Protein AF-0000000076253835 (afdb_homodimer)

Nearest PDB structures (foldseek):
  1fiw-assembly1_A  TM=9.347E-01  e=2.115E-32  Ovis aries
  1fiz-assembly1_A  TM=9.302E-01  e=4.091E-31  Sus scrofa
  6r2w-assembly1_H  TM=9.554E-01  e=1.596E-26  Homo sapiens
  4ylq-assembly1_H  TM=9.469E-01  e=7.227E-26  Homo sapiens
  4x8u-assembly1_H  TM=9.414E-01  e=3.895E-25  Homo sapiens

Solvent-accessible surface area (backbone atoms only — not comparable to full-atom values): 23974 Å² total; per-residue (Å²): 32,50,49,42,78,56,60,85,49,74,64,20,22,41,28,42,32,22,37,77,86,44,77,88,83,10,70,57,22,22,16,27,22,55,44,47,39,34,30,42,25,28,32,75,78,48,76,85,61,68,68,56,61,68,21,36,41,38,30,37,64,45,32,70,88,62,69,60,91,71,42,48,80,37,33,38,62,42,79,47,60,46,89,72,44,39,89,92,72,58,40,61,33,33,22,38,36,32,40,66,49,54,61,74,50,43,79,30,28,42,68,38,26,54,44,57,84,84,58,64,68,90,75,40,70,49,29,35,37,42,24,33,4,11,60,40,84,80,45,91,51,59,38,55,52,32,13,30,37,80,36,29,77,44,59,61,70,63,52,24,28,78,86,39,50,52,63,70,61,56,92,49,45,41,33,36,29,34,66,79,25,62,46,21,51,22,67,34,14,34,6,7,44,30,32,29,36,44,91,87,49,101,44,66,31,31,47,23,24,28,58,50,51,63,58,32,49,33,60,47,32,44,21,31,20,28,28,35,43,74,40,38,66,60,52,36,50,73,71,64,84,33,50,50,43,78,55,59,84,49,74,63,19,22,43,30,41,32,21,37,80,89,44,78,87,83,10,69,56,24,22,15,28,23,53,44,47,40,35,31,42,26,29,32,74,78,48,75,82,62,69,70,55,61,67,22,38,40,39,31,36,63,44,33,69,88,62,69,60,92,72,42,46,78,37,34,38,63,42,79,47,59,45,87,72,44,38,88,91,72,58,39,62,34,32,22,38,36,32,39,65,50,55,61,74,49,43,80,31,28,41,67,38,26,53,43,57,84,85,58,64,68,88,73,40,73,50,28,35,37,43,22,34,4,10,61,41,83,80,46,89,52,60,38,54,51,30,12,31,37,80,35,29,75,43,59,60,69,63,52,25,27,77,85,40,48,53,61,70,61,54,91,49,45,41,35,34,29,35,66,80,25,62,46,20,51,22,66,34,15,34,8,6,44,31,33,29,38,43,91,86,46,103,43,66,30,32,46,24,26,29,57,50,51,64,58,32,48,33,58,48,31,43,21,32,21,27,28,34,45,74,39,39,67,60,52,39,51,72,71,62,84

Radius of gyration: 23.79 Å; Cα contacts (8 Å, |Δi|>4): 1344; chains: 2; bounding box: 41×69×54 Å

pLDDT: mean 92.11, std 8.14, range [54.91, 98.88]

Secondary structure (DSSP, 8-state):
--SEEPPTTTTTTEEEEE-TTSSTT-EEEEEEESSSSEEEE-GGGGTT---GGG-EEEES-SBSSS--TT-EEEEEEEEEE-TT-BTTTTBT--EEEEESSPPPP-SS--PPPPPPTTS-GGG---EEEEESS-SSSS--S--SB-EEEEEEEE-HHHHTSTTTTTT---TTEEEEE-TT------TT-TT-EEEEE-TTSS-EEEEEEEEE-SSSS-TT--EEEEETTTTHHHHHHHTT-/--SEEPPTTTTTTEEEEE-TTSSTT-EEEEEEESSSSEEEE-GGGGTT---GGG-EEEES-SBSSS--TT-EEEEEEEEEE-TT-BTTTTBT--EEEEESSPPPP-SS--PPPPPPTTS-GGG---EEEEESS-SSSS--S--SB-EEEEEEEE-HHHHTSTTTTTT---TTEEEEE-TT------TT-TT-EEEEE-TTSS-EEEEEEEEE-SSSS-TT--EEEEETTTTHHHHHHHTT-

Sequence (482 aa):
VSGTAVQPGAWAGIVSIQDPWEPGTGHICGGSLISTEWVLTAAHCFTNARNINMWRVVTGATQLTQMGPEVQVRQIKQLRVHEHYTPGEERNDIALLKLDRPVVCSRYVQLGCVPEATLNVLELKTCYIAGWGSTTTRAQRPSDILQEAKVHLIDVRLCNSSLWYAGAIHTQNLCAGYPEGGINPCQGDSGGPLVCKDNDAAYFWLVGVTSWGKGCARANQPGVYTSTQHFYDWILVQIDLVSGTAVQPGAWAGIVSIQDPWEPGTGHICGGSLISTEWVLTAAHCFTNARNINMWRVVTGATQLTQMGPEVQVRQIKQLRVHEHYTPGEERNDIALLKLDRPVVCSRYVQLGCVPEATLNVLELKTCYIAGWGSTTTRAQRPSDILQEAKVHLIDVRLCNSSLWYAGAIHTQNLCAGYPEGGINPCQGDSGGPLVCKDNDAAYFWLVGVTSWGKGCARANQPGVYTSTQHFYDWILVQIDL

Structure (mmCIF, N/CA/C/O backbone):
data_AF-0000000076253835-model_v1
#
loop_
_entity.id
_entity.type
_entity.pdbx_description
1 polymer 'ACRO protein'
#
loop_
_atom_site.group_PDB
_atom_site.id
_atom_site.type_symbol
_atom_site.label_atom_id
_atom_site.label_alt_id
_atom_site.label_comp_id
_atom_site.label_asym_id
_atom_site.label_entity_id
_atom_site.label_seq_id
_atom_site.pdbx_PDB_ins_code
_atom_site.Cartn_x
_atom_site.Cartn_y
_atom_site.Cartn_z
_atom_site.occupancy
_atom_site.B_iso_or_equiv
_atom_site.auth_seq_id
_atom_site.auth_comp_id
_atom_site.auth_asym_id
_atom_site.auth_atom_id
_atom_site.pdbx_PDB_model_num
ATOM 1 N N . VAL A 1 1 ? 7.926 18.859 13.844 1 79.62 1 VAL A N 1
ATOM 2 C CA . VAL A 1 1 ? 7.73 17.891 14.906 1 79.62 1 VAL A CA 1
ATOM 3 C C . VAL A 1 1 ? 8.977 17.828 15.789 1 79.62 1 VAL A C 1
ATOM 5 O O . VAL A 1 1 ? 10.094 17.688 15.289 1 79.62 1 VAL A O 1
ATOM 8 N N . SER A 1 2 ? 8.789 18.219 17 1 76.94 2 SER A N 1
ATOM 9 C CA . SER A 1 2 ? 9.836 18 18 1 76.94 2 SER A CA 1
ATOM 10 C C . SER A 1 2 ? 9.758 16.594 18.578 1 76.94 2 SER A C 1
ATOM 12 O O . SER A 1 2 ? 9.031 16.359 19.547 1 76.94 2 SER A O 1
ATOM 14 N N . GLY A 1 3 ? 10.359 15.656 17.875 1 84.75 3 GLY A N 1
ATOM 15 C CA . GLY A 1 3 ? 10.312 14.273 18.297 1 84.75 3 GLY A CA 1
ATOM 16 C C . GLY A 1 3 ? 11.648 13.562 18.188 1 84.75 3 GLY A C 1
ATOM 17 O O . GLY A 1 3 ? 12.68 14.102 18.594 1 84.75 3 GLY A O 1
ATOM 18 N N . THR A 1 4 ? 11.562 12.43 17.906 1 88.88 4 THR A N 1
ATOM 19 C CA . THR A 1 4 ? 12.75 11.602 17.734 1 88.88 4 THR A CA 1
ATOM 20 C C . THR A 1 4 ? 12.938 11.219 16.266 1 88.88 4 THR A C 1
ATOM 22 O O . THR A 1 4 ? 11.969 11.141 15.508 1 88.88 4 THR A O 1
ATOM 25 N N . ALA A 1 5 ? 14.18 11.023 15.953 1 89.75 5 ALA A N 1
ATOM 26 C CA . ALA A 1 5 ? 14.5 10.617 14.578 1 89.75 5 ALA A CA 1
ATOM 27 C C . ALA A 1 5 ? 13.852 9.281 14.234 1 89.75 5 ALA A C 1
ATOM 29 O O . ALA A 1 5 ? 13.82 8.367 15.062 1 89.75 5 ALA A O 1
ATOM 30 N N . VAL A 1 6 ? 13.367 9.258 13.031 1 90.94 6 VAL A N 1
ATOM 31 C CA . VAL A 1 6 ? 12.648 8.078 12.555 1 90.94 6 VAL A CA 1
ATOM 32 C C . VAL A 1 6 ? 13.641 7.094 11.93 1 90.94 6 VAL A C 1
ATOM 34 O O . VAL A 1 6 ? 14.594 7.5 11.258 1 90.94 6 VAL A O 1
ATOM 37 N N . GLN A 1 7 ? 13.391 5.844 12.172 1 89.06 7 GLN A N 1
ATOM 38 C CA . GLN A 1 7 ? 14.156 4.812 11.477 1 89.06 7 GLN A CA 1
ATOM 39 C C . GLN A 1 7 ? 13.68 4.656 10.031 1 89.06 7 GLN A C 1
ATOM 41 O O . GLN A 1 7 ? 12.484 4.754 9.758 1 89.06 7 GLN A O 1
ATOM 46 N N . PRO A 1 8 ? 14.664 4.305 9.164 1 87.25 8 PRO A N 1
ATOM 47 C CA . PRO A 1 8 ? 14.258 4.078 7.773 1 87.25 8 PRO A CA 1
ATOM 48 C C . PRO A 1 8 ? 13.164 3.027 7.645 1 87.25 8 PRO A C 1
ATOM 50 O O . PRO A 1 8 ? 13.211 1.988 8.305 1 87.25 8 PRO A O 1
ATOM 53 N N . GLY A 1 9 ? 12.148 3.371 6.914 1 88.31 9 GLY A N 1
ATOM 54 C CA . GLY A 1 9 ? 11.086 2.414 6.641 1 88.31 9 GLY A CA 1
ATOM 55 C C . GLY A 1 9 ? 9.938 2.506 7.625 1 88.31 9 GLY A C 1
ATOM 56 O O . GLY A 1 9 ? 8.867 1.925 7.398 1 88.31 9 GLY A O 1
ATOM 57 N N . ALA A 1 10 ? 10.055 3.232 8.688 1 90.75 10 ALA A N 1
ATOM 58 C CA . ALA A 1 10 ? 9 3.297 9.695 1 90.75 10 ALA A CA 1
ATOM 59 C C . ALA A 1 10 ? 7.816 4.117 9.203 1 90.75 10 ALA A C 1
ATOM 61 O O . ALA A 1 10 ? 6.668 3.848 9.57 1 90.75 10 ALA A O 1
ATOM 62 N N . TRP A 1 11 ? 8.047 5.117 8.422 1 95 11 TRP A N 1
ATOM 63 C CA . TRP A 1 11 ? 7.016 5.965 7.84 1 95 11 TRP A CA 1
ATOM 64 C C . TRP A 1 11 ? 7.059 5.898 6.316 1 95 11 TRP A C 1
ATOM 66 O O . TRP A 1 11 ? 7.305 6.91 5.652 1 95 11 TRP A O 1
ATOM 76 N N . ALA A 1 12 ? 6.613 4.762 5.844 1 96.38 12 ALA A N 1
ATOM 77 C CA . ALA A 1 12 ? 6.84 4.469 4.434 1 96.38 12 ALA A CA 1
ATOM 78 C C . ALA A 1 12 ? 5.816 5.176 3.553 1 96.38 12 ALA A C 1
ATOM 80 O O . ALA A 1 12 ? 5.984 5.254 2.334 1 96.38 12 ALA A O 1
ATOM 81 N N . GLY A 1 13 ? 4.824 5.785 4.09 1 97.81 13 GLY A N 1
ATOM 82 C CA . GLY A 1 13 ? 3.799 6.445 3.301 1 97.81 13 GLY A CA 1
ATOM 83 C C . GLY A 1 13 ? 3.988 7.949 3.211 1 97.81 13 GLY A C 1
ATOM 84 O O . GLY A 1 13 ? 3.338 8.617 2.402 1 97.81 13 GLY A O 1
ATOM 85 N N . ILE A 1 14 ? 4.922 8.523 4.031 1 98.44 14 ILE A N 1
ATOM 86 C CA . ILE A 1 14 ? 5.082 9.977 4.121 1 98.44 14 ILE A CA 1
ATOM 87 C C . ILE A 1 14 ? 5.852 10.484 2.906 1 98.44 14 ILE A C 1
ATOM 89 O O . ILE A 1 14 ? 6.691 9.773 2.35 1 98.44 14 ILE A O 1
ATOM 93 N N . VAL A 1 15 ? 5.527 11.672 2.441 1 98.69 15 VAL A N 1
ATOM 94 C CA . VAL A 1 15 ? 6.273 12.312 1.364 1 98.69 15 VAL A CA 1
ATOM 95 C C . VAL A 1 15 ? 6.688 13.719 1.786 1 98.69 15 VAL A C 1
ATOM 97 O O . VAL A 1 15 ? 6.066 14.312 2.67 1 98.69 15 VAL A O 1
ATOM 100 N N . SER A 1 16 ? 7.754 14.219 1.254 1 98.25 16 SER A N 1
ATOM 101 C CA . SER A 1 16 ? 8.148 15.617 1.312 1 98.25 16 SER A CA 1
ATOM 102 C C . SER A 1 16 ? 7.793 16.344 0.019 1 98.25 16 SER A C 1
ATOM 104 O O . SER A 1 16 ? 8.219 15.945 -1.064 1 98.25 16 SER A O 1
ATOM 106 N N . ILE A 1 17 ? 6.98 17.297 0.125 1 98.31 17 ILE A N 1
ATOM 107 C CA . ILE A 1 17 ? 6.664 18.172 -1.004 1 98.31 17 ILE A CA 1
ATOM 108 C C . ILE A 1 17 ? 7.629 19.344 -1.037 1 98.31 17 ILE A C 1
ATOM 110 O O . ILE A 1 17 ? 7.754 20.078 -0.054 1 98.31 17 ILE A O 1
ATOM 114 N N . GLN A 1 18 ? 8.25 19.578 -2.223 1 97.44 18 GLN A N 1
ATOM 115 C CA . GLN A 1 18 ? 9.375 20.5 -2.26 1 97.44 18 GLN A CA 1
ATOM 116 C C . GLN A 1 18 ? 9.234 21.5 -3.41 1 97.44 18 GLN A C 1
ATOM 118 O O . GLN A 1 18 ? 8.82 21.125 -4.508 1 97.44 18 GLN A O 1
ATOM 123 N N . ASP A 1 19 ? 9.516 22.672 -3.068 1 96.62 19 ASP A N 1
ATOM 124 C CA . ASP A 1 19 ? 9.719 23.734 -4.059 1 96.62 19 ASP A CA 1
ATOM 125 C C . ASP A 1 19 ? 11.203 23.938 -4.348 1 96.62 19 ASP A C 1
ATOM 127 O O . ASP A 1 19 ? 11.945 24.438 -3.494 1 96.62 19 ASP A O 1
ATOM 131 N N . PRO A 1 20 ? 11.578 23.562 -5.559 1 94.81 20 PRO A N 1
ATOM 132 C CA . PRO A 1 20 ? 13.016 23.641 -5.855 1 94.81 20 PRO A CA 1
ATOM 133 C C . PRO A 1 20 ? 13.555 25.078 -5.777 1 94.81 20 PRO A C 1
ATOM 135 O O . PRO A 1 20 ? 14.773 25.266 -5.707 1 94.81 20 PRO A O 1
ATOM 138 N N . TRP A 1 21 ? 12.758 26.094 -5.785 1 93.5 21 TRP A N 1
ATOM 139 C CA . TRP A 1 21 ? 13.211 27.484 -5.75 1 93.5 21 TRP A CA 1
ATOM 140 C C . TRP A 1 21 ? 13.367 27.969 -4.316 1 93.5 21 TRP A C 1
ATOM 142 O O . TRP A 1 21 ? 13.883 29.062 -4.078 1 93.5 21 TRP A O 1
ATOM 152 N N . GLU A 1 22 ? 12.891 27.188 -3.322 1 91.38 22 GLU A N 1
ATOM 153 C CA . GLU A 1 22 ? 13.102 27.531 -1.916 1 91.38 22 GLU A CA 1
ATOM 154 C C . GLU A 1 22 ? 14.484 27.078 -1.445 1 91.38 22 GLU A C 1
ATOM 156 O O . GLU A 1 22 ? 15 26.062 -1.903 1 91.38 22 GLU A O 1
ATOM 161 N N . PRO A 1 23 ? 15.156 27.859 -0.579 1 89.25 23 PRO A N 1
ATOM 162 C CA . PRO A 1 23 ? 16.484 27.484 -0.087 1 89.25 23 PRO A CA 1
ATOM 163 C C . PRO A 1 23 ? 16.484 26.156 0.674 1 89.25 23 PRO A C 1
ATOM 165 O O . PRO A 1 23 ? 15.438 25.734 1.173 1 89.25 23 PRO A O 1
ATOM 168 N N . GLY A 1 24 ? 17.719 25.5 0.709 1 90.75 24 GLY A N 1
ATOM 169 C CA . GLY A 1 24 ? 17.859 24.25 1.43 1 90.75 24 GLY A CA 1
ATOM 170 C C . GLY A 1 24 ? 17.281 23.062 0.676 1 90.75 24 GLY A C 1
ATOM 171 O O . GLY A 1 24 ? 17.594 22.859 -0.5 1 90.75 24 GLY A O 1
ATOM 172 N N . THR A 1 25 ? 16.484 22.281 1.422 1 92.19 25 THR A N 1
ATOM 173 C CA . THR A 1 25 ? 15.898 21.094 0.8 1 92.19 25 THR A CA 1
ATOM 174 C C . THR A 1 25 ? 14.68 21.469 -0.046 1 92.19 25 THR A C 1
ATOM 176 O O . THR A 1 25 ? 14.211 20.672 -0.858 1 92.19 25 THR A O 1
ATOM 179 N N . GLY A 1 26 ? 14.156 22.656 0.208 1 94.12 26 GLY A N 1
ATOM 180 C CA . GLY A 1 26 ? 12.961 23.109 -0.485 1 94.12 26 GLY A CA 1
ATOM 181 C C . GLY A 1 26 ? 11.68 22.531 0.094 1 94.12 26 GLY A C 1
ATOM 182 O O . GLY A 1 26 ? 10.609 22.688 -0.49 1 94.12 26 GLY A O 1
ATOM 183 N N . HIS A 1 27 ? 11.789 21.891 1.194 1 96 27 HIS A N 1
ATOM 184 C CA . HIS A 1 27 ? 10.609 21.281 1.808 1 96 27 HIS A CA 1
ATOM 185 C C . HIS A 1 27 ? 9.578 22.344 2.184 1 96 27 HIS A C 1
ATOM 187 O O . HIS A 1 27 ? 9.906 23.312 2.869 1 96 27 HIS A O 1
ATOM 193 N N . ILE A 1 28 ? 8.344 22.109 1.699 1 94.38 28 ILE A N 1
ATOM 194 C CA . ILE A 1 28 ? 7.242 23.047 1.953 1 94.38 28 ILE A CA 1
ATOM 195 C C . ILE A 1 28 ? 6.23 22.391 2.895 1 94.38 28 ILE A C 1
ATOM 197 O O . ILE A 1 28 ? 5.809 23 3.879 1 94.38 28 ILE A O 1
ATOM 201 N N . CYS A 1 29 ? 5.871 21.172 2.557 1 96.19 29 CYS A N 1
ATOM 202 C CA . CYS A 1 29 ? 4.836 20.438 3.273 1 96.19 29 CYS A CA 1
ATOM 203 C C . CYS A 1 29 ? 5.098 18.938 3.227 1 96.19 29 CYS A C 1
ATOM 205 O O . CYS A 1 29 ? 5.832 18.453 2.361 1 96.19 29 CYS A O 1
ATOM 207 N N . GLY A 1 30 ? 4.508 18.266 4.238 1 97.62 30 GLY A N 1
ATOM 208 C CA . GLY A 1 30 ? 4.402 16.828 4.137 1 97.62 30 GLY A CA 1
ATOM 209 C C . GLY A 1 30 ? 3.168 16.359 3.385 1 97.62 30 GLY A C 1
ATOM 210 O O . GLY A 1 30 ? 2.359 17.188 2.947 1 97.62 30 GLY A O 1
ATOM 211 N N . GLY A 1 31 ? 3.068 15.117 3.248 1 98.69 31 GLY A N 1
ATOM 212 C CA . GLY A 1 31 ? 1.93 14.43 2.662 1 98.69 31 GLY A CA 1
ATOM 213 C C . GLY A 1 31 ? 1.974 12.922 2.863 1 98.69 31 GLY A C 1
ATOM 214 O O . GLY A 1 31 ? 2.91 12.398 3.471 1 98.69 31 GLY A O 1
ATOM 215 N N . SER A 1 32 ? 0.943 12.297 2.443 1 98.88 32 SER A N 1
ATOM 216 C CA . SER A 1 32 ? 0.847 10.844 2.537 1 98.88 32 SER A CA 1
ATOM 217 C C . SER A 1 32 ? 0.414 10.234 1.208 1 98.88 32 SER A C 1
ATOM 219 O O . SER A 1 32 ? -0.529 10.711 0.576 1 98.88 32 SER A O 1
ATOM 221 N N . LEU A 1 33 ? 1.1 9.188 0.81 1 98.69 33 LEU A N 1
ATOM 222 C CA . LEU A 1 33 ? 0.657 8.398 -0.338 1 98.69 33 LEU A CA 1
ATOM 223 C C . LEU A 1 33 ? -0.619 7.633 -0.012 1 98.69 33 LEU A C 1
ATOM 225 O O . LEU A 1 33 ? -0.63 6.793 0.89 1 98.69 33 LEU A O 1
ATOM 229 N N . ILE A 1 34 ? -1.702 7.91 -0.768 1 98.06 34 ILE A N 1
ATOM 230 C CA . ILE A 1 34 ? -2.924 7.156 -0.515 1 98.06 34 ILE A CA 1
ATOM 231 C C . ILE A 1 34 ? -3.217 6.238 -1.699 1 98.06 34 ILE A C 1
ATOM 233 O O . ILE A 1 34 ? -4.168 5.453 -1.665 1 98.06 34 ILE A O 1
ATOM 237 N N . SER A 1 35 ? -2.537 6.352 -2.748 1 96.56 35 SER A N 1
ATOM 238 C CA . SER A 1 35 ? -2.389 5.453 -3.889 1 96.56 35 SER A CA 1
ATOM 239 C C . SER A 1 35 ? -1.007 5.586 -4.523 1 96.56 35 SER A C 1
ATOM 241 O O . SER A 1 35 ? -0.188 6.391 -4.07 1 96.56 35 SER A O 1
ATOM 243 N N . THR A 1 36 ? -0.774 4.816 -5.551 1 96.25 36 THR A N 1
ATOM 244 C CA . THR A 1 36 ? 0.535 4.926 -6.188 1 96.25 36 THR A CA 1
ATOM 245 C C . THR A 1 36 ? 0.625 6.203 -7.02 1 96.25 36 THR A C 1
ATOM 247 O O . THR A 1 36 ? 1.71 6.586 -7.461 1 96.25 36 THR A O 1
ATOM 250 N N . GLU A 1 37 ? -0.489 6.957 -7.078 1 96.12 37 GLU A N 1
ATOM 251 C CA . GLU A 1 37 ? -0.479 8.133 -7.941 1 96.12 37 GLU A CA 1
ATOM 252 C C . GLU A 1 37 ? -0.97 9.367 -7.199 1 96.12 37 GLU A C 1
ATOM 254 O O . GLU A 1 37 ? -0.948 10.477 -7.742 1 96.12 37 GLU A O 1
ATOM 259 N N . TRP A 1 38 ? -1.431 9.18 -5.992 1 97.94 38 TRP A N 1
ATOM 260 C CA . TRP A 1 38 ? -2.078 10.297 -5.316 1 97.94 38 TRP A CA 1
ATOM 261 C C . TRP A 1 38 ? -1.476 10.516 -3.932 1 97.94 38 TRP A C 1
ATOM 263 O O . TRP A 1 38 ? -1.222 9.562 -3.197 1 97.94 38 TRP A O 1
ATOM 273 N N . VAL A 1 39 ? -1.249 11.734 -3.617 1 98.75 39 VAL A N 1
ATOM 274 C CA . VAL A 1 39 ? -0.756 12.172 -2.316 1 98.75 39 VAL A CA 1
ATOM 275 C C . VAL A 1 39 ? -1.816 13.031 -1.625 1 98.75 39 VAL A C 1
ATOM 277 O O . VAL A 1 39 ? -2.404 13.922 -2.242 1 98.75 39 VAL A O 1
ATOM 280 N N . LEU A 1 40 ? -2.105 12.688 -0.396 1 98.81 40 LEU A N 1
ATOM 281 C CA . LEU A 1 40 ? -2.982 13.492 0.45 1 98.81 40 LEU A CA 1
ATOM 282 C C . LEU A 1 40 ? -2.18 14.508 1.259 1 98.81 40 LEU A C 1
ATOM 284 O O . LEU A 1 40 ? -1.159 14.164 1.857 1 98.81 40 LEU A O 1
ATOM 288 N N . THR A 1 41 ? -2.594 15.797 1.207 1 98.69 41 THR A N 1
ATOM 289 C CA . THR A 1 41 ? -1.896 16.859 1.909 1 98.69 41 THR A CA 1
ATOM 290 C C . THR A 1 41 ? -2.859 18 2.266 1 98.69 41 THR A C 1
ATOM 292 O O . THR A 1 41 ? -4.074 17.797 2.311 1 98.69 41 THR A O 1
ATOM 295 N N . ALA A 1 42 ? -2.289 19.125 2.717 1 98.12 42 ALA A N 1
ATOM 296 C CA . ALA A 1 42 ? -3.102 20.25 3.162 1 98.12 42 ALA A CA 1
ATOM 297 C C . ALA A 1 42 ? -3.236 21.297 2.061 1 98.12 42 ALA A C 1
ATOM 299 O O . ALA A 1 42 ? -2.273 21.594 1.348 1 98.12 42 ALA A O 1
ATOM 300 N N . ALA A 1 43 ? -4.41 21.875 1.947 1 98.12 43 ALA A N 1
ATOM 301 C CA . ALA A 1 43 ? -4.703 22.859 0.922 1 98.12 43 ALA A CA 1
ATOM 302 C C . ALA A 1 43 ? -3.867 24.125 1.13 1 98.12 43 ALA A C 1
ATOM 304 O O . ALA A 1 43 ? -3.381 24.719 0.166 1 98.12 43 ALA A O 1
ATOM 305 N N . HIS A 1 44 ? -3.635 24.547 2.355 1 96.19 44 HIS A N 1
ATOM 306 C CA . HIS A 1 44 ? -2.998 25.828 2.639 1 96.19 44 HIS A CA 1
ATOM 307 C C . HIS A 1 44 ? -1.539 25.828 2.191 1 96.19 44 HIS A C 1
ATOM 309 O O . HIS A 1 44 ? -0.915 26.891 2.094 1 96.19 44 HIS A O 1
ATOM 315 N N . CYS A 1 45 ? -0.938 24.656 1.938 1 95.81 45 CYS A N 1
ATOM 316 C CA . CYS A 1 45 ? 0.438 24.547 1.466 1 95.81 45 CYS A CA 1
ATOM 317 C C . CYS A 1 45 ? 0.58 25.141 0.069 1 95.81 45 CYS A C 1
ATOM 319 O O . CYS A 1 45 ? 1.692 25.422 -0.381 1 95.81 45 CYS A O 1
ATOM 321 N N . PHE A 1 46 ? -0.557 25.453 -0.6 1 96.5 46 PHE A N 1
ATOM 322 C CA . PHE A 1 46 ? -0.494 25.812 -2.012 1 96.5 46 PHE A CA 1
ATOM 323 C C . PHE A 1 46 ? -1.129 27.172 -2.252 1 96.5 46 PHE A C 1
ATOM 325 O O . PHE A 1 46 ? -1.366 27.562 -3.398 1 96.5 46 PHE A O 1
ATOM 332 N N . THR A 1 47 ? -1.621 27.859 -1.267 1 93.5 47 THR A N 1
ATOM 333 C CA . THR A 1 47 ? -2.287 29.141 -1.398 1 93.5 47 THR A CA 1
ATOM 334 C C . THR A 1 47 ? -1.45 30.109 -2.242 1 93.5 47 THR A C 1
ATOM 336 O O . THR A 1 47 ? -1.988 30.844 -3.066 1 93.5 47 THR A O 1
ATOM 339 N N . ASN A 1 48 ? -0.141 30.156 -2.225 1 88.5 48 ASN A N 1
ATOM 340 C CA . ASN A 1 48 ? 0.688 31.062 -3.02 1 88.5 48 ASN A CA 1
ATOM 341 C C . ASN A 1 48 ? 1.693 30.297 -3.873 1 88.5 48 ASN A C 1
ATOM 343 O O . ASN A 1 48 ? 2.795 30.781 -4.129 1 88.5 48 ASN A O 1
ATOM 347 N N . ALA A 1 49 ? 1.201 29.188 -4.188 1 92.88 49 ALA A N 1
ATOM 348 C CA . ALA A 1 49 ? 2.121 28.344 -4.941 1 92.88 49 ALA A CA 1
ATOM 349 C C . ALA A 1 49 ? 2.143 28.734 -6.418 1 92.88 49 ALA A C 1
ATOM 351 O O . ALA A 1 49 ? 1.104 29.062 -6.996 1 92.88 49 ALA A O 1
ATOM 352 N N . ARG A 1 50 ? 3.264 28.812 -6.965 1 94.5 50 ARG A N 1
ATOM 353 C CA . ARG A 1 50 ? 3.471 29.047 -8.391 1 94.5 50 ARG A CA 1
ATOM 354 C C . ARG A 1 50 ? 4.277 27.922 -9.031 1 94.5 50 ARG A C 1
ATOM 356 O O . ARG A 1 50 ? 5.09 27.281 -8.359 1 94.5 50 ARG A O 1
ATOM 363 N N . ASN A 1 51 ? 4.004 27.672 -10.281 1 95.94 51 ASN A N 1
ATOM 364 C CA . ASN A 1 51 ? 4.727 26.672 -11.062 1 95.94 51 ASN A CA 1
ATOM 365 C C . ASN A 1 51 ? 4.754 25.312 -10.367 1 95.94 51 ASN A C 1
ATOM 367 O O . ASN A 1 51 ? 5.816 24.719 -10.211 1 95.94 51 ASN A O 1
ATOM 371 N N . ILE A 1 52 ? 3.709 24.859 -9.898 1 96.75 52 ILE A N 1
ATOM 372 C CA . ILE A 1 52 ? 3.586 23.672 -9.055 1 96.75 52 ILE A CA 1
ATOM 373 C C . ILE A 1 52 ? 4.062 22.438 -9.82 1 96.75 52 ILE A C 1
ATOM 375 O O . ILE A 1 52 ? 4.496 21.453 -9.211 1 96.75 52 ILE A O 1
ATOM 379 N N . ASN A 1 53 ? 3.93 22.5 -11.117 1 96.31 53 ASN A N 1
ATOM 380 C CA . ASN A 1 53 ? 4.379 21.375 -11.938 1 96.31 53 ASN A CA 1
ATOM 381 C C . ASN A 1 53 ? 5.891 21.188 -11.828 1 96.31 53 ASN A C 1
ATOM 383 O O . ASN A 1 53 ? 6.414 20.141 -12.227 1 96.31 53 ASN A O 1
ATOM 387 N N . MET A 1 54 ? 6.566 22.203 -11.305 1 97.19 54 MET A N 1
ATOM 388 C CA . MET A 1 54 ? 8.016 22.125 -11.125 1 97.19 54 MET A CA 1
ATOM 389 C C . MET A 1 54 ? 8.359 21.625 -9.727 1 97.19 54 MET A C 1
ATOM 391 O O . MET A 1 54 ? 9.523 21.359 -9.43 1 97.19 54 MET A O 1
ATOM 395 N N . TRP A 1 55 ? 7.391 21.531 -8.906 1 98.19 55 TRP A N 1
ATOM 396 C CA . TRP A 1 55 ? 7.629 21.031 -7.551 1 98.19 55 TRP A CA 1
ATOM 397 C C . TRP A 1 55 ? 7.91 19.531 -7.566 1 98.19 55 TRP A C 1
ATOM 399 O O . TRP A 1 55 ? 7.586 18.844 -8.531 1 98.19 55 TRP A O 1
ATOM 409 N N . ARG A 1 56 ? 8.562 19.094 -6.484 1 98.25 56 ARG A N 1
ATOM 410 C CA . ARG A 1 56 ? 8.945 17.688 -6.34 1 98.25 56 ARG A CA 1
ATOM 411 C C . ARG A 1 56 ? 8.219 17.047 -5.168 1 98.25 56 ARG A C 1
ATOM 413 O O . ARG A 1 56 ? 7.992 17.688 -4.141 1 98.25 56 ARG A O 1
ATOM 420 N N . VAL A 1 57 ? 7.836 15.852 -5.395 1 98.81 57 VAL A N 1
ATOM 421 C CA . VAL A 1 57 ? 7.328 14.992 -4.332 1 98.81 57 VAL A CA 1
ATOM 422 C C . VAL A 1 57 ? 8.312 13.852 -4.078 1 98.81 57 VAL A C 1
ATOM 424 O O . VAL A 1 57 ? 8.547 13.016 -4.953 1 98.81 57 VAL A O 1
ATOM 427 N N . VAL A 1 58 ? 8.883 13.875 -2.861 1 98.56 58 VAL A N 1
ATOM 428 C CA . VAL A 1 58 ? 9.93 12.922 -2.51 1 98.56 58 VAL A CA 1
ATOM 429 C C . VAL A 1 58 ? 9.383 11.883 -1.54 1 98.56 58 VAL A C 1
ATOM 431 O O . VAL A 1 58 ? 8.852 12.227 -0.482 1 98.56 58 VAL A O 1
ATOM 434 N N . THR A 1 59 ? 9.492 10.602 -1.891 1 98.38 59 THR A N 1
ATOM 435 C CA . THR A 1 59 ? 9.047 9.516 -1.021 1 98.38 59 THR A CA 1
ATOM 436 C C . THR A 1 59 ? 10.188 8.531 -0.766 1 98.38 59 THR A C 1
ATOM 438 O O . THR A 1 59 ? 11.117 8.422 -1.57 1 98.38 59 THR A O 1
ATOM 441 N N . GLY A 1 60 ? 10.156 7.844 0.41 1 97.25 60 GLY A N 1
ATOM 442 C CA . GLY A 1 60 ? 11.164 6.852 0.756 1 97.25 60 GLY A CA 1
ATOM 443 C C . GLY A 1 60 ? 12.359 7.438 1.485 1 97.25 60 GLY A C 1
ATOM 444 O O . GLY A 1 60 ? 13.312 6.719 1.804 1 97.25 60 GLY A O 1
ATOM 445 N N . ALA A 1 61 ? 12.289 8.742 1.799 1 96.5 61 ALA A N 1
ATOM 446 C CA . ALA A 1 61 ? 13.438 9.406 2.422 1 96.5 61 ALA A CA 1
ATOM 447 C C . ALA A 1 61 ? 13.203 9.602 3.918 1 96.5 61 ALA A C 1
ATOM 449 O O . ALA A 1 61 ? 12.094 9.922 4.344 1 96.5 61 ALA A O 1
ATOM 450 N N . THR A 1 62 ? 14.273 9.414 4.715 1 95.19 62 THR A N 1
ATOM 451 C CA . THR A 1 62 ? 14.281 9.859 6.105 1 95.19 62 THR A CA 1
ATOM 452 C C . THR A 1 62 ? 15.141 11.109 6.262 1 95.19 62 THR A C 1
ATOM 454 O O . THR A 1 62 ? 14.82 11.992 7.066 1 95.19 62 THR A O 1
ATOM 457 N N . GLN A 1 63 ? 16.188 11.219 5.512 1 95.88 63 GLN A N 1
ATOM 458 C CA . GLN A 1 63 ? 17.047 12.391 5.445 1 95.88 63 GLN A CA 1
ATOM 459 C C . GLN A 1 63 ? 17 13.039 4.066 1 95.88 63 GLN A C 1
ATOM 461 O O . GLN A 1 63 ? 17.375 12.414 3.068 1 95.88 63 GLN A O 1
ATOM 466 N N . LEU A 1 64 ? 16.672 14.312 3.986 1 95.94 64 LEU A N 1
ATOM 467 C CA . LEU A 1 64 ? 16.359 14.938 2.707 1 95.94 64 LEU A CA 1
ATOM 468 C C . LEU A 1 64 ? 17.641 15.367 1.988 1 95.94 64 LEU A C 1
ATOM 470 O O . LEU A 1 64 ? 17.656 15.484 0.76 1 95.94 64 LEU A O 1
ATOM 474 N N . THR A 1 65 ? 18.703 15.586 2.736 1 95.31 65 THR A N 1
ATOM 475 C CA . THR A 1 65 ? 19.938 16.031 2.104 1 95.31 65 THR A CA 1
ATOM 476 C C . THR A 1 65 ? 20.766 14.836 1.655 1 95.31 65 THR A C 1
ATOM 478 O O . THR A 1 65 ? 21.734 15 0.908 1 95.31 65 THR A O 1
ATOM 481 N N . GLN A 1 66 ? 20.484 13.641 2.166 1 93.25 66 GLN A N 1
ATOM 482 C CA . GLN A 1 66 ? 21.156 12.406 1.795 1 93.25 66 GLN A CA 1
ATOM 483 C C . GLN A 1 66 ? 20.156 11.328 1.396 1 93.25 66 GLN A C 1
ATOM 485 O O . GLN A 1 66 ? 19.812 10.469 2.203 1 93.25 66 GLN A O 1
ATOM 490 N N . MET A 1 67 ? 19.922 11.352 0.136 1 91.12 67 MET A N 1
ATOM 491 C CA . MET A 1 67 ? 18.891 10.43 -0.36 1 91.12 67 MET A CA 1
ATOM 492 C C . MET A 1 67 ? 19.516 9.109 -0.801 1 91.12 67 MET A C 1
ATOM 494 O O . MET A 1 67 ? 20.516 9.102 -1.516 1 91.12 67 MET A O 1
ATOM 498 N N . GLY A 1 68 ? 18.969 8.016 -0.287 1 90 68 GLY A N 1
ATOM 499 C CA . GLY A 1 68 ? 19.438 6.688 -0.654 1 90 68 GLY A CA 1
ATOM 500 C C . GLY A 1 68 ? 18.781 6.16 -1.92 1 90 68 GLY A C 1
ATOM 501 O O . GLY A 1 68 ? 18.016 6.863 -2.566 1 90 68 GLY A O 1
ATOM 502 N N . PRO A 1 69 ? 19.156 4.934 -2.324 1 90.69 69 PRO A N 1
ATOM 503 C CA . PRO A 1 69 ? 18.641 4.336 -3.559 1 90.69 69 PRO A CA 1
ATOM 504 C C . PRO A 1 69 ? 17.141 4.039 -3.49 1 90.69 69 PRO A C 1
ATOM 506 O O . PRO A 1 69 ? 16.516 3.812 -4.523 1 90.69 69 PRO A O 1
ATOM 509 N N . GLU A 1 70 ? 16.562 4.047 -2.344 1 91.44 70 GLU A N 1
ATOM 510 C CA . GLU A 1 70 ? 15.156 3.713 -2.156 1 91.44 70 GLU A CA 1
ATOM 511 C C . GLU A 1 70 ? 14.258 4.906 -2.469 1 91.44 70 GLU A C 1
ATOM 513 O O . GLU A 1 70 ? 13.039 4.762 -2.584 1 91.44 70 GLU A O 1
ATOM 518 N N . VAL A 1 71 ? 14.836 6.031 -2.57 1 96.81 71 VAL A N 1
ATOM 519 C CA . VAL A 1 71 ? 14.078 7.27 -2.73 1 96.81 71 VAL A CA 1
ATOM 520 C C . VAL A 1 71 ? 13.523 7.355 -4.148 1 96.81 71 VAL A C 1
ATOM 522 O O . VAL A 1 71 ? 14.195 6.996 -5.113 1 96.81 71 VAL A O 1
ATOM 525 N N . GLN A 1 72 ? 12.328 7.738 -4.25 1 96.81 72 GLN A N 1
ATOM 526 C CA . GLN A 1 72 ? 11.672 8.039 -5.52 1 96.81 72 GLN A CA 1
ATOM 527 C C . GLN A 1 72 ? 11.203 9.484 -5.57 1 96.81 72 GLN A C 1
ATOM 529 O O . GLN A 1 72 ? 10.656 10.008 -4.59 1 96.81 72 GLN A O 1
ATOM 534 N N . VAL A 1 73 ? 11.453 10.203 -6.711 1 98.06 73 VAL A N 1
ATOM 535 C CA . VAL A 1 73 ? 11.055 11.594 -6.898 1 98.06 73 VAL A CA 1
ATOM 536 C C . VAL A 1 73 ? 10.047 11.688 -8.039 1 98.06 73 VAL A C 1
ATOM 538 O O . VAL A 1 73 ? 10.258 11.102 -9.109 1 98.06 73 VAL A O 1
ATOM 541 N N . ARG A 1 74 ? 8.938 12.328 -7.805 1 98.19 74 ARG A N 1
ATOM 542 C CA . ARG A 1 74 ? 7.902 12.578 -8.797 1 98.19 74 ARG A CA 1
ATOM 543 C C . ARG A 1 74 ? 7.59 14.07 -8.898 1 98.19 74 ARG A C 1
ATOM 545 O O . ARG A 1 74 ? 7.945 14.844 -8 1 98.19 74 ARG A O 1
ATOM 552 N N . GLN A 1 75 ? 6.973 14.5 -9.969 1 98.31 75 GLN A N 1
ATOM 553 C CA . GLN A 1 75 ? 6.434 15.844 -10.133 1 98.31 75 GLN A CA 1
ATOM 554 C C . GLN A 1 75 ? 4.918 15.859 -9.945 1 98.31 75 GLN A C 1
ATOM 556 O O . GLN A 1 75 ? 4.277 14.805 -9.953 1 98.31 75 GLN A O 1
ATOM 561 N N . ILE A 1 76 ? 4.492 17.047 -9.766 1 98.5 76 ILE A N 1
ATOM 562 C CA . ILE A 1 76 ? 3.055 17.203 -9.594 1 98.5 76 ILE A CA 1
ATOM 563 C C . ILE A 1 76 ? 2.387 17.391 -10.953 1 98.5 76 ILE A C 1
ATOM 565 O O . ILE A 1 76 ? 2.695 18.328 -11.688 1 98.5 76 ILE A O 1
ATOM 569 N N . LYS A 1 77 ? 1.527 16.5 -11.273 1 98 77 LYS A N 1
ATOM 570 C CA . LYS A 1 77 ? 0.769 16.578 -12.523 1 98 77 LYS A CA 1
ATOM 571 C C . LYS A 1 77 ? -0.494 17.422 -12.336 1 98 77 LYS A C 1
ATOM 573 O O . LYS A 1 77 ? -0.88 18.172 -13.234 1 98 77 LYS A O 1
ATOM 578 N N . GLN A 1 78 ? -1.148 17.25 -11.195 1 97.69 78 GLN A N 1
ATOM 579 C CA . GLN A 1 78 ? -2.395 17.953 -10.914 1 97.69 78 GLN A CA 1
ATOM 580 C C . GLN A 1 78 ? -2.559 18.203 -9.422 1 97.69 78 GLN A C 1
ATOM 582 O O . GLN A 1 78 ? -2.186 17.375 -8.594 1 97.69 78 GLN A O 1
ATOM 587 N N . LEU A 1 79 ? -3.084 19.344 -9.094 1 97.94 79 LEU A N 1
ATOM 588 C CA . LEU A 1 79 ? -3.484 19.719 -7.742 1 97.94 79 LEU A CA 1
ATOM 589 C C . LEU A 1 79 ? -5 19.828 -7.637 1 97.94 79 LEU A C 1
ATOM 591 O O . LEU A 1 79 ? -5.633 20.5 -8.453 1 97.94 79 LEU A O 1
ATOM 595 N N . ARG A 1 80 ? -5.586 19.141 -6.707 1 97.94 80 ARG A N 1
ATOM 596 C CA . ARG A 1 80 ? -7.004 19.25 -6.391 1 97.94 80 ARG A CA 1
ATOM 597 C C . ARG A 1 80 ? -7.207 19.766 -4.965 1 97.94 80 ARG A C 1
ATOM 599 O O . ARG A 1 80 ? -6.938 19.047 -4 1 97.94 80 ARG A O 1
ATOM 606 N N . VAL A 1 81 ? -7.691 20.922 -4.828 1 97.62 81 VAL A N 1
ATOM 607 C CA . VAL A 1 81 ? -8 21.531 -3.537 1 97.62 81 VAL A CA 1
ATOM 608 C C . VAL A 1 81 ? -9.5 21.406 -3.256 1 97.62 81 VAL A C 1
ATOM 610 O O . VAL A 1 81 ? -10.32 21.531 -4.168 1 97.62 81 VAL A O 1
ATOM 613 N N . HIS A 1 82 ? -9.852 21.125 -2.059 1 97.88 82 HIS A N 1
ATOM 614 C CA . HIS A 1 82 ? -11.266 21.047 -1.733 1 97.88 82 HIS A CA 1
ATOM 615 C C . HIS A 1 82 ? -11.992 22.328 -2.164 1 97.88 82 HIS A C 1
ATOM 617 O O . HIS A 1 82 ? -11.508 23.438 -1.925 1 97.88 82 HIS A O 1
ATOM 623 N N . GLU A 1 83 ? -13.117 22.219 -2.703 1 96.75 83 GLU A N 1
ATOM 624 C CA . GLU A 1 83 ? -13.828 23.328 -3.33 1 96.75 83 GLU A CA 1
ATOM 625 C C . GLU A 1 83 ? -14.25 24.375 -2.297 1 96.75 83 GLU A C 1
ATOM 627 O O . GLU A 1 83 ? -14.406 25.547 -2.623 1 96.75 83 GLU A O 1
ATOM 632 N N . HIS A 1 84 ? -14.414 24.016 -1.093 1 96.19 84 HIS A N 1
ATOM 633 C CA . HIS A 1 84 ? -14.875 24.922 -0.056 1 96.19 84 HIS A CA 1
ATOM 634 C C . HIS A 1 84 ? -13.758 25.266 0.918 1 96.19 84 HIS A C 1
ATOM 636 O O . HIS A 1 84 ? -14.016 25.625 2.068 1 96.19 84 HIS A O 1
ATOM 642 N N . TYR A 1 85 ? -12.578 24.953 0.458 1 96.69 85 TYR A N 1
ATOM 643 C CA . TYR A 1 85 ? -11.469 25.422 1.283 1 96.69 85 TYR A CA 1
ATOM 644 C C . TYR A 1 85 ? -11.5 26.938 1.424 1 96.69 85 TYR A C 1
ATOM 646 O O . TYR A 1 85 ? -11.68 27.656 0.436 1 96.69 85 TYR A O 1
ATOM 654 N N . THR A 1 86 ? -11.297 27.438 2.609 1 91.44 86 THR A N 1
ATOM 655 C CA . THR A 1 86 ? -11.25 28.875 2.898 1 91.44 86 THR A CA 1
ATOM 656 C C . THR A 1 86 ? -9.938 29.234 3.584 1 91.44 86 THR A C 1
ATOM 658 O O . THR A 1 86 ? -9.773 29.016 4.785 1 91.44 86 THR A O 1
ATOM 661 N N . PRO A 1 87 ? -9.023 29.922 2.855 1 89.12 87 PRO A N 1
ATOM 662 C CA . PRO A 1 87 ? -7.762 30.344 3.469 1 89.12 87 PRO A CA 1
ATOM 663 C C . PRO A 1 87 ? -7.965 31.25 4.684 1 89.12 87 PRO A C 1
ATOM 665 O O . PRO A 1 87 ? -8.867 32.094 4.688 1 89.12 87 PRO A O 1
ATOM 668 N N . GLY A 1 88 ? -7.195 31.141 5.695 1 84.5 88 GLY A N 1
ATOM 669 C CA . GLY A 1 88 ? -7.34 31.906 6.922 1 84.5 88 GLY A CA 1
ATOM 670 C C . GLY A 1 88 ? -8.086 31.156 8.016 1 84.5 88 GLY A C 1
ATOM 671 O O . GLY A 1 88 ? -7.582 31.016 9.125 1 84.5 88 GLY A O 1
ATOM 672 N N . GLU A 1 89 ? -9.234 30.578 7.707 1 83.44 89 GLU A N 1
ATOM 673 C CA . GLU A 1 89 ? -10 29.781 8.648 1 83.44 89 GLU A CA 1
ATOM 674 C C . GLU A 1 89 ? -9.547 28.328 8.641 1 83.44 89 GLU A C 1
ATOM 676 O O . GLU A 1 89 ? -9.812 27.578 9.578 1 83.44 89 GLU A O 1
ATOM 681 N N . GLU A 1 90 ? -8.875 27.953 7.652 1 89.12 90 GLU A N 1
ATOM 682 C CA . GLU A 1 90 ? -8.375 26.609 7.398 1 89.12 90 GLU A CA 1
ATOM 683 C C . GLU A 1 90 ? -9.492 25.578 7.484 1 89.12 90 GLU A C 1
ATOM 685 O O . GLU A 1 90 ? -9.305 24.5 8.055 1 89.12 90 GLU A O 1
ATOM 690 N N . ARG A 1 91 ? -10.672 26.031 7.059 1 92.19 91 ARG A N 1
ATOM 691 C CA . ARG A 1 91 ? -11.766 25.078 6.887 1 92.19 91 ARG A CA 1
ATOM 692 C C . ARG A 1 91 ? -11.562 24.234 5.625 1 92.19 91 ARG A C 1
ATOM 694 O O . ARG A 1 91 ? -11.148 24.75 4.59 1 92.19 91 ARG A O 1
ATOM 701 N N . ASN A 1 92 ? -11.875 22.953 5.719 1 96.81 92 ASN A N 1
ATOM 702 C CA . ASN A 1 92 ? -11.711 22.031 4.605 1 96.81 92 ASN A CA 1
ATOM 703 C C . ASN A 1 92 ? -10.297 22.078 4.039 1 96.81 92 ASN A C 1
ATOM 705 O O . ASN A 1 92 ? -10.109 22.156 2.824 1 96.81 92 ASN A O 1
ATOM 709 N N . ASP A 1 93 ? -9.32 22.156 4.961 1 97.5 93 ASP A N 1
ATOM 710 C CA . ASP A 1 93 ? -7.906 22.25 4.621 1 97.5 93 ASP A CA 1
ATOM 711 C C . ASP A 1 93 ? -7.363 20.891 4.168 1 97.5 93 ASP A C 1
ATOM 713 O O . ASP A 1 93 ? -6.613 20.234 4.898 1 97.5 93 ASP A O 1
ATOM 717 N N . ILE A 1 94 ? -7.719 20.5 2.965 1 98.31 94 ILE A N 1
ATOM 718 C CA . ILE A 1 94 ? -7.332 19.219 2.402 1 98.31 94 ILE A CA 1
ATOM 719 C C . ILE A 1 94 ? -7.113 19.359 0.897 1 98.31 94 ILE A C 1
ATOM 721 O O . ILE A 1 94 ? -7.832 20.094 0.225 1 98.31 94 ILE A O 1
ATOM 725 N N . ALA A 1 95 ? -6.129 18.734 0.417 1 98.62 95 ALA A N 1
ATOM 726 C CA . ALA A 1 95 ? -5.801 18.734 -1.006 1 98.62 95 ALA A CA 1
ATOM 727 C C . ALA A 1 95 ? -5.203 17.406 -1.443 1 98.62 95 ALA A C 1
ATOM 729 O O . ALA A 1 95 ? -4.688 16.656 -0.617 1 98.62 95 ALA A O 1
ATOM 730 N N . LEU A 1 96 ? -5.328 17.125 -2.742 1 98.69 96 LEU A N 1
ATOM 731 C CA . LEU A 1 96 ? -4.75 15.953 -3.373 1 98.69 96 LEU A CA 1
ATOM 732 C C . LEU A 1 96 ? -3.803 16.344 -4.5 1 98.69 96 LEU A C 1
ATOM 734 O O . LEU A 1 96 ? -4.09 17.266 -5.266 1 98.69 96 LEU A O 1
ATOM 738 N N . LEU A 1 97 ? -2.68 15.672 -4.512 1 98.56 97 LEU A N 1
ATOM 739 C CA . LEU A 1 97 ? -1.741 15.812 -5.617 1 98.56 97 LEU A CA 1
ATOM 740 C C . LEU A 1 97 ? -1.723 14.555 -6.477 1 98.56 97 LEU A C 1
ATOM 742 O O . LEU A 1 97 ? -1.52 13.445 -5.965 1 98.56 97 LEU A O 1
ATOM 746 N N . LYS A 1 98 ? -1.977 14.727 -7.734 1 98.06 98 LYS A N 1
ATOM 747 C CA . LYS A 1 98 ? -1.701 13.648 -8.68 1 98.06 98 LYS A CA 1
ATOM 748 C C . LYS A 1 98 ? -0.247 13.672 -9.141 1 98.06 98 LYS A C 1
ATOM 750 O O . LYS A 1 98 ? 0.251 14.719 -9.57 1 98.06 98 LYS A O 1
ATOM 755 N N . LEU A 1 99 ? 0.42 12.594 -9.07 1 97.69 99 LEU A N 1
ATOM 756 C CA . LEU A 1 99 ? 1.812 12.492 -9.5 1 97.69 99 LEU A CA 1
ATOM 757 C C . LEU A 1 99 ? 1.905 12.328 -11.008 1 97.69 99 LEU A C 1
ATOM 759 O O . LEU A 1 99 ? 0.962 11.859 -11.648 1 97.69 99 LEU A O 1
ATOM 763 N N . ASP A 1 100 ? 3.027 12.719 -11.562 1 97.12 100 ASP A N 1
ATOM 764 C CA . ASP A 1 100 ? 3.225 12.641 -13.008 1 97.12 100 ASP A CA 1
ATOM 765 C C . ASP A 1 100 ? 3.336 11.188 -13.469 1 97.12 100 ASP A C 1
ATOM 767 O O . ASP A 1 100 ? 3.004 10.867 -14.609 1 97.12 100 ASP A O 1
ATOM 771 N N . ARG A 1 101 ? 3.801 10.297 -12.633 1 95.06 101 ARG A N 1
ATOM 772 C CA . ARG A 1 101 ? 3.854 8.852 -12.82 1 95.06 101 ARG A CA 1
ATOM 773 C C . ARG A 1 101 ? 3.732 8.117 -11.484 1 95.06 101 ARG A C 1
ATOM 775 O O . ARG A 1 101 ? 4.059 8.672 -10.438 1 95.06 101 ARG A O 1
ATOM 782 N N . PRO A 1 102 ? 3.275 6.902 -11.523 1 95.75 102 PRO A N 1
ATOM 783 C CA . PRO A 1 102 ? 3.094 6.172 -10.273 1 95.75 102 PRO A CA 1
ATOM 784 C C . PRO A 1 102 ? 4.414 5.887 -9.555 1 95.75 102 PRO A C 1
ATOM 786 O O . PRO A 1 102 ? 5.465 5.812 -10.203 1 95.75 102 PRO A O 1
ATOM 789 N N . VAL A 1 103 ? 4.324 5.75 -8.266 1 96.75 103 VAL A N 1
ATOM 790 C CA . VAL A 1 103 ? 5.461 5.246 -7.504 1 96.75 103 VAL A CA 1
ATOM 791 C C . VAL A 1 103 ? 5.426 3.719 -7.473 1 96.75 103 VAL A C 1
ATOM 793 O O . VAL A 1 103 ? 4.395 3.109 -7.77 1 96.75 103 VAL A O 1
ATOM 796 N N . VAL A 1 104 ? 6.566 3.158 -7.188 1 95.19 104 VAL A N 1
ATOM 797 C CA . VAL A 1 104 ? 6.699 1.715 -7.016 1 95.19 104 VAL A CA 1
ATOM 798 C C . VAL A 1 104 ? 6.773 1.376 -5.527 1 95.19 104 VAL A C 1
ATOM 800 O O . VAL A 1 104 ? 7.586 1.947 -4.797 1 95.19 104 VAL A O 1
ATOM 803 N N . CYS A 1 105 ? 5.887 0.47 -5.145 1 95.75 105 CYS A N 1
ATOM 804 C CA . CYS A 1 105 ? 5.879 0.155 -3.723 1 95.75 105 CYS A CA 1
ATOM 805 C C . CYS A 1 105 ? 7.141 -0.598 -3.32 1 95.75 105 CYS A C 1
ATOM 807 O O . CYS A 1 105 ? 7.75 -1.282 -4.145 1 95.75 105 CYS A O 1
ATOM 809 N N . SER A 1 106 ? 7.594 -0.438 -2.111 1 94.62 106 SER A N 1
ATOM 810 C CA . SER A 1 106 ? 8.711 -1.1 -1.446 1 94.62 106 SER A CA 1
ATOM 811 C C . SER A 1 106 ? 8.562 -1.046 0.07 1 94.62 106 SER A C 1
ATOM 813 O O . SER A 1 106 ? 7.555 -0.561 0.583 1 94.62 106 SER A O 1
ATOM 815 N N . ARG A 1 107 ? 9.547 -1.591 0.739 1 93.06 107 ARG A N 1
ATOM 816 C CA . ARG A 1 107 ? 9.562 -1.496 2.195 1 93.06 107 ARG A CA 1
ATOM 817 C C . ARG A 1 107 ? 9.562 -0.04 2.648 1 93.06 107 ARG A C 1
ATOM 819 O O . ARG A 1 107 ? 9.047 0.279 3.725 1 93.06 107 ARG A O 1
ATOM 826 N N . TYR A 1 108 ? 10.023 0.864 1.771 1 95.31 108 TYR A N 1
ATOM 827 C CA . TYR A 1 108 ? 10.211 2.264 2.135 1 95.31 108 TYR A CA 1
ATOM 828 C C . TYR A 1 108 ? 9.109 3.133 1.535 1 95.31 108 TYR A C 1
ATOM 830 O O . TYR A 1 108 ? 8.992 4.312 1.873 1 95.31 108 TYR A O 1
ATOM 838 N N . VAL A 1 109 ? 8.375 2.588 0.633 1 97.06 109 VAL A N 1
ATOM 839 C CA . VAL A 1 109 ? 7.289 3.287 -0.048 1 97.06 109 VAL A CA 1
ATOM 840 C C . VAL A 1 109 ? 6.008 2.461 0.04 1 97.06 109 VAL A C 1
ATOM 842 O O . VAL A 1 109 ? 5.867 1.444 -0.645 1 97.06 109 VAL A O 1
ATOM 845 N N . GLN A 1 110 ? 5.117 2.871 0.859 1 97.12 110 GLN A N 1
ATOM 846 C CA . GLN A 1 110 ? 3.846 2.197 1.094 1 97.12 110 GLN A CA 1
ATOM 847 C C . GLN A 1 110 ? 2.691 3.197 1.118 1 97.12 110 GLN A C 1
ATOM 849 O O . GLN A 1 110 ? 2.912 4.41 1.064 1 97.12 110 GLN A O 1
ATOM 854 N N . LEU A 1 111 ? 1.491 2.701 1.16 1 97.88 111 LEU A N 1
ATOM 855 C CA . LEU A 1 111 ? 0.313 3.561 1.184 1 97.88 111 LEU A CA 1
ATOM 856 C C . LEU A 1 111 ? -0.166 3.787 2.613 1 97.88 111 LEU A C 1
ATOM 858 O O . LEU A 1 111 ? -0.056 2.896 3.459 1 97.88 111 LEU A O 1
ATOM 862 N N . GLY A 1 112 ? -0.557 5.02 2.879 1 97.69 112 GLY A N 1
ATOM 863 C CA . GLY A 1 112 ? -1.375 5.297 4.047 1 97.69 112 GLY A CA 1
ATOM 864 C C . GLY A 1 112 ? -2.863 5.227 3.764 1 97.69 112 GLY A C 1
ATOM 865 O O . GLY A 1 112 ? -3.373 5.949 2.906 1 97.69 112 GLY A O 1
ATOM 866 N N . CYS A 1 113 ? -3.572 4.414 4.504 1 97.06 113 CYS A N 1
ATOM 867 C CA . CYS A 1 113 ? -4.984 4.18 4.219 1 97.06 113 CYS A CA 1
ATOM 868 C C . CYS A 1 113 ? -5.871 5.004 5.145 1 97.06 113 CYS A C 1
ATOM 870 O O . CYS A 1 113 ? -5.688 4.988 6.363 1 97.06 113 CYS A O 1
ATOM 872 N N . VAL A 1 114 ? -6.762 5.691 4.566 1 97.38 114 VAL A N 1
ATOM 873 C CA . VAL A 1 114 ? -7.719 6.523 5.289 1 97.38 114 VAL A CA 1
ATOM 874 C C . VAL A 1 114 ? -8.844 5.652 5.848 1 97.38 114 VAL A C 1
ATOM 876 O O . VAL A 1 114 ? -9.297 4.719 5.184 1 97.38 114 VAL A O 1
ATOM 879 N N . PRO A 1 115 ? -9.25 5.914 7.062 1 95.81 115 PRO A N 1
ATOM 880 C CA . PRO A 1 115 ? -10.289 5.066 7.648 1 95.81 115 PRO A CA 1
ATOM 881 C C . PRO A 1 115 ? -11.664 5.293 7.02 1 95.81 115 PRO A C 1
ATOM 883 O O . PRO A 1 115 ? -12.008 6.426 6.672 1 95.81 115 PRO A O 1
ATOM 886 N N . GLU A 1 116 ? -12.336 4.148 6.875 1 88.56 116 GLU A N 1
ATOM 887 C CA . GLU A 1 116 ? -13.727 4.234 6.441 1 88.56 116 GLU A CA 1
ATOM 888 C C . GLU A 1 116 ? -14.625 4.754 7.566 1 88.56 116 GLU A C 1
ATOM 890 O O . GLU A 1 116 ? -14.195 4.836 8.719 1 88.56 116 GLU A O 1
ATOM 895 N N . ALA A 1 117 ? -15.891 5.004 7.219 1 84.88 117 ALA A N 1
ATOM 896 C CA . ALA A 1 117 ? -16.812 5.691 8.109 1 84.88 117 ALA A CA 1
ATOM 897 C C . ALA A 1 117 ? -17.125 4.84 9.344 1 84.88 117 ALA A C 1
ATOM 899 O O . ALA A 1 117 ? -17.422 5.371 10.414 1 84.88 117 ALA A O 1
ATOM 900 N N . THR A 1 118 ? -16.938 3.572 9.242 1 86.81 118 THR A N 1
ATOM 901 C CA . THR A 1 118 ? -17.359 2.695 10.328 1 86.81 118 THR A CA 1
ATOM 902 C C . THR A 1 118 ? -16.312 2.65 11.438 1 86.81 118 THR A C 1
ATOM 904 O O . THR A 1 118 ? -16.594 2.209 12.555 1 86.81 118 THR A O 1
ATOM 907 N N . LEU A 1 119 ? -15.125 3.068 11.156 1 91.88 119 LEU A N 1
ATOM 908 C CA . LEU A 1 119 ? -14.086 3.078 12.18 1 91.88 119 LEU A CA 1
ATOM 909 C C . LEU A 1 119 ? -14.312 4.215 13.164 1 91.88 119 LEU A C 1
ATOM 911 O O . LEU A 1 119 ? -14.531 5.359 12.766 1 91.88 119 LEU A O 1
ATOM 915 N N . ASN A 1 120 ? -14.297 3.947 14.422 1 94.31 120 ASN A N 1
ATOM 916 C CA . ASN A 1 120 ? -14.367 4.988 15.438 1 94.31 120 ASN A CA 1
ATOM 917 C C . ASN A 1 120 ? -12.984 5.562 15.75 1 94.31 120 ASN A C 1
ATOM 919 O O . ASN A 1 120 ? -12.289 5.07 16.641 1 94.31 120 ASN A O 1
ATOM 923 N N . VAL A 1 121 ? -12.68 6.602 15.133 1 95.44 121 VAL A N 1
ATOM 924 C CA . VAL A 1 121 ? -11.352 7.207 15.188 1 95.44 121 VAL A CA 1
ATOM 925 C C . VAL A 1 121 ? -11.055 7.676 16.609 1 95.44 121 VAL A C 1
ATOM 927 O O . VAL A 1 121 ? -9.93 7.531 17.094 1 95.44 121 VAL A O 1
ATOM 930 N N . LEU A 1 122 ? -12.031 8.172 17.328 1 91.69 122 LEU A N 1
ATOM 931 C CA . LEU A 1 122 ? -11.82 8.766 18.641 1 91.69 122 LEU A CA 1
ATOM 932 C C . LEU A 1 122 ? -11.484 7.691 19.672 1 91.69 122 LEU A C 1
ATOM 934 O O . LEU A 1 122 ? -11.023 8.008 20.781 1 91.69 122 LEU A O 1
ATOM 938 N N . GLU A 1 123 ? -11.711 6.43 19.312 1 94.44 123 GLU A N 1
ATOM 939 C CA . GLU A 1 123 ? -11.414 5.336 20.234 1 94.44 123 GLU A CA 1
ATOM 940 C C . GLU A 1 123 ? -9.984 4.828 20.047 1 94.44 123 GLU A C 1
ATOM 942 O O . GLU A 1 123 ? -9.508 4.004 20.828 1 94.44 123 GLU A O 1
ATOM 947 N N . LEU A 1 124 ? -9.32 5.312 19.047 1 95.81 124 LEU A N 1
ATOM 948 C CA . LEU A 1 124 ? -7.934 4.91 18.844 1 95.81 124 LEU A CA 1
ATOM 949 C C . LEU A 1 124 ? -7.016 5.57 19.875 1 95.81 124 LEU A C 1
ATOM 951 O O . LEU A 1 124 ? -7.082 6.785 20.078 1 95.81 124 LEU A O 1
ATOM 955 N N . LYS A 1 125 ? -6.117 4.844 20.484 1 91.81 125 LYS A N 1
ATOM 956 C CA . LYS A 1 125 ? -5.426 5.32 21.672 1 91.81 125 LYS A CA 1
ATOM 957 C C . LYS A 1 125 ? -3.979 5.691 21.359 1 91.81 125 LYS A C 1
ATOM 959 O O . LYS A 1 125 ? -3.365 6.484 22.078 1 91.81 125 LYS A O 1
ATOM 964 N N . THR A 1 126 ? -3.398 5.086 20.422 1 95.62 126 THR A N 1
ATOM 965 C CA . THR A 1 126 ? -1.989 5.297 20.109 1 95.62 126 THR A CA 1
ATOM 966 C C . THR A 1 126 ? -1.83 6 18.766 1 95.62 126 THR A C 1
ATOM 968 O O . THR A 1 126 ? -2.061 5.402 17.719 1 95.62 126 THR A O 1
ATOM 971 N N . CYS A 1 127 ? -1.438 7.258 18.859 1 97.12 127 CYS A N 1
ATOM 972 C CA . CYS A 1 127 ? -1.319 8.047 17.625 1 97.12 127 CYS A CA 1
ATOM 973 C C . CYS A 1 127 ? 0.062 8.68 17.516 1 97.12 127 CYS A C 1
ATOM 975 O O . CYS A 1 127 ? 0.751 8.852 18.531 1 97.12 127 CYS A O 1
ATOM 977 N N . TYR A 1 128 ? 0.515 8.977 16.297 1 96.75 128 TYR A N 1
ATOM 978 C CA . TYR A 1 128 ? 1.809 9.586 16.016 1 96.75 128 TYR A CA 1
ATOM 979 C C . TYR A 1 128 ? 1.687 10.625 14.906 1 96.75 128 TYR A C 1
ATOM 981 O O . TYR A 1 128 ? 0.784 10.555 14.07 1 96.75 128 TYR A O 1
ATOM 989 N N . ILE A 1 129 ? 2.561 11.547 14.953 1 95.62 129 ILE A N 1
ATOM 990 C CA . ILE A 1 129 ? 2.789 12.477 13.852 1 95.62 129 ILE A CA 1
ATOM 991 C C . ILE A 1 129 ? 4.242 12.391 13.398 1 95.62 129 ILE A C 1
ATOM 993 O O . ILE A 1 129 ? 5.105 11.898 14.133 1 95.62 129 ILE A O 1
ATOM 997 N N . ALA A 1 130 ? 4.48 12.789 12.18 1 95.81 130 ALA A N 1
ATOM 998 C CA . ALA A 1 130 ? 5.84 12.828 11.648 1 95.81 130 ALA A CA 1
ATOM 999 C C . ALA A 1 130 ? 5.992 13.938 10.609 1 95.81 130 ALA A C 1
ATOM 1001 O O . ALA A 1 130 ? 5.016 14.328 9.961 1 95.81 130 ALA A O 1
ATOM 1002 N N . GLY A 1 131 ? 7.18 14.383 10.508 1 95.44 131 GLY A N 1
ATOM 1003 C CA . GLY A 1 131 ? 7.43 15.422 9.516 1 95.44 131 GLY A CA 1
ATOM 1004 C C . GLY A 1 131 ? 8.844 15.977 9.578 1 95.44 131 GLY A C 1
ATOM 1005 O O . GLY A 1 131 ? 9.617 15.625 10.469 1 95.44 131 GLY A O 1
ATOM 1006 N N . TRP A 1 132 ? 9.109 16.844 8.648 1 94.81 132 TRP A N 1
ATOM 1007 C CA . TRP A 1 132 ? 10.398 17.516 8.523 1 94.81 132 TRP A CA 1
ATOM 1008 C C . TRP A 1 132 ? 10.297 18.984 8.953 1 94.81 132 TRP A C 1
ATOM 1010 O O . TRP A 1 132 ? 11.125 19.812 8.562 1 94.81 132 TRP A O 1
ATOM 1020 N N . GLY A 1 133 ? 9.234 19.281 9.609 1 88.69 133 GLY A N 1
ATOM 1021 C CA . GLY A 1 133 ? 9.07 20.656 10.078 1 88.69 133 GLY A CA 1
ATOM 1022 C C . GLY A 1 133 ? 10.109 21.062 11.102 1 88.69 133 GLY A C 1
ATOM 1023 O O . GLY A 1 133 ? 10.922 20.234 11.539 1 88.69 133 GLY A O 1
ATOM 1024 N N . SER A 1 134 ? 10.07 22.344 11.406 1 81.69 134 SER A N 1
ATOM 1025 C CA . SER A 1 134 ? 10.984 22.891 12.406 1 81.69 134 SER A CA 1
ATOM 1026 C C . SER A 1 134 ? 10.773 22.234 13.766 1 81.69 134 SER A C 1
ATOM 1028 O O . SER A 1 134 ? 9.648 21.891 14.125 1 81.69 134 SER A O 1
ATOM 1030 N N . THR A 1 135 ? 11.844 22.016 14.477 1 74.25 135 THR A N 1
ATOM 1031 C CA . THR A 1 135 ? 11.758 21.359 15.773 1 74.25 135 THR A CA 1
ATOM 1032 C C . THR A 1 135 ? 11.672 22.375 16.906 1 74.25 135 THR A C 1
ATOM 1034 O O . THR A 1 135 ? 11.398 22.016 18.047 1 74.25 135 THR A O 1
ATOM 1037 N N . THR A 1 136 ? 11.984 23.578 16.516 1 67.38 136 THR A N 1
ATOM 1038 C CA . THR A 1 136 ? 11.883 24.625 17.516 1 67.38 136 THR A CA 1
ATOM 1039 C C . THR A 1 136 ? 11.188 25.859 16.938 1 67.38 136 THR A C 1
ATOM 1041 O O . THR A 1 136 ? 11.164 26.047 15.719 1 67.38 136 THR A O 1
ATOM 1044 N N . THR A 1 137 ? 10.508 26.547 17.781 1 60.19 137 THR A N 1
ATOM 1045 C CA . THR A 1 137 ? 9.859 27.797 17.375 1 60.19 137 THR A CA 1
ATOM 1046 C C . THR A 1 137 ? 10.867 28.75 16.734 1 60.19 137 THR A C 1
ATOM 1048 O O . THR A 1 137 ? 10.5 29.578 15.891 1 60.19 137 THR A O 1
ATOM 1051 N N . ARG A 1 138 ? 12.047 28.625 17.312 1 57.22 138 ARG A N 1
ATOM 1052 C CA . ARG A 1 138 ? 13.078 29.562 16.859 1 57.22 138 ARG A CA 1
ATOM 1053 C C . ARG A 1 138 ? 13.711 29.078 15.562 1 57.22 138 ARG A C 1
ATOM 1055 O O . ARG A 1 138 ? 14.289 29.875 14.82 1 57.22 138 ARG A O 1
ATOM 1062 N N . ALA A 1 139 ? 13.602 27.734 15.469 1 55.31 139 ALA A N 1
ATOM 1063 C CA . ALA A 1 139 ? 14.258 27.188 14.273 1 55.31 139 ALA A CA 1
ATOM 1064 C C . ALA A 1 139 ? 13.477 27.547 13.016 1 55.31 139 ALA A C 1
ATOM 1066 O O . ALA A 1 139 ? 12.273 27.297 12.922 1 55.31 139 ALA A O 1
ATOM 1067 N N . GLN A 1 140 ? 14.062 28.5 12.125 1 62.19 140 GLN A N 1
ATOM 1068 C CA . GLN A 1 140 ? 13.375 29.016 10.945 1 62.19 140 GLN A CA 1
ATOM 1069 C C . GLN A 1 140 ? 13.461 28.016 9.789 1 62.19 140 GLN A C 1
ATOM 1071 O O . GLN A 1 140 ? 12.836 28.234 8.742 1 62.19 140 GLN A O 1
ATOM 1076 N N . ARG A 1 141 ? 14.148 26.812 10.07 1 72.12 141 ARG A N 1
ATOM 1077 C CA . ARG A 1 141 ? 14.32 25.953 8.898 1 72.12 141 ARG A CA 1
ATOM 1078 C C . ARG A 1 141 ? 13.766 24.547 9.164 1 72.12 141 ARG A C 1
ATOM 1080 O O . ARG A 1 141 ? 13.852 24.047 10.281 1 72.12 141 ARG A O 1
ATOM 1087 N N . PRO A 1 142 ? 13.188 23.938 8.117 1 81.25 142 PRO A N 1
ATOM 1088 C CA . PRO A 1 142 ? 12.734 22.562 8.227 1 81.25 142 PRO A CA 1
ATOM 1089 C C . PRO A 1 142 ? 13.852 21.594 8.602 1 81.25 142 PRO A C 1
ATOM 1091 O O . PRO A 1 142 ? 15.023 21.859 8.32 1 81.25 142 PRO A O 1
ATOM 1094 N N . SER A 1 143 ? 13.547 20.625 9.391 1 87.25 143 SER A N 1
ATOM 1095 C CA . SER A 1 143 ? 14.492 19.578 9.773 1 87.25 143 SER A CA 1
ATOM 1096 C C . SER A 1 143 ? 14.938 18.766 8.562 1 87.25 143 SER A C 1
ATOM 1098 O O . SER A 1 143 ? 14.133 18.484 7.676 1 87.25 143 SER A O 1
ATOM 1100 N N . ASP A 1 144 ? 16.141 18.391 8.508 1 92.56 144 ASP A N 1
ATOM 1101 C CA . ASP A 1 144 ? 16.688 17.516 7.469 1 92.56 144 ASP A CA 1
ATOM 1102 C C . ASP A 1 144 ? 16.266 16.062 7.695 1 92.56 144 ASP A C 1
ATOM 1104 O O . ASP A 1 144 ? 16.109 15.305 6.738 1 92.56 144 ASP A O 1
ATOM 1108 N N . ILE A 1 145 ? 16.156 15.75 8.961 1 94.25 145 ILE A N 1
ATOM 1109 C CA . ILE A 1 145 ? 15.859 14.383 9.359 1 94.25 145 ILE A CA 1
ATOM 1110 C C . ILE A 1 145 ? 14.398 14.273 9.766 1 94.25 145 ILE A C 1
ATOM 1112 O O . ILE A 1 145 ? 13.898 15.094 10.547 1 94.25 145 ILE A O 1
ATOM 1116 N N . LEU A 1 146 ? 13.727 13.258 9.227 1 95.75 146 LEU A N 1
ATOM 1117 C CA . LEU A 1 146 ? 12.336 13.008 9.594 1 95.75 146 LEU A CA 1
ATOM 1118 C C . LEU A 1 146 ? 12.203 12.734 11.086 1 95.75 146 LEU A C 1
ATOM 1120 O O . LEU A 1 146 ? 12.945 11.906 11.633 1 95.75 146 LEU A O 1
ATOM 1124 N N . GLN A 1 147 ? 11.312 13.477 11.695 1 94.94 147 GLN A N 1
ATOM 1125 C CA . GLN A 1 147 ? 11.039 13.305 13.125 1 94.94 147 GLN A CA 1
ATOM 1126 C C . GLN A 1 147 ? 9.648 12.727 13.352 1 94.94 147 GLN A C 1
ATOM 1128 O O . GLN A 1 147 ? 8.719 13 12.586 1 94.94 147 GLN A O 1
ATOM 1133 N N . GLU A 1 148 ? 9.5 11.938 14.391 1 95.25 148 GLU A N 1
ATOM 1134 C CA . GLU A 1 148 ? 8.188 11.461 14.805 1 95.25 148 GLU A CA 1
ATOM 1135 C C . GLU A 1 148 ? 7.93 11.781 16.281 1 95.25 148 GLU A C 1
ATOM 1137 O O . GLU A 1 148 ? 8.867 11.977 17.047 1 95.25 148 GLU A O 1
ATOM 1142 N N . ALA A 1 149 ? 6.68 11.852 16.609 1 93.19 149 ALA A N 1
ATOM 1143 C CA . ALA A 1 149 ? 6.273 12.055 18 1 93.19 149 ALA A CA 1
ATOM 1144 C C . ALA A 1 149 ? 4.945 11.359 18.281 1 93.19 149 ALA A C 1
ATOM 1146 O O . ALA A 1 149 ? 4.039 11.367 17.453 1 93.19 149 ALA A O 1
ATOM 1147 N N . LYS A 1 150 ? 4.941 10.836 19.484 1 94.62 150 LYS A N 1
ATOM 1148 C CA . LYS A 1 150 ? 3.674 10.281 19.953 1 94.62 150 LYS A CA 1
ATOM 1149 C C . LYS A 1 150 ? 2.732 11.391 20.422 1 94.62 150 LYS A C 1
ATOM 1151 O O . LYS A 1 150 ? 3.158 12.344 21.062 1 94.62 150 LYS A O 1
ATOM 1156 N N . VAL A 1 151 ? 1.474 11.273 20.062 1 94.38 151 VAL A N 1
ATOM 1157 C CA . VAL A 1 151 ? 0.467 12.234 20.5 1 94.38 151 VAL A CA 1
ATOM 1158 C C . VAL A 1 151 ? -0.804 11.5 20.922 1 94.38 151 VAL A C 1
ATOM 1160 O O . VAL A 1 151 ? -0.918 10.289 20.734 1 94.38 151 VAL A O 1
ATOM 1163 N N . HIS A 1 152 ? -1.685 12.266 21.516 1 94.31 152 HIS A N 1
ATOM 1164 C CA . HIS A 1 152 ? -2.996 11.75 21.906 1 94.31 152 HIS A CA 1
ATOM 1165 C C . HIS A 1 152 ? -4.113 12.586 21.281 1 94.31 152 HIS A C 1
ATOM 1167 O O . HIS A 1 152 ? -4.008 13.812 21.203 1 94.31 152 HIS A O 1
ATOM 1173 N N . LEU A 1 153 ? -5.086 11.758 20.844 1 96 153 LEU A N 1
ATOM 1174 C CA . LEU A 1 153 ? -6.277 12.477 20.406 1 96 153 LEU A CA 1
ATOM 1175 C C . LEU A 1 153 ? -6.969 13.148 21.578 1 96 153 LEU A C 1
ATOM 1177 O O . LEU A 1 153 ? -7.051 12.578 22.672 1 96 153 LEU A O 1
ATOM 1181 N N . ILE A 1 154 ? -7.426 14.336 21.359 1 94.25 154 ILE A N 1
ATOM 1182 C CA . ILE A 1 154 ? -8.117 15.125 22.359 1 94.25 154 ILE A CA 1
ATOM 1183 C C . ILE A 1 154 ? -9.562 15.352 21.938 1 94.25 154 ILE A C 1
ATOM 1185 O O . ILE A 1 154 ? -9.844 15.609 20.766 1 94.25 154 ILE A O 1
ATOM 1189 N N . ASP A 1 155 ? -10.406 15.25 22.922 1 93.19 155 ASP A N 1
ATOM 1190 C CA . ASP A 1 155 ? -11.828 15.492 22.672 1 93.19 155 ASP A CA 1
ATOM 1191 C C . ASP A 1 155 ? -12.039 16.859 22.031 1 93.19 155 ASP A C 1
ATOM 1193 O O . ASP A 1 155 ? -11.508 17.859 22.5 1 93.19 155 ASP A O 1
ATOM 1197 N N . VAL A 1 156 ? -12.805 16.844 20.984 1 91.38 156 VAL A N 1
ATOM 1198 C CA . VAL A 1 156 ? -13 18.047 20.203 1 91.38 156 VAL A CA 1
ATOM 1199 C C . VAL A 1 156 ? -13.711 19.109 21.047 1 91.38 156 VAL A C 1
ATOM 1201 O O . VAL A 1 156 ? -13.461 20.312 20.891 1 91.38 156 VAL A O 1
ATOM 1204 N N . ARG A 1 157 ? -14.656 18.75 22 1 91.88 157 ARG A N 1
ATOM 1205 C CA . ARG A 1 157 ? -15.352 19.703 22.859 1 91.88 157 ARG A CA 1
ATOM 1206 C C . ARG A 1 157 ? -14.375 20.422 23.781 1 91.88 157 ARG A C 1
ATOM 1208 O O . ARG A 1 157 ? -14.492 21.641 23.984 1 91.88 157 ARG A O 1
ATOM 1215 N N . LEU A 1 158 ? -13.461 19.656 24.281 1 93.62 158 LEU A N 1
ATOM 1216 C CA . LEU A 1 158 ? -12.43 20.266 25.094 1 93.62 158 LEU A CA 1
ATOM 1217 C C . LEU A 1 158 ? -11.539 21.188 24.266 1 93.62 158 LEU A C 1
ATOM 1219 O O . LEU A 1 158 ? -11.281 22.328 24.672 1 93.62 158 LEU A O 1
ATOM 1223 N N . CYS A 1 159 ? -11.117 20.688 23.156 1 94.25 159 CYS A N 1
ATOM 1224 C CA . CYS A 1 159 ? -10.242 21.438 22.266 1 94.25 159 CYS A CA 1
ATOM 1225 C C . CYS A 1 159 ? -10.891 22.75 21.828 1 94.25 159 CYS A C 1
ATOM 1227 O O . CYS A 1 159 ? -10.203 23.75 21.641 1 94.25 159 CYS A O 1
ATOM 1229 N N . ASN A 1 160 ? -12.141 22.734 21.719 1 95.31 160 ASN A N 1
ATOM 1230 C CA . ASN A 1 160 ? -12.883 23.891 21.234 1 95.31 160 ASN A CA 1
ATOM 1231 C C . ASN A 1 160 ? -13.383 24.766 22.375 1 95.31 160 ASN A C 1
ATOM 1233 O O . ASN A 1 160 ? -14.141 25.719 22.141 1 95.31 160 ASN A O 1
ATOM 1237 N N . SER A 1 161 ? -13.109 24.516 23.578 1 95.31 161 SER A N 1
ATOM 1238 C CA . SER A 1 161 ? -13.578 25.25 24.734 1 95.31 161 SER A CA 1
ATOM 1239 C C . SER A 1 161 ? -13 26.672 24.781 1 95.31 161 SER A C 1
ATOM 1241 O O . SER A 1 161 ? -12.039 26.969 24.062 1 95.31 161 SER A O 1
ATOM 1243 N N . SER A 1 162 ? -13.547 27.562 25.609 1 94.75 162 SER A N 1
ATOM 1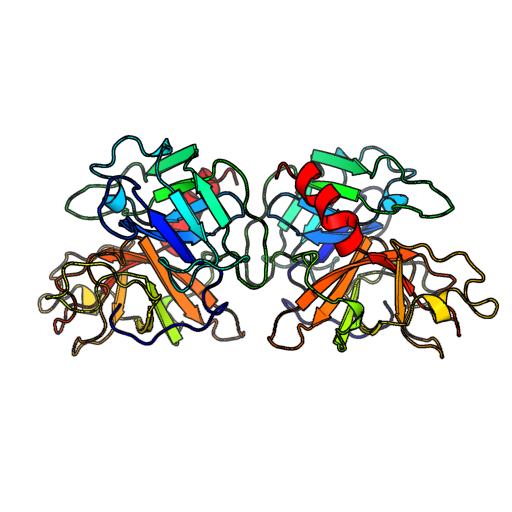244 C CA . SER A 1 162 ? -13.195 28.969 25.672 1 94.75 162 SER A CA 1
ATOM 1245 C C . SER A 1 162 ? -11.758 29.172 26.141 1 94.75 162 SER A C 1
ATOM 1247 O O . SER A 1 162 ? -11.102 30.141 25.75 1 94.75 162 SER A O 1
ATOM 1249 N N . LEU A 1 163 ? -11.211 28.234 26.875 1 92.62 163 LEU A N 1
ATOM 1250 C CA . LEU A 1 163 ? -9.867 28.359 27.438 1 92.62 163 LEU A CA 1
ATOM 1251 C C . LEU A 1 163 ? -8.82 27.844 26.453 1 92.62 163 LEU A C 1
ATOM 1253 O O . LEU A 1 163 ? -7.621 28.031 26.672 1 92.62 163 LEU A O 1
ATOM 1257 N N . TRP A 1 164 ? -9.266 27.188 25.406 1 92.88 164 TRP A N 1
ATOM 1258 C CA . TRP A 1 164 ? -8.352 26.656 24.406 1 92.88 164 TRP A CA 1
ATOM 1259 C C . TRP A 1 164 ? -8.516 27.391 23.078 1 92.88 164 TRP A C 1
ATOM 1261 O O . TRP A 1 164 ? -8.148 28.562 22.953 1 92.88 164 TRP A O 1
ATOM 1271 N N . TYR A 1 165 ? -9.281 26.812 22.047 1 92.31 165 TYR A N 1
ATOM 1272 C CA . TYR A 1 165 ? -9.352 27.453 20.734 1 92.31 165 TYR A CA 1
ATOM 1273 C C . TYR A 1 165 ? -10.648 28.25 20.594 1 92.31 165 TYR A C 1
ATOM 1275 O O . TYR A 1 165 ? -10.906 28.828 19.531 1 92.31 165 TYR A O 1
ATOM 1283 N N . ALA A 1 166 ? -11.461 28.328 21.562 1 93.19 166 ALA A N 1
ATOM 1284 C CA . ALA A 1 166 ? -12.594 29.234 21.734 1 93.19 166 ALA A CA 1
ATOM 1285 C C . ALA A 1 166 ? -13.469 29.266 20.484 1 93.19 166 ALA A C 1
ATOM 1287 O O . ALA A 1 166 ? -13.781 30.328 19.953 1 93.19 166 ALA A O 1
ATOM 1288 N N . GLY A 1 167 ? -13.82 28.031 19.969 1 92.44 167 GLY A N 1
ATOM 1289 C CA . GLY A 1 167 ? -14.789 27.938 18.891 1 92.44 167 GLY A CA 1
ATOM 1290 C C . GLY A 1 167 ? -14.148 27.844 17.516 1 92.44 167 GLY A C 1
ATOM 1291 O O . GLY A 1 167 ? -14.852 27.719 16.516 1 92.44 167 GLY A O 1
ATOM 1292 N N . ALA A 1 168 ? -12.859 27.812 17.391 1 91 168 ALA A N 1
ATOM 1293 C CA . ALA A 1 168 ? -12.164 27.828 16.109 1 91 168 ALA A CA 1
ATOM 1294 C C . ALA A 1 168 ? -12.102 26.438 15.5 1 91 168 ALA A C 1
ATOM 1296 O O . ALA A 1 168 ? -11.758 26.281 14.328 1 91 168 ALA A O 1
ATOM 1297 N N . ILE A 1 169 ? -12.422 25.375 16.297 1 92.94 169 ILE A N 1
ATOM 1298 C CA . ILE A 1 169 ? -12.383 24 15.852 1 92.94 169 ILE A CA 1
ATOM 1299 C C . ILE A 1 169 ? -13.711 23.625 15.203 1 92.94 169 ILE A C 1
ATOM 1301 O O . ILE A 1 169 ? -14.773 23.859 15.781 1 92.94 169 ILE A O 1
ATOM 1305 N N . HIS A 1 170 ? -13.633 23.031 14.031 1 90.62 170 HIS A N 1
ATOM 1306 C CA . HIS A 1 170 ? -14.82 22.641 13.281 1 90.62 170 HIS A CA 1
ATOM 1307 C C . HIS A 1 170 ? -14.992 21.125 13.289 1 90.62 170 HIS A C 1
ATOM 1309 O O . HIS A 1 170 ? -14.148 20.391 13.828 1 90.62 170 HIS A O 1
ATOM 1315 N N . THR A 1 171 ? -16.156 20.594 12.688 1 89.75 171 THR A N 1
ATOM 1316 C CA . THR A 1 171 ? -16.516 19.188 12.711 1 89.75 171 THR A CA 1
ATOM 1317 C C . THR A 1 171 ? -15.516 18.359 11.898 1 89.75 171 THR A C 1
ATOM 1319 O O . THR A 1 171 ? -15.352 17.156 12.141 1 89.75 171 THR A O 1
ATOM 1322 N N . GLN A 1 172 ? -14.867 18.984 11.008 1 94.06 172 GLN A N 1
ATOM 1323 C CA . GLN A 1 172 ? -13.953 18.281 10.125 1 94.06 172 GLN A CA 1
ATOM 1324 C C . GLN A 1 172 ? -12.539 18.25 10.695 1 94.06 172 GLN A C 1
ATOM 1326 O O . GLN A 1 172 ? -11.602 17.797 10.039 1 94.06 172 GLN A O 1
ATOM 1331 N N . ASN A 1 173 ? -12.383 18.781 11.938 1 96.12 173 ASN A N 1
ATOM 1332 C CA . ASN A 1 173 ? -11.07 18.844 12.57 1 96.12 173 ASN A CA 1
ATOM 1333 C C . ASN A 1 173 ? -10.891 17.75 13.609 1 96.12 173 ASN A C 1
ATOM 1335 O O . ASN A 1 173 ? -11.875 17.219 14.125 1 96.12 173 ASN A O 1
ATOM 1339 N N . LEU A 1 174 ? -9.664 17.375 13.789 1 96.38 174 LEU A N 1
ATOM 1340 C CA . LEU A 1 174 ? -9.18 16.609 14.945 1 96.38 174 LEU A CA 1
ATOM 1341 C C . LEU A 1 174 ? -8.172 17.422 15.75 1 96.38 174 LEU A C 1
ATOM 1343 O O . LEU A 1 174 ? -7.496 18.297 15.203 1 96.38 174 LEU A O 1
ATOM 1347 N N . CYS A 1 175 ? -8.148 17.188 17.016 1 95 175 CYS A N 1
ATOM 1348 C CA . CYS A 1 175 ? -7.117 17.766 17.891 1 95 175 CYS A CA 1
ATOM 1349 C C . CYS A 1 175 ? -6.254 16.656 18.484 1 95 175 CYS A C 1
ATOM 1351 O O . CYS A 1 175 ? -6.766 15.625 18.906 1 95 175 CYS A O 1
ATOM 1353 N N . ALA A 1 176 ? -5.008 16.859 18.453 1 94.75 176 ALA A N 1
ATOM 1354 C CA . ALA A 1 176 ? -4.109 15.867 19.047 1 94.75 176 ALA A CA 1
ATOM 1355 C C . ALA A 1 176 ? -2.881 16.531 19.656 1 94.75 176 ALA A C 1
ATOM 1357 O O . ALA A 1 176 ? -2.367 17.516 19.109 1 94.75 176 ALA A O 1
ATOM 1358 N N . GLY A 1 177 ? -2.367 16.047 20.703 1 92.44 177 GLY A N 1
ATOM 1359 C CA . GLY A 1 177 ? -1.227 16.547 21.453 1 92.44 177 GLY A CA 1
ATOM 1360 C C . GLY A 1 177 ? -1.341 16.312 22.938 1 92.44 177 GLY A C 1
ATOM 1361 O O . GLY A 1 177 ? -1.867 15.281 23.375 1 92.44 177 GLY A O 1
ATOM 1362 N N . TYR A 1 178 ? -0.672 17.219 23.656 1 90.25 178 TYR A N 1
ATOM 1363 C CA . TYR A 1 178 ? -0.717 17.219 25.109 1 90.25 178 TYR A CA 1
ATOM 1364 C C . TYR A 1 178 ? -1.253 18.531 25.656 1 90.25 178 TYR A C 1
ATOM 1366 O O . TYR A 1 178 ? -0.854 19.609 25.188 1 90.25 178 TYR A O 1
ATOM 1374 N N . PRO A 1 179 ? -2.115 18.406 26.641 1 89 179 PRO A N 1
ATOM 1375 C CA . PRO A 1 179 ? -2.643 19.641 27.219 1 89 179 PRO A CA 1
ATOM 1376 C C . PRO A 1 179 ? -1.543 20.578 27.719 1 89 179 PRO A C 1
ATOM 1378 O O . PRO A 1 179 ? -1.672 21.797 27.625 1 89 179 PRO A O 1
ATOM 1381 N N . GLU A 1 180 ? -0.459 20 28.25 1 88.25 180 GLU A N 1
ATOM 1382 C CA . GLU A 1 180 ? 0.638 20.797 28.797 1 88.25 180 GLU A CA 1
ATOM 1383 C C . GLU A 1 180 ? 1.505 21.375 27.672 1 88.25 180 GLU A C 1
ATOM 1385 O O . GLU A 1 180 ? 2.371 22.219 27.922 1 88.25 180 GLU A O 1
ATOM 1390 N N . GLY A 1 181 ? 1.235 20.953 26.453 1 80.94 181 GLY A N 1
ATOM 1391 C CA . GLY A 1 181 ? 2.043 21.391 25.328 1 80.94 181 GLY A CA 1
ATOM 1392 C C . GLY A 1 181 ? 3.301 20.562 25.141 1 80.94 181 GLY A C 1
ATOM 1393 O O . GLY A 1 181 ? 3.361 19.406 25.547 1 80.94 181 GLY A O 1
ATOM 1394 N N . GLY A 1 182 ? 4.277 21.031 24.266 1 77.62 182 GLY A N 1
ATOM 1395 C CA . GLY A 1 182 ? 5.555 20.375 24.047 1 77.62 182 GLY A CA 1
ATOM 1396 C C . GLY A 1 182 ? 5.652 19.688 22.703 1 77.62 182 GLY A C 1
ATOM 1397 O O . GLY A 1 182 ? 6.711 19.688 22.078 1 77.62 182 GLY A O 1
ATOM 1398 N N . ILE A 1 183 ? 4.66 18.922 22.406 1 75.38 183 ILE A N 1
ATOM 1399 C CA . ILE A 1 183 ? 4.676 18.203 21.125 1 75.38 183 ILE A CA 1
ATOM 1400 C C . ILE A 1 183 ? 3.59 18.766 20.203 1 75.38 183 ILE A C 1
ATOM 1402 O O . ILE A 1 183 ? 2.396 18.594 20.469 1 75.38 183 ILE A O 1
ATOM 1406 N N . ASN A 1 184 ? 3.967 19.672 19.281 1 72.69 184 ASN A N 1
ATOM 1407 C CA . ASN A 1 184 ? 3.064 20.219 18.281 1 72.69 184 ASN A CA 1
ATOM 1408 C C . ASN A 1 184 ? 3.725 20.281 16.906 1 72.69 184 ASN A C 1
ATOM 1410 O O . ASN A 1 184 ? 4.949 20.359 16.812 1 72.69 184 ASN A O 1
ATOM 1414 N N . PRO A 1 185 ? 2.83 20.062 15.953 1 73.25 185 PRO A N 1
ATOM 1415 C CA . PRO A 1 185 ? 3.395 20.375 14.641 1 73.25 185 PRO A CA 1
ATOM 1416 C C . PRO A 1 185 ? 3.855 21.828 14.523 1 73.25 185 PRO A C 1
ATOM 1418 O O . PRO A 1 185 ? 3.271 22.719 15.148 1 73.25 185 PRO A O 1
ATOM 1421 N N . CYS A 1 186 ? 4.992 21.969 13.945 1 77.44 186 CYS A N 1
ATOM 1422 C CA . CYS A 1 186 ? 5.535 23.297 13.68 1 77.44 186 CYS A CA 1
ATOM 1423 C C . CYS A 1 186 ? 5.578 23.578 12.188 1 77.44 186 CYS A C 1
ATOM 1425 O O . CYS A 1 186 ? 4.957 22.875 11.398 1 77.44 186 CYS A O 1
ATOM 1427 N N . GLN A 1 187 ? 6.145 24.766 11.922 1 70.75 187 GLN A N 1
ATOM 1428 C CA . GLN A 1 187 ? 6.246 25.125 10.516 1 70.75 187 GLN A CA 1
ATOM 1429 C C . GLN A 1 187 ? 6.914 24.016 9.703 1 70.75 187 GLN A C 1
ATOM 1431 O O . GLN A 1 187 ? 7.945 23.484 10.109 1 70.75 187 GLN A O 1
ATOM 1436 N N . GLY A 1 188 ? 6.277 23.594 8.594 1 76.81 188 GLY A N 1
ATOM 1437 C CA . GLY A 1 188 ? 6.805 22.562 7.73 1 76.81 188 GLY A CA 1
ATOM 1438 C C . GLY A 1 188 ? 6.148 21.203 7.957 1 76.81 188 GLY A C 1
ATOM 1439 O O . GLY A 1 188 ? 6.309 20.297 7.148 1 76.81 188 GLY A O 1
ATOM 1440 N N . ASP A 1 189 ? 5.457 21.109 8.961 1 89.19 189 ASP A N 1
ATOM 1441 C CA . ASP A 1 189 ? 4.793 19.844 9.242 1 89.19 189 ASP A CA 1
ATOM 1442 C C . ASP A 1 189 ? 3.43 19.781 8.555 1 89.19 189 ASP A C 1
ATOM 1444 O O . ASP A 1 189 ? 2.824 18.703 8.469 1 89.19 189 ASP A O 1
ATOM 1448 N N . SER A 1 190 ? 3.059 20.922 8.008 1 93.56 190 SER A N 1
ATOM 1449 C CA . SER A 1 190 ? 1.767 20.984 7.332 1 93.56 190 SER A CA 1
ATOM 1450 C C . SER A 1 190 ? 1.634 19.891 6.281 1 93.56 190 SER A C 1
ATOM 1452 O O . SER A 1 190 ? 2.598 19.578 5.578 1 93.56 190 SER A O 1
ATOM 1454 N N . GLY A 1 191 ? 0.406 19.359 6.254 1 97.38 191 GLY A N 1
ATOM 1455 C CA . GLY A 1 191 ? 0.133 18.328 5.258 1 97.38 191 GLY A CA 1
ATOM 1456 C C . GLY A 1 191 ? 0.579 16.953 5.684 1 97.38 191 GLY A C 1
ATOM 1457 O O . GLY A 1 191 ? 0.177 15.945 5.086 1 97.38 191 GLY A O 1
ATOM 1458 N N . GLY A 1 192 ? 1.41 16.875 6.738 1 97.69 192 GLY A N 1
ATOM 1459 C CA . GLY A 1 192 ? 1.92 15.609 7.23 1 97.69 192 GLY A CA 1
ATOM 1460 C C . GLY A 1 192 ? 0.852 14.75 7.887 1 97.69 192 GLY A C 1
ATOM 1461 O O . GLY A 1 192 ? -0.235 15.242 8.203 1 97.69 192 GLY A O 1
ATOM 1462 N N . PRO A 1 193 ? 1.229 13.562 8.133 1 98.31 193 PRO A N 1
ATOM 1463 C CA . PRO A 1 193 ? 0.229 12.594 8.578 1 98.31 193 PRO A CA 1
ATOM 1464 C C . PRO A 1 193 ? 0.039 12.602 10.094 1 98.31 193 PRO A C 1
ATOM 1466 O O . PRO A 1 193 ? 1.006 12.766 10.844 1 98.31 193 PRO A O 1
ATOM 1469 N N . LEU A 1 194 ? -1.173 12.477 10.555 1 97.88 194 LEU A N 1
ATOM 1470 C CA . LEU A 1 194 ? -1.572 11.938 11.852 1 97.88 194 LEU A CA 1
ATOM 1471 C C . LEU A 1 194 ? -2.064 10.5 11.711 1 97.88 194 LEU A C 1
ATOM 1473 O O . LEU A 1 194 ? -3.07 10.25 11.039 1 97.88 194 LEU A O 1
ATOM 1477 N N . VAL A 1 195 ? -1.29 9.562 12.32 1 98.25 195 VAL A N 1
ATOM 1478 C CA . VAL A 1 195 ? -1.674 8.156 12.219 1 98.25 195 VAL A CA 1
ATOM 1479 C C . VAL A 1 195 ? -1.988 7.605 13.602 1 98.25 195 VAL A C 1
ATOM 1481 O O . VAL A 1 195 ? -1.382 8.016 14.594 1 98.25 195 VAL A O 1
ATOM 1484 N N . CYS A 1 196 ? -2.93 6.688 13.633 1 98.31 196 CYS A N 1
ATOM 1485 C CA . CYS A 1 196 ? -3.273 6.02 14.883 1 98.31 196 CYS A CA 1
ATOM 1486 C C . CYS A 1 196 ? -3.332 4.508 14.703 1 98.31 196 CYS A C 1
ATOM 1488 O O . CYS A 1 196 ? -3.793 4.023 13.664 1 98.31 196 CYS A O 1
ATOM 1490 N N . LYS A 1 197 ? -2.881 3.822 15.719 1 97.31 197 LYS A N 1
ATOM 1491 C CA . LYS A 1 197 ? -2.85 2.363 15.695 1 97.31 197 LYS A CA 1
ATOM 1492 C C . LYS A 1 197 ? -4.254 1.781 15.836 1 97.31 197 LYS A C 1
ATOM 1494 O O . LYS A 1 197 ? -5.039 2.242 16.672 1 97.31 197 LYS A O 1
ATOM 1499 N N . ASP A 1 198 ? -4.52 0.809 14.992 1 95.62 198 ASP A N 1
ATOM 1500 C CA . ASP A 1 198 ? -5.762 0.058 15.125 1 95.62 198 ASP A CA 1
ATOM 1501 C C . ASP A 1 198 ? -5.824 -0.662 16.469 1 95.62 198 ASP A C 1
ATOM 1503 O O . ASP A 1 198 ? -4.816 -1.189 16.953 1 95.62 198 ASP A O 1
ATOM 1507 N N . ASN A 1 199 ? -7.008 -0.76 17.078 1 93.31 199 ASN A N 1
ATOM 1508 C CA . ASN A 1 199 ? -7.133 -1.352 18.406 1 93.31 199 ASN A CA 1
ATOM 1509 C C . ASN A 1 199 ? -6.945 -2.865 18.359 1 93.31 199 ASN A C 1
ATOM 1511 O O . ASN A 1 199 ? -6.535 -3.471 19.344 1 93.31 199 ASN A O 1
ATOM 1515 N N . ASP A 1 200 ? -7.18 -3.465 17.203 1 89.56 200 ASP A N 1
ATOM 1516 C CA . ASP A 1 200 ? -7.277 -4.922 17.141 1 89.56 200 ASP A CA 1
ATOM 1517 C C . ASP A 1 200 ? -6.223 -5.504 16.203 1 89.56 200 ASP A C 1
ATOM 1519 O O . ASP A 1 200 ? -6.258 -6.695 15.891 1 89.56 200 ASP A O 1
ATOM 1523 N N . ALA A 1 201 ? -5.387 -4.66 15.695 1 89.81 201 ALA A N 1
ATOM 1524 C CA . ALA A 1 201 ? -4.395 -5.141 14.742 1 89.81 201 ALA A CA 1
ATOM 1525 C C . ALA A 1 201 ? -3.145 -4.27 14.766 1 89.81 201 ALA A C 1
ATOM 1527 O O . ALA A 1 201 ? -3.189 -3.119 15.211 1 89.81 201 ALA A O 1
ATOM 1528 N N . ALA A 1 202 ? -2.014 -4.871 14.359 1 90.06 202 ALA A N 1
ATOM 1529 C CA . ALA A 1 202 ? -0.78 -4.113 14.164 1 90.06 202 ALA A CA 1
ATOM 1530 C C . ALA A 1 202 ? -0.817 -3.336 12.852 1 90.06 202 ALA A C 1
ATOM 1532 O O . ALA A 1 202 ? -0.023 -3.598 11.945 1 90.06 202 ALA A O 1
ATOM 1533 N N . TYR A 1 203 ? -1.772 -2.441 12.852 1 93.81 203 TYR A N 1
ATOM 1534 C CA . TYR A 1 203 ? -2.041 -1.636 11.664 1 93.81 203 TYR A CA 1
ATOM 1535 C C . TYR A 1 203 ? -2.293 -0.18 12.039 1 93.81 203 TYR A C 1
ATOM 1537 O O . TYR A 1 203 ? -2.967 0.104 13.031 1 93.81 203 TYR A O 1
ATOM 1545 N N . PHE A 1 204 ? -1.78 0.782 11.25 1 97 204 PHE A N 1
ATOM 1546 C CA . PHE A 1 204 ? -1.966 2.205 11.508 1 97 204 PHE A CA 1
ATOM 1547 C C . PHE A 1 204 ? -2.863 2.832 10.445 1 97 204 PHE A C 1
ATOM 1549 O O . PHE A 1 204 ? -2.678 2.598 9.25 1 97 204 PHE A O 1
ATOM 1556 N N . TRP A 1 205 ? -3.785 3.643 10.891 1 98 205 TRP A N 1
ATOM 1557 C CA . TRP A 1 205 ? -4.695 4.387 10.023 1 98 205 TRP A CA 1
ATOM 1558 C C . TRP A 1 205 ? -4.23 5.828 9.852 1 98 205 TRP A C 1
ATOM 1560 O O . TRP A 1 205 ? -3.805 6.469 10.82 1 98 205 TRP A O 1
ATOM 1570 N N . LEU A 1 206 ? -4.301 6.32 8.617 1 98.62 206 LEU A N 1
ATOM 1571 C CA . LEU A 1 206 ? -4.129 7.746 8.367 1 98.62 206 LEU A CA 1
ATOM 1572 C C . LEU A 1 206 ? -5.387 8.523 8.75 1 98.62 206 LEU A C 1
ATOM 1574 O O . LEU A 1 206 ? -6.301 8.672 7.93 1 98.62 206 LEU A O 1
ATOM 1578 N N . VAL A 1 207 ? -5.426 9.117 9.953 1 98.5 207 VAL A N 1
ATOM 1579 C CA . VAL A 1 207 ? -6.684 9.641 10.461 1 98.5 207 VAL A CA 1
ATOM 1580 C C . VAL A 1 207 ? -6.734 11.156 10.258 1 98.5 207 VAL A C 1
ATOM 1582 O O . VAL A 1 207 ? -7.805 11.766 10.32 1 98.5 207 VAL A O 1
ATOM 1585 N N . GLY A 1 208 ? -5.527 11.719 9.961 1 98.31 208 GLY A N 1
ATOM 1586 C CA . GLY A 1 208 ? -5.555 13.172 9.836 1 98.31 208 GLY A CA 1
ATOM 1587 C C . GLY A 1 208 ? -4.422 13.719 8.984 1 98.31 208 GLY A C 1
ATOM 1588 O O . GLY A 1 208 ? -3.455 13.008 8.703 1 98.31 208 GLY A O 1
ATOM 1589 N N . VAL A 1 209 ? -4.598 14.93 8.586 1 98.25 209 VAL A N 1
ATOM 1590 C CA . VAL A 1 209 ? -3.621 15.758 7.887 1 98.25 209 VAL A CA 1
ATOM 1591 C C . VAL A 1 209 ? -3.293 17 8.727 1 98.25 209 VAL A C 1
ATOM 1593 O O . VAL A 1 209 ? -4.191 17.734 9.141 1 98.25 209 VAL A O 1
ATOM 1596 N N . THR A 1 210 ? -2.043 17.219 8.984 1 96.5 210 THR A N 1
ATOM 1597 C CA . THR A 1 210 ? -1.653 18.375 9.781 1 96.5 210 THR A CA 1
ATOM 1598 C C . THR A 1 210 ? -2.119 19.672 9.117 1 96.5 210 THR A C 1
ATOM 1600 O O . THR A 1 210 ? -1.734 19.969 7.988 1 96.5 210 THR A O 1
ATOM 1603 N N . SER A 1 211 ? -2.865 20.484 9.852 1 95.19 211 SER A N 1
ATOM 1604 C CA . SER A 1 211 ? -3.494 21.656 9.266 1 95.19 211 SER A CA 1
ATOM 1605 C C . SER A 1 211 ? -2.951 22.938 9.891 1 95.19 211 SER A C 1
ATOM 1607 O O . SER A 1 211 ? -2.367 23.781 9.203 1 95.19 211 SER A O 1
ATOM 1609 N N . TRP A 1 212 ? -3.133 23.094 11.203 1 88.31 212 TRP A N 1
ATOM 1610 C CA . TRP A 1 212 ? -2.668 24.328 11.82 1 88.31 212 TRP A CA 1
ATOM 1611 C C . TRP A 1 212 ? -2.494 24.156 13.328 1 88.31 212 TRP A C 1
ATOM 1613 O O . TRP A 1 212 ? -2.84 23.109 13.883 1 88.31 212 TRP A O 1
ATOM 1623 N N . GLY A 1 213 ? -1.895 25.078 13.859 1 79.75 213 GLY A N 1
ATOM 1624 C CA . GLY A 1 213 ? -1.671 25.188 15.297 1 79.75 213 GLY A CA 1
ATOM 1625 C C . GLY A 1 213 ? -1.16 26.547 15.727 1 79.75 213 GLY A C 1
ATOM 1626 O O . GLY A 1 213 ? -0.609 27.297 14.906 1 79.75 213 GLY A O 1
ATOM 1627 N N . LYS A 1 214 ? -1.612 26.922 16.922 1 72.19 214 LYS A N 1
ATOM 1628 C CA . LYS A 1 214 ? -1.091 28.188 17.438 1 72.19 214 LYS A CA 1
ATOM 1629 C C . LYS A 1 214 ? 0.232 27.969 18.172 1 72.19 214 LYS A C 1
ATOM 1631 O O . LYS A 1 214 ? 0.258 27.406 19.266 1 72.19 214 LYS A O 1
ATOM 1636 N N . GLY A 1 215 ? 1.334 28.219 17.469 1 66.38 215 GLY A N 1
ATOM 1637 C CA . GLY A 1 215 ? 2.654 28.031 18.047 1 66.38 215 GLY A CA 1
ATOM 1638 C C . GLY A 1 215 ? 3.082 26.578 18.109 1 66.38 215 GLY A C 1
ATOM 1639 O O . GLY A 1 215 ? 2.27 25.672 17.875 1 66.38 215 GLY A O 1
ATOM 1640 N N . CYS A 1 216 ? 4.383 26.219 18.281 1 65.19 216 CYS A N 1
ATOM 1641 C CA . CYS A 1 216 ? 4.895 24.844 18.234 1 65.19 216 CYS A CA 1
ATOM 1642 C C . CYS A 1 216 ? 4.793 24.188 19.594 1 65.19 216 CYS A C 1
ATOM 1644 O O . CYS A 1 216 ? 4.766 22.953 19.703 1 65.19 216 CYS A O 1
ATOM 1646 N N . ALA A 1 217 ? 4.504 24.906 20.656 1 66.69 217 ALA A N 1
ATOM 1647 C CA . ALA A 1 217 ? 4.645 24.172 21.906 1 66.69 217 ALA A CA 1
ATOM 1648 C C . ALA A 1 217 ? 3.895 24.891 23.031 1 66.69 217 ALA A C 1
ATOM 1650 O O . ALA A 1 217 ? 4.316 24.844 24.188 1 66.69 217 ALA A O 1
ATOM 1651 N N . ARG A 1 218 ? 2.758 25.312 22.656 1 79.81 218 ARG A N 1
ATOM 1652 C CA . ARG A 1 218 ? 2.074 26.078 23.703 1 79.81 218 ARG A CA 1
ATOM 1653 C C . ARG A 1 218 ? 1.038 25.219 24.422 1 79.81 218 ARG A C 1
ATOM 1655 O O . ARG A 1 218 ? 0.351 24.406 23.797 1 79.81 218 ARG A O 1
ATOM 1662 N N . ALA A 1 219 ? 0.965 25.531 25.719 1 85.25 219 ALA A N 1
ATOM 1663 C CA . ALA A 1 219 ? -0.045 24.844 26.516 1 85.25 219 ALA A CA 1
ATOM 1664 C C . ALA A 1 219 ? -1.452 25.203 26.047 1 85.25 219 ALA A C 1
ATOM 1666 O O . ALA A 1 219 ? -1.713 26.344 25.672 1 85.25 219 ALA A O 1
ATOM 1667 N N . ASN A 1 220 ? -2.398 24.203 26.078 1 87.81 220 ASN A N 1
ATOM 1668 C CA . ASN A 1 220 ? -3.814 24.344 25.75 1 87.81 220 ASN A CA 1
ATOM 1669 C C . ASN A 1 220 ? -4.02 24.734 24.281 1 87.81 220 ASN A C 1
ATOM 1671 O O . ASN A 1 220 ? -5.051 25.312 23.938 1 87.81 220 ASN A O 1
ATOM 1675 N N . GLN A 1 221 ? -3.02 24.375 23.547 1 88.38 221 GLN A N 1
ATOM 1676 C CA . GLN A 1 221 ? -3.102 24.625 22.109 1 88.38 221 GLN A CA 1
ATOM 1677 C C . GLN A 1 221 ? -2.551 23.453 21.312 1 88.38 221 GLN A C 1
ATOM 1679 O O . GLN A 1 221 ? -1.544 23.578 20.609 1 88.38 221 GLN A O 1
ATOM 1684 N N . PRO A 1 222 ? -3.256 22.328 21.422 1 90.94 222 PRO A N 1
ATOM 1685 C CA . PRO A 1 222 ? -2.793 21.156 20.688 1 90.94 222 PRO A CA 1
ATOM 1686 C C . PRO A 1 222 ? -2.82 21.359 19.172 1 90.94 222 PRO A C 1
ATOM 1688 O O . PRO A 1 222 ? -3.412 22.328 18.688 1 90.94 222 PRO A O 1
ATOM 1691 N N . GLY A 1 223 ? -2.086 20.5 18.453 1 92.19 223 GLY A N 1
ATOM 1692 C CA . GLY A 1 223 ? -2.16 20.547 17 1 92.19 223 GLY A CA 1
ATOM 1693 C C . GLY A 1 223 ? -3.551 20.25 16.469 1 92.19 223 GLY A C 1
ATOM 1694 O O . GLY A 1 223 ? -4.285 19.453 17.047 1 92.19 223 GLY A O 1
ATOM 1695 N N . VAL A 1 224 ? -3.916 20.938 15.43 1 94.62 224 VAL A N 1
ATOM 1696 C CA . VAL A 1 224 ? -5.203 20.75 14.773 1 94.62 224 VAL A CA 1
ATOM 1697 C C . VAL A 1 224 ? -4.992 20.078 13.414 1 94.62 224 VAL A C 1
ATOM 1699 O O . VAL A 1 224 ? -4.109 20.469 12.648 1 94.62 224 VAL A O 1
ATOM 1702 N N . TYR A 1 225 ? -5.797 19.094 13.164 1 96.56 225 TYR A N 1
ATOM 1703 C CA . TYR A 1 225 ? -5.672 18.266 11.977 1 96.56 225 TYR A CA 1
ATOM 1704 C C . TYR A 1 225 ? -6.992 18.172 11.227 1 96.56 225 TYR A C 1
ATOM 1706 O O . TYR A 1 225 ? -8.062 18.219 11.836 1 96.56 225 TYR A O 1
ATOM 1714 N N . THR A 1 226 ? -6.863 18.094 9.922 1 97.44 226 THR A N 1
ATOM 1715 C CA . THR A 1 226 ? -8.039 17.781 9.117 1 97.44 226 THR A CA 1
ATOM 1716 C C . THR A 1 226 ? -8.391 16.297 9.219 1 97.44 226 THR A C 1
ATOM 1718 O O . THR A 1 226 ? -7.523 15.438 9.023 1 97.44 226 THR A O 1
ATOM 1721 N N . SER A 1 227 ? -9.633 15.961 9.555 1 97.69 227 SER A N 1
ATOM 1722 C CA . SER A 1 227 ? -10.078 14.578 9.68 1 97.69 227 SER A CA 1
ATOM 1723 C C . SER A 1 227 ? -10.211 13.914 8.312 1 97.69 227 SER A C 1
ATOM 1725 O O . SER A 1 227 ? -11.07 14.297 7.512 1 97.69 227 SER A O 1
ATOM 1727 N N . THR A 1 228 ? -9.422 12.906 8.078 1 98.12 228 THR A N 1
ATOM 1728 C CA . THR A 1 228 ? -9.5 12.227 6.789 1 98.12 228 THR A CA 1
ATOM 1729 C C . THR A 1 228 ? -10.805 11.445 6.664 1 98.12 228 THR A C 1
ATOM 1731 O O . THR A 1 228 ? -11.352 11.32 5.57 1 98.12 228 THR A O 1
ATOM 1734 N N . GLN A 1 229 ? -11.312 10.953 7.797 1 97.19 229 GLN A N 1
ATOM 1735 C CA . GLN A 1 229 ? -12.562 10.211 7.77 1 97.19 229 GLN A CA 1
ATOM 1736 C C . GLN A 1 229 ? -13.727 11.102 7.324 1 97.19 229 GLN A C 1
ATOM 1738 O O . GLN A 1 229 ? -14.594 10.664 6.57 1 97.19 229 GLN A O 1
ATOM 1743 N N . HIS A 1 230 ? -13.703 12.352 7.797 1 96.12 230 HIS A N 1
ATOM 1744 C CA . HIS A 1 230 ? -14.742 13.297 7.395 1 96.12 230 HIS A CA 1
ATOM 1745 C C . HIS A 1 230 ? -14.75 13.492 5.879 1 96.12 230 HIS A C 1
ATOM 1747 O O . HIS A 1 230 ? -15.812 13.688 5.281 1 96.12 230 HIS A O 1
ATOM 1753 N N . PHE A 1 231 ? -13.648 13.367 5.281 1 97 231 PHE A N 1
ATOM 1754 C CA . PHE A 1 231 ? -13.523 13.656 3.859 1 97 231 PHE A CA 1
ATOM 1755 C C . PHE A 1 231 ? -13.375 12.367 3.057 1 97 231 PHE A C 1
ATOM 1757 O O . PHE A 1 231 ? -12.883 12.391 1.928 1 97 231 PHE A O 1
ATOM 1764 N N . TYR A 1 232 ? -13.719 11.273 3.627 1 96.38 232 TYR A N 1
ATOM 1765 C CA . TYR A 1 232 ? -13.523 9.969 2.99 1 96.38 232 TYR A CA 1
ATOM 1766 C C . TYR A 1 232 ? -14.156 9.945 1.605 1 96.38 232 TYR A C 1
ATOM 1768 O O . TYR A 1 232 ? -13.492 9.617 0.619 1 96.38 232 TYR A O 1
ATOM 1776 N N . ASP A 1 233 ? -15.414 10.367 1.475 1 95.06 233 ASP A N 1
ATOM 1777 C CA . ASP A 1 233 ? -16.125 10.336 0.199 1 95.06 233 ASP A CA 1
ATOM 1778 C C . ASP A 1 233 ? -15.516 11.328 -0.791 1 95.06 233 ASP A C 1
ATOM 1780 O O . ASP A 1 233 ? -15.383 11.023 -1.979 1 95.06 233 ASP A O 1
ATOM 1784 N N . TRP A 1 234 ? -15.195 12.484 -0.285 1 96.44 234 TRP A N 1
ATOM 1785 C CA . TRP A 1 234 ? -14.555 13.477 -1.149 1 96.44 234 TRP A CA 1
ATOM 1786 C C . TRP A 1 234 ? -13.273 12.914 -1.759 1 96.44 234 TRP A C 1
ATOM 1788 O O . TRP A 1 234 ? -13.031 13.062 -2.961 1 96.44 234 TRP A O 1
ATOM 1798 N N . ILE A 1 235 ? -12.43 12.273 -0.933 1 96.81 235 ILE A N 1
ATOM 1799 C CA . ILE A 1 235 ? -11.172 11.695 -1.376 1 96.81 235 ILE A CA 1
ATOM 1800 C C . ILE A 1 235 ? -11.43 10.648 -2.459 1 96.81 235 ILE A C 1
ATOM 1802 O O . ILE A 1 235 ? -10.797 10.664 -3.514 1 96.81 235 ILE A O 1
ATOM 1806 N N . LEU A 1 236 ? -12.391 9.75 -2.209 1 93.75 236 LEU A N 1
ATOM 1807 C CA . LEU A 1 236 ? -12.688 8.672 -3.15 1 93.75 236 LEU A CA 1
ATOM 1808 C C . LEU A 1 236 ? -13.156 9.234 -4.488 1 93.75 236 LEU A C 1
ATOM 1810 O O . LEU A 1 236 ? -12.742 8.758 -5.547 1 93.75 236 LEU A O 1
ATOM 1814 N N . VAL A 1 237 ? -13.938 10.25 -4.496 1 93.44 237 VAL A N 1
ATOM 1815 C CA . VAL A 1 237 ? -14.445 10.867 -5.715 1 93.44 237 VAL A CA 1
ATOM 1816 C C . VAL A 1 237 ? -13.297 11.516 -6.484 1 93.44 237 VAL A C 1
ATOM 1818 O O . VAL A 1 237 ? -13.203 11.375 -7.707 1 93.44 237 VAL A O 1
ATOM 1821 N N . GLN A 1 238 ? -12.422 12.117 -5.762 1 92 238 GLN A N 1
ATOM 1822 C CA . GLN A 1 238 ? -11.336 12.859 -6.406 1 92 238 GLN A CA 1
ATOM 1823 C C . GLN A 1 238 ? -10.336 11.906 -7.062 1 92 238 GLN A C 1
ATOM 1825 O O . GLN A 1 238 ? -9.703 12.258 -8.062 1 92 238 GLN A O 1
ATOM 1830 N N . ILE A 1 239 ? -10.219 10.727 -6.523 1 86.19 239 ILE A N 1
ATOM 1831 C CA . ILE A 1 239 ? -9.242 9.812 -7.105 1 86.19 239 ILE A CA 1
ATOM 1832 C C . ILE A 1 239 ? -9.945 8.82 -8.031 1 86.19 239 ILE A C 1
ATOM 1834 O O . ILE A 1 239 ? -9.414 7.75 -8.328 1 86.19 239 ILE A O 1
ATOM 1838 N N . ASP A 1 240 ? -11.07 9.148 -8.453 1 78.81 240 ASP A N 1
ATOM 1839 C CA . ASP A 1 240 ? -11.852 8.477 -9.477 1 78.81 240 ASP A CA 1
ATOM 1840 C C . ASP A 1 240 ? -12.391 7.141 -8.969 1 78.81 240 ASP A C 1
ATOM 1842 O O . ASP A 1 240 ? -12.289 6.121 -9.656 1 78.81 240 ASP A O 1
ATOM 1846 N N . LEU A 1 241 ? -12.633 7.102 -7.762 1 73.94 241 LEU A N 1
ATOM 1847 C CA . LEU A 1 241 ? -13.32 5.926 -7.223 1 73.94 241 LEU A CA 1
ATOM 1848 C C . LEU A 1 241 ? -14.781 6.238 -6.926 1 73.94 241 LEU A C 1
ATOM 1850 O O . LEU A 1 241 ? -15.125 7.379 -6.613 1 73.94 241 LEU A O 1
ATOM 1854 N N . VAL B 1 1 ? -3.619 -24.859 -2.059 1 79.38 1 VAL B N 1
ATOM 1855 C CA . VAL B 1 1 ? -2.707 -24.875 -0.92 1 79.38 1 VAL B CA 1
ATOM 1856 C C . VAL B 1 1 ? -3.295 -25.719 0.209 1 79.38 1 VAL B C 1
ATOM 1858 O O . VAL B 1 1 ? -4.453 -25.531 0.594 1 79.38 1 VAL B O 1
ATOM 1861 N N . SER B 1 2 ? -2.623 -26.781 0.5 1 76.88 2 SER B N 1
ATOM 1862 C CA . SER B 1 2 ? -2.957 -27.547 1.694 1 76.88 2 SER B CA 1
ATOM 1863 C C . SER B 1 2 ? -2.291 -26.953 2.934 1 76.88 2 SER B C 1
ATOM 1865 O O . SER B 1 2 ? -1.144 -27.281 3.242 1 76.88 2 SER B O 1
ATOM 1867 N N . GLY B 1 3 ? -2.938 -25.969 3.508 1 84.81 3 GLY B N 1
ATOM 1868 C CA . GLY B 1 3 ? -2.383 -25.297 4.672 1 84.81 3 GLY B CA 1
ATOM 1869 C C . GLY B 1 3 ? -3.416 -25.016 5.746 1 84.81 3 GLY B C 1
ATOM 1870 O O . GLY B 1 3 ? -4.195 -25.891 6.113 1 84.81 3 GLY B O 1
ATOM 1871 N N . THR B 1 4 ? -3.234 -24 6.328 1 88.94 4 THR B N 1
ATOM 1872 C CA . THR B 1 4 ? -4.141 -23.562 7.391 1 88.94 4 THR B CA 1
ATOM 1873 C C . THR B 1 4 ? -4.938 -22.344 6.957 1 88.94 4 THR B C 1
ATOM 1875 O O . THR B 1 4 ? -4.484 -21.562 6.117 1 88.94 4 THR B O 1
ATOM 1878 N N . ALA B 1 5 ? -6.098 -22.266 7.535 1 90 5 ALA B N 1
ATOM 1879 C CA . ALA B 1 5 ? -6.949 -21.109 7.234 1 90 5 ALA B CA 1
ATOM 1880 C C . ALA B 1 5 ? -6.277 -19.812 7.645 1 90 5 ALA B C 1
ATOM 1882 O O . ALA B 1 5 ? -5.645 -19.734 8.695 1 90 5 ALA B O 1
ATOM 1883 N N . VAL B 1 6 ? -6.457 -18.844 6.773 1 91.25 6 VAL B N 1
ATOM 1884 C CA . VAL B 1 6 ? -5.836 -17.547 6.977 1 91.25 6 VAL B CA 1
ATOM 1885 C C . VAL B 1 6 ? -6.754 -16.656 7.809 1 91.25 6 VAL B C 1
ATOM 1887 O O . VAL B 1 6 ? -7.977 -16.688 7.641 1 91.25 6 VAL B O 1
ATOM 1890 N N . GLN B 1 7 ? -6.152 -15.898 8.68 1 89.06 7 GLN B N 1
ATOM 1891 C CA . GLN B 1 7 ? -6.914 -14.883 9.398 1 89.06 7 GLN B CA 1
ATOM 1892 C C . GLN B 1 7 ? -7.188 -13.672 8.508 1 89.06 7 GLN B C 1
ATOM 1894 O O . GLN B 1 7 ? -6.336 -13.281 7.703 1 89.06 7 GLN B O 1
ATOM 1899 N N . PRO B 1 8 ? -8.367 -13.055 8.773 1 87.19 8 PRO B N 1
ATOM 1900 C CA . PRO B 1 8 ? -8.656 -11.852 7.988 1 87.19 8 PRO B CA 1
ATOM 1901 C C . PRO B 1 8 ? -7.562 -10.789 8.109 1 87.19 8 PRO B C 1
ATOM 1903 O O . PRO B 1 8 ? -7.047 -10.547 9.203 1 87.19 8 PRO B O 1
ATOM 1906 N N . GLY B 1 9 ? -7.145 -10.297 6.984 1 88.19 9 GLY B N 1
ATOM 1907 C CA . GLY B 1 9 ? -6.172 -9.219 6.98 1 88.19 9 GLY B CA 1
ATOM 1908 C C . GLY B 1 9 ? -4.742 -9.703 6.867 1 88.19 9 GLY B C 1
ATOM 1909 O O . GLY B 1 9 ? -3.828 -8.914 6.617 1 88.19 9 GLY B O 1
ATOM 1910 N N . ALA B 1 10 ? -4.48 -10.961 6.988 1 90.62 10 ALA B N 1
ATOM 1911 C CA . ALA B 1 10 ? -3.111 -11.477 6.961 1 90.62 10 ALA B CA 1
ATOM 1912 C C . ALA B 1 10 ? -2.541 -11.438 5.547 1 90.62 10 ALA B C 1
ATOM 1914 O O . ALA B 1 10 ? -1.337 -11.242 5.359 1 90.62 10 ALA B O 1
ATOM 1915 N N . TRP B 1 11 ? -3.34 -11.656 4.559 1 94.94 11 TRP B N 1
ATOM 1916 C CA . TRP B 1 11 ? -2.949 -11.609 3.152 1 94.94 11 TRP B CA 1
ATOM 1917 C C . TRP B 1 11 ? -3.723 -10.531 2.406 1 94.94 11 TRP B C 1
ATOM 1919 O O . TRP B 1 11 ? -4.469 -10.828 1.471 1 94.94 11 TRP B O 1
ATOM 1929 N N . ALA B 1 12 ? -3.342 -9.32 2.73 1 96.38 12 ALA B N 1
ATOM 1930 C CA . ALA B 1 12 ? -4.168 -8.195 2.291 1 96.38 12 ALA B CA 1
ATOM 1931 C C . ALA B 1 12 ? -3.891 -7.852 0.83 1 96.38 12 ALA B C 1
ATOM 1933 O O . ALA B 1 12 ? -4.652 -7.105 0.207 1 96.38 12 ALA B O 1
ATOM 1934 N N . GLY B 1 13 ? -2.932 -8.422 0.204 1 97.75 13 GLY B N 1
ATOM 1935 C CA . GLY B 1 13 ? -2.604 -8.102 -1.178 1 97.75 13 GLY B CA 1
ATOM 1936 C C . GLY B 1 13 ? -3.131 -9.133 -2.164 1 97.75 13 GLY B C 1
ATOM 1937 O O . GLY B 1 13 ? -3.121 -8.898 -3.375 1 97.75 13 GLY B O 1
ATOM 1938 N N . ILE B 1 14 ? -3.637 -10.289 -1.666 1 98.38 14 ILE B N 1
ATOM 1939 C CA . ILE B 1 14 ? -4.043 -11.391 -2.531 1 98.38 14 ILE B CA 1
ATOM 1940 C C . ILE B 1 14 ? -5.402 -11.078 -3.156 1 98.38 14 ILE B C 1
ATOM 1942 O O . ILE B 1 14 ? -6.227 -10.391 -2.555 1 98.38 14 ILE B O 1
ATOM 1946 N N . VAL B 1 15 ? -5.621 -11.516 -4.375 1 98.69 15 VAL B N 1
ATOM 1947 C CA . VAL B 1 15 ? -6.918 -11.383 -5.023 1 98.69 15 VAL B CA 1
ATOM 1948 C C . VAL B 1 15 ? -7.367 -12.742 -5.57 1 98.69 15 VAL B C 1
ATOM 1950 O O . VAL B 1 15 ? -6.543 -13.617 -5.816 1 98.69 15 VAL B O 1
ATOM 1953 N N . SER B 1 16 ? -8.641 -12.953 -5.672 1 98.19 16 SER B N 1
ATOM 1954 C CA . SER B 1 16 ? -9.25 -14.055 -6.41 1 98.19 16 SER B CA 1
ATOM 1955 C C . SER B 1 16 ? -9.75 -13.594 -7.777 1 98.19 16 SER B C 1
ATOM 1957 O O . SER B 1 16 ? -10.555 -12.664 -7.863 1 98.19 16 SER B O 1
ATOM 1959 N N . ILE B 1 17 ? -9.227 -14.141 -8.766 1 98.31 17 ILE B N 1
ATOM 1960 C CA . ILE B 1 17 ? -9.703 -13.898 -10.125 1 98.31 17 ILE B CA 1
ATOM 1961 C C . ILE B 1 17 ? -10.797 -14.906 -10.477 1 98.31 17 ILE B C 1
ATOM 1963 O O . ILE B 1 17 ? -10.578 -16.125 -10.391 1 98.31 17 ILE B O 1
ATOM 1967 N N . GLN B 1 18 ? -11.953 -14.391 -10.953 1 97.44 18 GLN B N 1
ATOM 1968 C CA . GLN B 1 18 ? -13.117 -15.258 -11.055 1 97.44 18 GLN B CA 1
ATOM 1969 C C . GLN B 1 18 ? -13.789 -15.117 -12.422 1 97.44 18 GLN B C 1
ATOM 1971 O O . GLN B 1 18 ? -13.898 -14.016 -12.961 1 97.44 18 GLN B O 1
ATOM 1976 N N . ASP B 1 19 ? -14.125 -16.234 -12.906 1 96.62 19 ASP B N 1
ATOM 1977 C CA . ASP B 1 19 ? -15.008 -16.328 -14.062 1 96.62 19 ASP B CA 1
ATOM 1978 C C . ASP B 1 19 ? -16.453 -16.594 -13.633 1 96.62 19 ASP B C 1
ATOM 1980 O O . ASP B 1 19 ? -16.766 -17.688 -13.141 1 96.62 19 ASP B O 1
ATOM 1984 N N . PRO B 1 20 ? -17.281 -15.594 -13.844 1 94.75 20 PRO B N 1
ATOM 1985 C CA . PRO B 1 20 ? -18.656 -15.758 -13.359 1 94.75 20 PRO B CA 1
ATOM 1986 C C . PRO B 1 20 ? -19.391 -16.922 -14.031 1 94.75 20 PRO B C 1
ATOM 1988 O O . PRO B 1 20 ? -20.422 -17.375 -13.539 1 94.75 20 PRO B O 1
ATOM 1991 N N . TRP B 1 21 ? -18.938 -17.453 -15.133 1 93.5 21 TRP B N 1
ATOM 1992 C CA . TRP B 1 21 ? -19.609 -18.531 -15.852 1 93.5 21 TRP B CA 1
ATOM 1993 C C . TRP B 1 21 ? -19.141 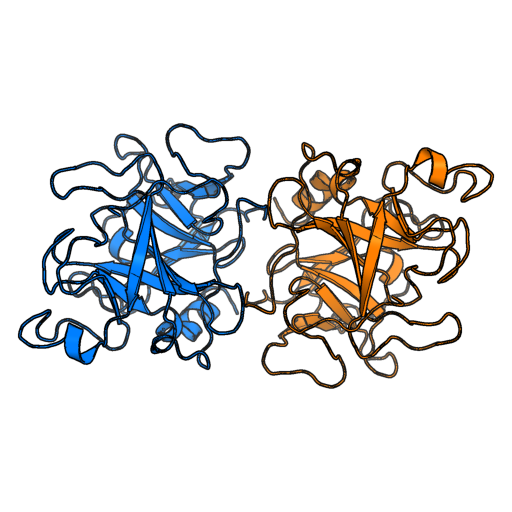-19.891 -15.336 1 93.5 21 TRP B C 1
ATOM 1995 O O . TRP B 1 21 ? -19.703 -20.922 -15.719 1 93.5 21 TRP B O 1
ATOM 2005 N N . GLU B 1 22 ? -18.094 -19.938 -14.508 1 91.25 22 GLU B N 1
ATOM 2006 C CA . GLU B 1 22 ? -17.641 -21.172 -13.883 1 91.25 22 GLU B CA 1
ATOM 2007 C C . GLU B 1 22 ? -18.469 -21.5 -12.641 1 91.25 22 GLU B C 1
ATOM 2009 O O . GLU B 1 22 ? -18.922 -20.594 -11.93 1 91.25 22 GLU B O 1
ATOM 2014 N N . PRO B 1 23 ? -18.781 -22.781 -12.375 1 89.12 23 PRO B N 1
ATOM 2015 C CA . PRO B 1 23 ? -19.562 -23.156 -11.203 1 89.12 23 PRO B CA 1
ATOM 2016 C C . PRO B 1 23 ? -18.891 -22.75 -9.891 1 89.12 23 PRO B C 1
ATOM 2018 O O . PRO B 1 23 ? -17.688 -22.562 -9.844 1 89.12 23 PRO B O 1
ATOM 2021 N N . GLY B 1 24 ? -19.781 -22.609 -8.805 1 90.69 24 GLY B N 1
ATOM 2022 C CA . GLY B 1 24 ? -19.266 -22.266 -7.488 1 90.69 24 GLY B CA 1
ATOM 2023 C C . GLY B 1 24 ? -18.891 -20.812 -7.359 1 90.69 24 GLY B C 1
ATOM 2024 O O . GLY B 1 24 ? -19.688 -19.922 -7.695 1 90.69 24 GLY B O 1
ATOM 2025 N N . THR B 1 25 ? -17.688 -20.594 -6.824 1 92.06 25 THR B N 1
ATOM 2026 C CA . THR B 1 25 ? -17.234 -19.219 -6.629 1 92.06 25 THR B CA 1
ATOM 2027 C C . THR B 1 25 ? -16.719 -18.625 -7.934 1 92.06 25 THR B C 1
ATOM 2029 O O . THR B 1 25 ? -16.547 -17.406 -8.047 1 92.06 25 THR B O 1
ATOM 2032 N N . GLY B 1 26 ? -16.406 -19.516 -8.875 1 94.06 26 GLY B N 1
ATOM 2033 C CA . GLY B 1 26 ? -15.844 -19.078 -10.141 1 94.06 26 GLY B CA 1
ATOM 2034 C C . GLY B 1 26 ? -14.352 -18.797 -10.07 1 94.06 26 GLY B C 1
ATOM 2035 O O . GLY B 1 26 ? -13.773 -18.25 -11.008 1 94.06 26 GLY B O 1
ATOM 2036 N N . HIS B 1 27 ? -13.758 -19.125 -8.984 1 95.94 27 HIS B N 1
ATOM 2037 C CA . HIS B 1 27 ? -12.336 -18.859 -8.82 1 95.94 27 HIS B CA 1
ATOM 2038 C C . HIS B 1 27 ? -11.516 -19.625 -9.859 1 95.94 27 HIS B C 1
ATOM 2040 O O . HIS B 1 27 ? -11.664 -20.844 -10 1 95.94 27 HIS B O 1
ATOM 2046 N N . ILE B 1 28 ? -10.664 -18.859 -10.57 1 94.25 28 ILE B N 1
ATOM 2047 C CA . ILE B 1 28 ? -9.812 -19.422 -11.609 1 94.25 28 ILE B CA 1
ATOM 2048 C C . ILE B 1 28 ? -8.352 -19.406 -11.156 1 94.25 28 ILE B C 1
ATOM 2050 O O . ILE B 1 28 ? -7.648 -20.406 -11.266 1 94.25 28 ILE B O 1
ATOM 2054 N N . CYS B 1 29 ? -7.945 -18.25 -10.672 1 96.12 29 CYS B N 1
ATOM 2055 C CA . CYS B 1 29 ? -6.559 -18 -10.297 1 96.12 29 CYS B CA 1
ATOM 2056 C C . CYS B 1 29 ? -6.469 -16.984 -9.164 1 96.12 29 CYS B C 1
ATOM 2058 O O . CYS B 1 29 ? -7.406 -16.219 -8.93 1 96.12 29 CYS B O 1
ATOM 2060 N N . GLY B 1 30 ? -5.332 -17.078 -8.461 1 97.56 30 GLY B N 1
ATOM 2061 C CA . GLY B 1 30 ? -4.977 -15.992 -7.57 1 97.56 30 GLY B CA 1
ATOM 2062 C C . GLY B 1 30 ? -4.207 -14.883 -8.266 1 97.56 30 GLY B C 1
ATOM 2063 O O . GLY B 1 30 ? -3.924 -14.977 -9.461 1 97.56 30 GLY B O 1
ATOM 2064 N N . GLY B 1 31 ? -3.916 -13.906 -7.527 1 98.69 31 GLY B N 1
ATOM 2065 C CA . GLY B 1 31 ? -3.092 -12.781 -7.93 1 98.69 31 GLY B CA 1
ATOM 2066 C C . GLY B 1 31 ? -2.695 -11.891 -6.766 1 98.69 31 GLY B C 1
ATOM 2067 O O . GLY B 1 31 ? -3.062 -12.156 -5.621 1 98.69 31 GLY B O 1
ATOM 2068 N N . SER B 1 32 ? -1.906 -10.938 -7.062 1 98.88 32 SER B N 1
ATOM 2069 C CA . SER B 1 32 ? -1.458 -9.977 -6.062 1 98.88 32 SER B CA 1
ATOM 2070 C C . SER B 1 32 ? -1.613 -8.539 -6.562 1 98.88 32 SER B C 1
ATOM 2072 O O . SER B 1 32 ? -1.235 -8.227 -7.691 1 98.88 32 SER B O 1
ATOM 2074 N N . LEU B 1 33 ? -2.145 -7.691 -5.719 1 98.62 33 LEU B N 1
ATOM 2075 C CA . LEU B 1 33 ? -2.166 -6.262 -6.012 1 98.62 33 LEU B CA 1
ATOM 2076 C C . LEU B 1 33 ? -0.763 -5.668 -5.938 1 98.62 33 LEU B C 1
ATOM 2078 O O . LEU B 1 33 ? -0.122 -5.707 -4.887 1 98.62 33 LEU B O 1
ATOM 2082 N N . ILE B 1 34 ? -0.285 -5.109 -7.062 1 98 34 ILE B N 1
ATOM 2083 C CA . ILE B 1 34 ? 1.033 -4.488 -7.012 1 98 34 ILE B CA 1
ATOM 2084 C C . ILE B 1 34 ? 0.896 -2.973 -7.156 1 98 34 ILE B C 1
ATOM 2086 O O . ILE B 1 34 ? 1.888 -2.242 -7.078 1 98 34 ILE B O 1
ATOM 2090 N N . SER B 1 35 ? -0.223 -2.477 -7.453 1 96.5 35 SER B N 1
ATOM 2091 C CA . SER B 1 35 ? -0.714 -1.104 -7.375 1 96.5 35 SER B CA 1
ATOM 2092 C C . SER B 1 35 ? -2.219 -1.069 -7.125 1 96.5 35 SER B C 1
ATOM 2094 O O . SER B 1 35 ? -2.861 -2.117 -7.027 1 96.5 35 SER B O 1
ATOM 2096 N N . THR B 1 36 ? -2.75 0.117 -7.035 1 96.25 36 THR B N 1
ATOM 2097 C CA . THR B 1 36 ? -4.188 0.186 -6.805 1 96.25 36 THR B CA 1
ATOM 2098 C C . THR B 1 36 ? -4.957 -0.147 -8.078 1 96.25 36 THR B C 1
ATOM 2100 O O . THR B 1 36 ? -6.172 -0.354 -8.039 1 96.25 36 THR B O 1
ATOM 2103 N N . GLU B 1 37 ? -4.219 -0.379 -9.172 1 96.12 37 GLU B N 1
ATOM 2104 C CA . GLU B 1 37 ? -4.918 -0.604 -10.438 1 96.12 37 GLU B CA 1
ATOM 2105 C C . GLU B 1 37 ? -4.406 -1.86 -11.133 1 96.12 37 GLU B C 1
ATOM 2107 O O . GLU B 1 37 ? -4.934 -2.258 -12.18 1 96.12 37 GLU B O 1
ATOM 2112 N N . TRP B 1 38 ? -3.377 -2.447 -10.594 1 97.94 38 TRP B N 1
ATOM 2113 C CA . TRP B 1 38 ? -2.744 -3.541 -11.32 1 97.94 38 TRP B CA 1
ATOM 2114 C C . TRP B 1 38 ? -2.619 -4.781 -10.438 1 97.94 38 TRP B C 1
ATOM 2116 O O . TRP B 1 38 ? -2.254 -4.68 -9.266 1 97.94 38 TRP B O 1
ATOM 2126 N N . VAL B 1 39 ? -2.92 -5.895 -11 1 98.69 39 VAL B N 1
ATOM 2127 C CA . VAL B 1 39 ? -2.791 -7.203 -10.367 1 98.69 39 VAL B CA 1
ATOM 2128 C C . VAL B 1 39 ? -1.745 -8.031 -11.109 1 98.69 39 VAL B C 1
ATOM 2130 O O . VAL B 1 39 ? -1.752 -8.094 -12.336 1 98.69 39 VAL B O 1
ATOM 2133 N N . LEU B 1 40 ? -0.82 -8.586 -10.352 1 98.81 40 LEU B N 1
ATOM 2134 C CA . LEU B 1 40 ? 0.158 -9.523 -10.883 1 98.81 40 LEU B CA 1
ATOM 2135 C C . LEU B 1 40 ? -0.344 -10.961 -10.758 1 98.81 40 LEU B C 1
ATOM 2137 O O . LEU B 1 40 ? -0.836 -11.359 -9.695 1 98.81 40 LEU B O 1
ATOM 2141 N N . THR B 1 41 ? -0.307 -11.727 -11.883 1 98.69 41 THR B N 1
ATOM 2142 C CA . THR B 1 41 ? -0.785 -13.109 -11.898 1 98.69 41 THR B CA 1
ATOM 2143 C C . THR B 1 41 ? -0.048 -13.914 -12.961 1 98.69 41 THR B C 1
ATOM 2145 O O . THR B 1 41 ? 1.04 -13.531 -13.398 1 98.69 41 THR B O 1
ATOM 2148 N N . ALA B 1 42 ? -0.548 -15.141 -13.211 1 98.12 42 ALA B N 1
ATOM 2149 C CA . ALA B 1 42 ? 0.106 -16.047 -14.148 1 98.12 42 ALA B CA 1
ATOM 2150 C C . ALA B 1 42 ? -0.556 -15.984 -15.523 1 98.12 42 ALA B C 1
ATOM 2152 O O . ALA B 1 42 ? -1.782 -15.906 -15.625 1 98.12 42 ALA B O 1
ATOM 2153 N N . ALA B 1 43 ? 0.25 -16.031 -16.547 1 98.06 43 ALA B N 1
ATOM 2154 C CA . ALA B 1 43 ? -0.231 -15.961 -17.922 1 98.06 43 ALA B CA 1
ATOM 2155 C C . ALA B 1 43 ? -1.108 -17.156 -18.266 1 98.06 43 ALA B C 1
ATOM 2157 O O . ALA B 1 43 ? -2.125 -17.016 -18.953 1 98.06 43 ALA B O 1
ATOM 2158 N N . HIS B 1 44 ? -0.783 -18.344 -17.797 1 96.12 44 HIS B N 1
ATOM 2159 C CA . HIS B 1 44 ? -1.463 -19.562 -18.219 1 96.12 44 HIS B CA 1
ATOM 2160 C C . HIS B 1 44 ? -2.908 -19.594 -17.734 1 96.12 44 HIS B C 1
ATOM 2162 O O . HIS B 1 44 ? -3.715 -20.391 -18.203 1 96.12 44 HIS B O 1
ATOM 2168 N N . CYS B 1 45 ? -3.275 -18.734 -16.766 1 95.69 45 CYS B N 1
ATOM 2169 C CA . CYS B 1 45 ? -4.645 -18.641 -16.266 1 95.69 45 CYS B CA 1
ATOM 2170 C C . CYS B 1 45 ? -5.582 -18.125 -17.344 1 95.69 45 CYS B C 1
ATOM 2172 O O . CYS B 1 45 ? -6.805 -18.25 -17.234 1 95.69 45 CYS B O 1
ATOM 2174 N N . PHE B 1 46 ? -5.027 -17.609 -18.469 1 96.44 46 PHE B N 1
ATOM 2175 C CA . PHE B 1 46 ? -5.855 -16.906 -19.438 1 96.44 46 PHE B CA 1
ATOM 2176 C C . PHE B 1 46 ? -5.742 -17.547 -20.828 1 96.44 46 PHE B C 1
ATOM 2178 O O . PHE B 1 46 ? -6.195 -16.969 -21.812 1 96.44 46 PHE B O 1
ATOM 2185 N N . THR B 1 47 ? -4.992 -18.594 -21 1 93.5 47 THR B N 1
ATOM 2186 C CA . THR B 1 47 ? -4.781 -19.25 -22.281 1 93.5 47 THR B CA 1
ATOM 2187 C C . THR B 1 47 ? -6.113 -19.516 -22.984 1 93.5 47 THR B C 1
ATOM 2189 O O . THR B 1 47 ? -6.23 -19.344 -24.188 1 93.5 47 THR B O 1
ATOM 2192 N N . ASN B 1 48 ? -7.219 -19.859 -22.359 1 88.56 48 ASN B N 1
ATOM 2193 C CA . ASN B 1 48 ? -8.508 -20.109 -23 1 88.56 48 ASN B CA 1
ATOM 2194 C C . ASN B 1 48 ? -9.602 -19.219 -22.438 1 88.56 48 ASN B C 1
ATOM 2196 O O . ASN B 1 48 ? -10.766 -19.609 -22.359 1 88.56 48 ASN B O 1
ATOM 2200 N N . ALA B 1 49 ? -9.094 -18.125 -22.078 1 92.88 49 ALA B N 1
ATOM 2201 C CA . ALA B 1 49 ? -10.055 -17.219 -21.453 1 92.88 49 ALA B CA 1
ATOM 2202 C C . ALA B 1 49 ? -10.883 -16.484 -22.5 1 92.88 49 ALA B C 1
ATOM 2204 O O . ALA B 1 49 ? -10.367 -16.094 -23.547 1 92.88 49 ALA B O 1
ATOM 2205 N N . ARG B 1 50 ? -12.117 -16.406 -22.297 1 94.38 50 ARG B N 1
ATOM 2206 C CA . ARG B 1 50 ? -13.047 -15.648 -23.125 1 94.38 50 ARG B CA 1
ATOM 2207 C C . ARG B 1 50 ? -13.797 -14.609 -22.297 1 94.38 50 ARG B C 1
ATOM 2209 O O . ARG B 1 50 ? -14.008 -14.797 -21.094 1 94.38 50 ARG B O 1
ATOM 2216 N N . ASN B 1 51 ? -14.133 -13.492 -22.922 1 95.94 51 ASN B N 1
ATOM 2217 C CA . ASN B 1 51 ? -14.906 -12.422 -22.297 1 95.94 51 ASN B CA 1
ATOM 2218 C C . ASN B 1 51 ? -14.289 -11.977 -20.984 1 95.94 51 ASN B C 1
ATOM 2220 O O . ASN B 1 51 ? -14.977 -11.906 -19.969 1 95.94 51 ASN B O 1
ATOM 2224 N N . ILE B 1 52 ? -13.078 -11.758 -20.938 1 96.69 52 ILE B N 1
ATOM 2225 C CA . ILE B 1 52 ? -12.297 -11.5 -19.734 1 96.69 52 ILE B CA 1
ATOM 2226 C C . ILE B 1 52 ? -12.805 -10.234 -19.047 1 96.69 52 ILE B C 1
ATOM 2228 O O . ILE B 1 52 ? -12.656 -10.07 -17.844 1 96.69 52 ILE B O 1
ATOM 2232 N N . ASN B 1 53 ? -13.352 -9.344 -19.859 1 96.31 53 ASN B N 1
ATOM 2233 C CA . ASN B 1 53 ? -13.883 -8.109 -19.281 1 96.31 53 ASN B CA 1
ATOM 2234 C C . ASN B 1 53 ? -15.062 -8.383 -18.359 1 96.31 53 ASN B C 1
ATOM 2236 O O . ASN B 1 53 ? -15.469 -7.508 -17.594 1 96.31 53 ASN B O 1
ATOM 2240 N N . MET B 1 54 ? -15.594 -9.594 -18.438 1 97.19 54 MET B N 1
ATOM 2241 C CA . MET B 1 54 ? -16.703 -9.984 -17.578 1 97.19 54 MET B CA 1
ATOM 2242 C C . MET B 1 54 ? -16.203 -10.672 -16.312 1 97.19 54 MET B C 1
ATOM 2244 O O . ME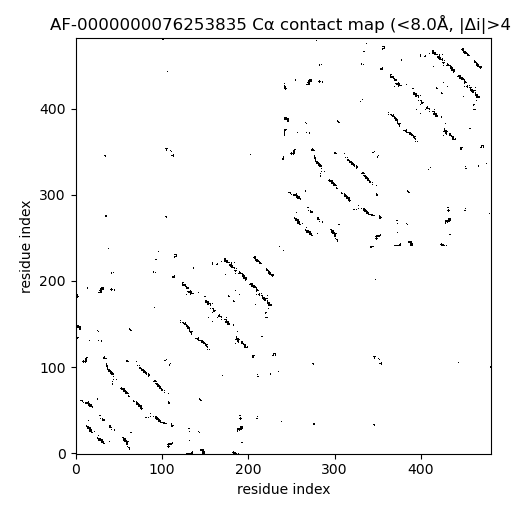T B 1 54 ? -16.969 -10.945 -15.398 1 97.19 54 MET B O 1
ATOM 2248 N N . TRP B 1 55 ? -14.953 -10.969 -16.297 1 98.19 55 TRP B N 1
ATOM 2249 C CA . TRP B 1 55 ? -14.375 -11.602 -15.109 1 98.19 55 TRP B CA 1
ATOM 2250 C C . TRP B 1 55 ? -14.289 -10.617 -13.953 1 98.19 55 TRP B C 1
ATOM 2252 O O . TRP B 1 55 ? -14.336 -9.406 -14.156 1 98.19 55 TRP B O 1
ATOM 2262 N N . ARG B 1 56 ? -14.211 -11.195 -12.742 1 98.19 56 ARG B N 1
ATOM 2263 C CA . ARG B 1 56 ? -14.148 -10.414 -11.516 1 98.19 56 ARG B CA 1
ATOM 2264 C C . ARG B 1 56 ? -12.812 -10.602 -10.812 1 98.19 56 ARG B C 1
ATOM 2266 O O . ARG B 1 56 ? -12.25 -11.703 -10.82 1 98.19 56 ARG B O 1
ATOM 2273 N N . VAL B 1 57 ? -12.344 -9.547 -10.297 1 98.81 57 VAL B N 1
ATOM 2274 C CA . VAL B 1 57 ? -11.203 -9.562 -9.391 1 98.81 57 VAL B CA 1
ATOM 2275 C C . VAL B 1 57 ? -11.656 -9.172 -7.984 1 98.81 57 VAL B C 1
ATOM 2277 O O . VAL B 1 57 ? -12.094 -8.039 -7.758 1 98.81 57 VAL B O 1
ATOM 2280 N N . VAL B 1 58 ? -11.531 -10.141 -7.07 1 98.56 58 VAL B N 1
ATOM 2281 C CA . VAL B 1 58 ? -12.039 -9.961 -5.711 1 98.56 58 VAL B CA 1
ATOM 2282 C C . VAL B 1 58 ? -10.867 -9.781 -4.746 1 98.56 58 VAL B C 1
ATOM 2284 O O . VAL B 1 58 ? -9.969 -10.633 -4.684 1 98.56 58 VAL B O 1
ATOM 2287 N N . THR B 1 59 ? -10.852 -8.68 -3.996 1 98.38 59 THR B N 1
ATOM 2288 C CA . THR B 1 59 ? -9.812 -8.438 -3.004 1 98.38 59 THR B CA 1
ATOM 2289 C C . THR B 1 59 ? -10.43 -8.18 -1.63 1 98.38 59 THR B C 1
ATOM 2291 O O . THR B 1 59 ? -11.578 -7.754 -1.528 1 98.38 59 THR B O 1
ATOM 2294 N N . GLY B 1 60 ? -9.68 -8.508 -0.544 1 97.25 60 GLY B N 1
ATOM 2295 C CA . GLY B 1 60 ? -10.133 -8.281 0.818 1 97.25 60 GLY B CA 1
ATOM 2296 C C . GLY B 1 60 ? -10.906 -9.453 1.392 1 97.25 60 GLY B C 1
ATOM 2297 O O . GLY B 1 60 ? -11.383 -9.398 2.523 1 97.25 60 GLY B O 1
ATOM 2298 N N . ALA B 1 61 ? -10.984 -10.555 0.632 1 96.44 61 ALA B N 1
ATOM 2299 C CA . ALA B 1 61 ? -11.781 -11.703 1.067 1 96.44 61 ALA B CA 1
ATOM 2300 C C . ALA B 1 61 ? -10.891 -12.812 1.62 1 96.44 61 ALA B C 1
ATOM 2302 O O . ALA B 1 61 ? -9.812 -13.078 1.084 1 96.44 61 ALA B O 1
ATOM 2303 N N . THR B 1 62 ? -11.352 -13.469 2.703 1 95.19 62 THR B N 1
ATOM 2304 C CA . THR B 1 62 ? -10.773 -14.734 3.146 1 95.19 62 THR B CA 1
ATOM 2305 C C . THR B 1 62 ? -11.695 -15.898 2.801 1 95.19 62 THR B C 1
ATOM 2307 O O . THR B 1 62 ? -11.227 -17 2.506 1 95.19 62 THR B O 1
ATOM 2310 N N . GLN B 1 63 ? -12.969 -15.68 2.818 1 95.88 63 GLN B N 1
ATOM 2311 C CA . GLN B 1 63 ? -13.984 -16.641 2.406 1 95.88 63 GLN B CA 1
ATOM 2312 C C . GLN B 1 63 ? -14.773 -16.125 1.203 1 95.88 63 GLN B C 1
ATOM 2314 O O . GLN B 1 63 ? -15.438 -15.094 1.282 1 95.88 63 GLN B O 1
ATOM 2319 N N . LEU B 1 64 ? -14.82 -16.891 0.123 1 95.94 64 LEU B N 1
ATOM 2320 C CA . LEU B 1 64 ? -15.328 -16.375 -1.146 1 95.94 64 LEU B CA 1
ATOM 2321 C C . LEU B 1 64 ? -16.844 -16.469 -1.197 1 95.94 64 LEU B C 1
ATOM 2323 O O . LEU B 1 64 ? -17.5 -15.703 -1.921 1 95.94 64 LEU B O 1
ATOM 2327 N N . THR B 1 65 ?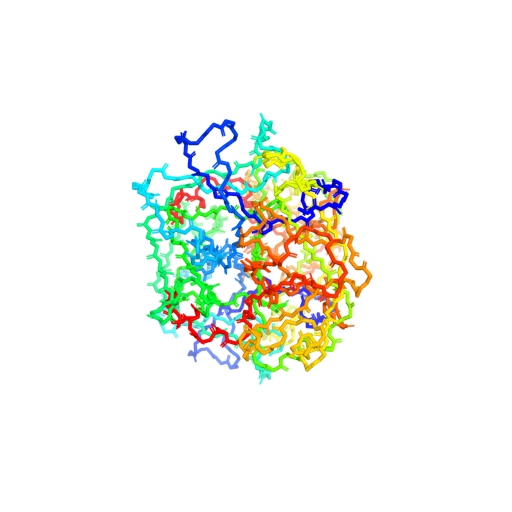 -17.422 -17.344 -0.426 1 95.31 65 THR B N 1
ATOM 2328 C CA . THR B 1 65 ? -18.875 -17.5 -0.461 1 95.31 65 THR B CA 1
ATOM 2329 C C . THR B 1 65 ? -19.531 -16.547 0.535 1 95.31 65 THR B C 1
ATOM 2331 O O . THR B 1 65 ? -20.75 -16.359 0.503 1 95.31 65 THR B O 1
ATOM 2334 N N . GLN B 1 66 ? -18.781 -16.016 1.49 1 93.25 66 GLN B N 1
ATOM 2335 C CA . GLN B 1 66 ? -19.25 -15.055 2.477 1 93.25 66 GLN B CA 1
ATOM 2336 C C . GLN B 1 66 ? -18.359 -13.82 2.51 1 93.25 66 GLN B C 1
ATOM 2338 O O . GLN B 1 66 ? -17.453 -13.727 3.338 1 93.25 66 GLN B O 1
ATOM 2343 N N . MET B 1 67 ? -18.812 -12.898 1.722 1 91.12 67 MET B N 1
ATOM 2344 C CA . MET B 1 67 ? -17.984 -11.695 1.586 1 91.12 67 MET B CA 1
ATOM 2345 C C . MET B 1 67 ? -18.438 -10.617 2.564 1 91.12 67 MET B C 1
ATOM 2347 O O . MET B 1 67 ? -19.625 -10.336 2.684 1 91.12 67 MET B O 1
ATOM 2351 N N . GLY B 1 68 ? -17.469 -10.094 3.33 1 90.12 68 GLY B N 1
ATOM 2352 C CA . GLY B 1 68 ? -17.734 -9.023 4.273 1 90.12 68 GLY B CA 1
ATOM 2353 C C . GLY B 1 68 ? -17.703 -7.645 3.637 1 90.12 68 GLY B C 1
ATOM 2354 O O . GLY B 1 68 ? -17.531 -7.52 2.422 1 90.12 68 GLY B O 1
ATOM 2355 N N . PRO B 1 69 ? -17.938 -6.602 4.445 1 90.81 69 PRO B N 1
ATOM 2356 C CA . PRO B 1 69 ? -17.984 -5.23 3.934 1 90.81 69 PRO B CA 1
ATOM 2357 C C . PRO B 1 69 ? -16.625 -4.742 3.436 1 90.81 69 PRO B C 1
ATOM 2359 O O . PRO B 1 69 ? -16.562 -3.734 2.727 1 90.81 69 PRO B O 1
ATOM 2362 N N . GLU B 1 70 ? -15.57 -5.406 3.758 1 91.5 70 GLU B N 1
ATOM 2363 C CA . GLU B 1 70 ? -14.219 -4.996 3.389 1 91.5 70 GLU B CA 1
ATOM 2364 C C . GLU B 1 70 ? -13.891 -5.406 1.958 1 91.5 70 GLU B C 1
ATOM 2366 O O . GLU B 1 70 ? -12.891 -4.953 1.391 1 91.5 70 GLU B O 1
ATOM 2371 N N . VAL B 1 71 ? -14.68 -6.242 1.415 1 96.81 71 VAL B N 1
ATOM 2372 C CA . VAL B 1 71 ? -14.398 -6.824 0.106 1 96.81 71 VAL B CA 1
ATOM 2373 C C . VAL B 1 71 ? -14.641 -5.785 -0.984 1 96.81 71 VAL B C 1
ATOM 2375 O O . VAL B 1 71 ? -15.609 -5.02 -0.914 1 96.81 71 VAL B O 1
ATOM 2378 N N . GLN B 1 72 ? -13.773 -5.707 -1.886 1 96.81 72 GLN B N 1
ATOM 2379 C CA . GLN B 1 72 ? -13.914 -4.898 -3.09 1 96.81 72 GLN B CA 1
ATOM 2380 C C . GLN B 1 72 ? -13.867 -5.762 -4.348 1 96.81 72 GLN B C 1
ATOM 2382 O O . GLN B 1 72 ? -13.031 -6.668 -4.449 1 96.81 72 GLN B O 1
ATOM 2387 N N . VAL B 1 73 ? -14.805 -5.535 -5.316 1 98.06 73 VAL B N 1
ATOM 2388 C CA . VAL B 1 73 ? -14.867 -6.277 -6.57 1 98.06 73 VAL B CA 1
ATOM 2389 C C . VAL B 1 73 ? -14.609 -5.336 -7.742 1 98.06 73 VAL B C 1
ATOM 2391 O O . VAL B 1 73 ? -15.18 -4.242 -7.805 1 98.06 73 VAL B O 1
ATOM 2394 N N . ARG B 1 74 ? -13.695 -5.688 -8.609 1 98.25 74 ARG B N 1
ATOM 2395 C CA . ARG B 1 74 ? -13.375 -4.945 -9.82 1 98.25 74 ARG B CA 1
ATOM 2396 C C . ARG B 1 74 ? -13.484 -5.844 -11.055 1 98.25 74 ARG B C 1
ATOM 2398 O O . ARG B 1 74 ? -13.508 -7.07 -10.938 1 98.25 74 ARG B O 1
ATOM 2405 N N . GLN B 1 75 ? -13.586 -5.266 -12.227 1 98.31 75 GLN B N 1
ATOM 2406 C CA . GLN B 1 75 ? -13.508 -5.965 -13.508 1 98.31 75 GLN B CA 1
ATOM 2407 C C . GLN B 1 75 ? -12.148 -5.766 -14.164 1 98.31 75 GLN B C 1
ATOM 2409 O O . GLN B 1 75 ? -11.383 -4.887 -13.758 1 98.31 75 GLN B O 1
ATOM 2414 N N . ILE B 1 76 ? -11.953 -6.617 -15.094 1 98.5 76 ILE B N 1
ATOM 2415 C CA . ILE B 1 76 ? -10.695 -6.535 -15.82 1 98.5 76 ILE B CA 1
ATOM 2416 C C . ILE B 1 76 ? -10.844 -5.574 -17 1 98.5 76 ILE B C 1
ATOM 2418 O O . ILE B 1 76 ? -11.672 -5.789 -17.891 1 98.5 76 ILE B O 1
ATOM 2422 N N . LYS B 1 77 ? -10.078 -4.539 -16.969 1 98 77 LYS B N 1
ATOM 2423 C CA . LYS B 1 77 ? -10.078 -3.572 -18.078 1 98 77 LYS B CA 1
ATOM 2424 C C . LYS B 1 77 ? -9.109 -3.998 -19.172 1 98 77 LYS B C 1
ATOM 2426 O O . LYS B 1 77 ? -9.391 -3.822 -20.359 1 98 77 LYS B O 1
ATOM 2431 N N . GLN B 1 78 ? -7.953 -4.52 -18.766 1 97.69 78 GLN B N 1
ATOM 2432 C CA . GLN B 1 78 ? -6.926 -4.926 -19.719 1 97.69 78 GLN B CA 1
ATOM 2433 C C . GLN B 1 78 ? -6.102 -6.094 -19.188 1 97.69 78 GLN B C 1
ATOM 2435 O O . GLN B 1 78 ? -5.824 -6.164 -17.984 1 97.69 78 GLN B O 1
ATOM 2440 N N . 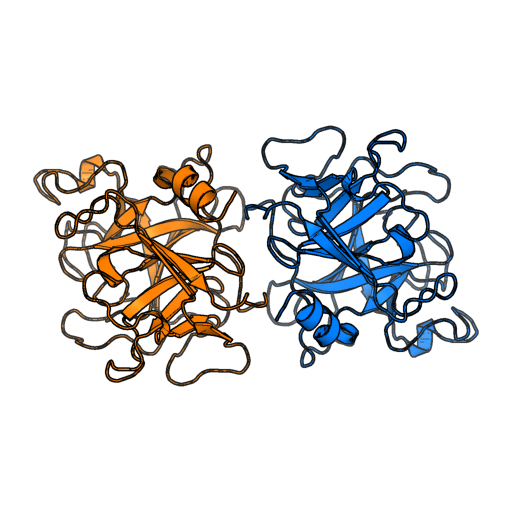LEU B 1 79 ? -5.75 -6.992 -20.047 1 97.88 79 LEU B N 1
ATOM 2441 C CA . LEU B 1 79 ? -4.828 -8.094 -19.781 1 97.88 79 LEU B CA 1
ATOM 2442 C C . LEU B 1 79 ? -3.523 -7.906 -20.547 1 97.88 79 LEU B C 1
ATOM 2444 O O . LEU B 1 79 ? -3.541 -7.672 -21.766 1 97.88 79 LEU B O 1
ATOM 2448 N N . ARG B 1 80 ? -2.414 -7.93 -19.859 1 97.94 80 ARG B N 1
ATOM 2449 C CA . ARG B 1 80 ? -1.09 -7.914 -20.484 1 97.94 80 ARG B CA 1
ATOM 2450 C C . ARG B 1 80 ? -0.329 -9.195 -20.172 1 97.94 80 ARG B C 1
ATOM 2452 O O . ARG B 1 80 ? 0.083 -9.422 -19.031 1 97.94 80 ARG B O 1
ATOM 2459 N N . VAL B 1 81 ? -0.121 -10 -21.141 1 97.62 81 VAL B N 1
ATOM 2460 C CA . VAL B 1 81 ? 0.645 -11.234 -21.016 1 97.62 81 VAL B CA 1
ATOM 2461 C C . VAL B 1 81 ? 2.07 -11.008 -21.516 1 97.62 81 VAL B C 1
ATOM 2463 O O . VAL B 1 81 ? 2.285 -10.281 -22.484 1 97.62 81 VAL B O 1
ATOM 2466 N N . HIS B 1 82 ? 3.02 -11.547 -20.844 1 97.88 82 HIS B N 1
ATOM 2467 C CA . HIS B 1 82 ? 4.391 -11.414 -21.328 1 97.88 82 HIS B CA 1
ATOM 2468 C C . HIS B 1 82 ? 4.504 -11.836 -22.781 1 97.88 82 HIS B C 1
ATOM 2470 O O . HIS B 1 82 ? 3.969 -12.875 -23.188 1 97.88 82 HIS B O 1
ATOM 2476 N N . GLU B 1 83 ? 5.203 -11.141 -23.547 1 96.75 83 GLU B N 1
ATOM 2477 C CA . GLU B 1 83 ? 5.246 -11.312 -25 1 96.75 83 GLU B CA 1
ATOM 2478 C C . GLU B 1 83 ? 5.883 -12.648 -25.375 1 96.75 83 GLU B C 1
ATOM 2480 O O . GLU B 1 83 ? 5.598 -13.203 -26.438 1 96.75 83 GLU B O 1
ATOM 2485 N N . HIS B 1 84 ? 6.695 -13.203 -24.578 1 96.19 84 HIS B N 1
ATOM 2486 C CA . HIS B 1 84 ? 7.395 -14.445 -24.875 1 96.19 84 HIS B CA 1
ATOM 2487 C C . HIS B 1 84 ? 6.859 -15.594 -24.031 1 96.19 84 HIS B C 1
ATOM 2489 O O . HIS B 1 84 ? 7.566 -16.578 -23.812 1 96.19 84 HIS B O 1
ATOM 2495 N N . TYR B 1 85 ? 5.703 -15.328 -23.484 1 96.69 85 TYR B N 1
ATOM 2496 C CA . TYR B 1 85 ? 5.078 -16.469 -22.828 1 96.69 85 TYR B CA 1
ATOM 2497 C C . TYR B 1 85 ? 4.848 -17.609 -23.797 1 96.69 85 TYR B C 1
ATOM 2499 O O . TYR B 1 85 ? 4.352 -17.391 -24.906 1 96.69 85 TYR B O 1
ATOM 2507 N N . THR B 1 86 ? 5.168 -18.797 -23.391 1 91.5 86 THR B N 1
ATOM 2508 C CA . THR B 1 86 ? 4.965 -20 -24.203 1 91.5 86 THR B CA 1
ATOM 2509 C C . THR B 1 86 ? 4.121 -21.031 -23.438 1 91.5 86 THR B C 1
ATOM 2511 O O . THR B 1 86 ? 4.625 -21.734 -22.578 1 91.5 86 THR B O 1
ATOM 2514 N N . PRO B 1 87 ? 2.838 -21.203 -23.859 1 89.19 87 PRO B N 1
ATOM 2515 C CA . PRO B 1 87 ? 1.987 -22.203 -23.203 1 89.19 87 PRO B CA 1
ATOM 2516 C C . PRO B 1 87 ? 2.562 -23.609 -23.281 1 89.19 87 PRO B C 1
ATOM 2518 O O . PRO B 1 87 ? 3.145 -24 -24.297 1 89.19 87 PRO B O 1
ATOM 2521 N N . GLY B 1 88 ? 2.428 -24.406 -22.281 1 84.31 88 GLY B N 1
ATOM 2522 C CA . GLY B 1 88 ? 2.994 -25.75 -22.219 1 84.31 88 GLY B CA 1
ATOM 2523 C C . GLY B 1 88 ? 4.316 -25.812 -21.484 1 84.31 88 GLY B C 1
ATOM 2524 O O . GLY B 1 88 ? 4.457 -26.562 -20.516 1 84.31 88 GLY B O 1
ATOM 2525 N N . GLU B 1 89 ? 5.27 -24.953 -21.828 1 83.56 89 GLU B N 1
ATOM 2526 C CA . G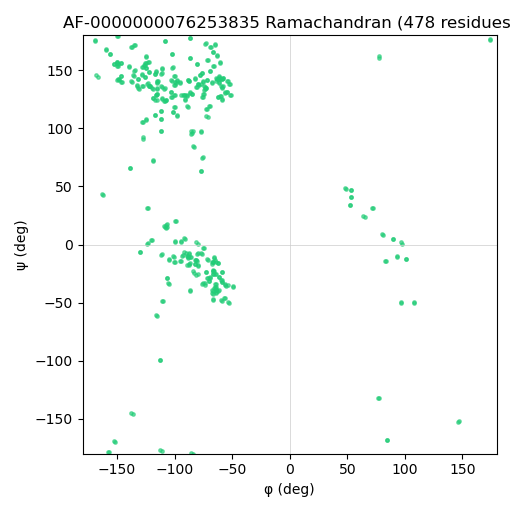LU B 1 89 ? 6.555 -24.875 -21.141 1 83.56 89 GLU B CA 1
ATOM 2527 C C . GLU B 1 89 ? 6.473 -23.953 -19.938 1 83.56 89 GLU B C 1
ATOM 2529 O O . GLU B 1 89 ? 7.324 -24 -19.047 1 83.56 89 GLU B O 1
ATOM 2534 N N . GLU B 1 90 ? 5.496 -23.188 -19.891 1 89.19 90 GLU B N 1
ATOM 2535 C CA . GLU B 1 90 ? 5.238 -22.188 -18.859 1 89.19 90 GLU B CA 1
ATOM 2536 C C . GLU B 1 90 ? 6.445 -21.281 -18.656 1 89.19 90 GLU B C 1
ATOM 2538 O O . GLU B 1 90 ? 6.805 -20.953 -17.516 1 89.19 90 GLU B O 1
ATOM 2543 N N . ARG B 1 91 ? 7.137 -21.031 -19.781 1 92.25 91 ARG B N 1
ATOM 2544 C CA . ARG B 1 91 ? 8.18 -20 -19.75 1 92.25 91 ARG B CA 1
ATOM 2545 C C . ARG B 1 91 ? 7.574 -18.609 -19.75 1 92.25 91 ARG B C 1
ATOM 2547 O O . ARG B 1 91 ? 6.594 -18.344 -20.453 1 92.25 91 ARG B O 1
ATOM 2554 N N . ASN B 1 92 ? 8.156 -17.719 -18.984 1 96.88 92 ASN B N 1
ATOM 2555 C CA . ASN B 1 92 ? 7.672 -16.344 -18.859 1 96.88 92 ASN B CA 1
ATOM 2556 C C . ASN B 1 92 ? 6.188 -16.312 -18.484 1 96.88 92 ASN B C 1
ATOM 2558 O O . ASN B 1 92 ? 5.414 -15.562 -19.094 1 96.88 92 ASN B O 1
ATOM 2562 N N . ASP B 1 93 ? 5.812 -17.219 -17.562 1 97.5 93 ASP B N 1
ATOM 2563 C CA . ASP B 1 93 ? 4.434 -17.359 -17.109 1 97.5 93 ASP B CA 1
ATOM 2564 C C . ASP B 1 93 ? 4.055 -16.219 -16.156 1 97.5 93 ASP B C 1
ATOM 2566 O O . ASP B 1 93 ? 3.938 -16.438 -14.945 1 97.5 93 ASP B O 1
ATOM 2570 N N . ILE B 1 94 ? 3.836 -15.062 -16.703 1 98.31 94 ILE B N 1
ATOM 2571 C CA . ILE B 1 94 ? 3.52 -13.867 -15.93 1 98.31 94 ILE B CA 1
ATOM 2572 C C . ILE B 1 94 ? 2.564 -12.977 -16.719 1 98.31 94 ILE B C 1
ATOM 2574 O O . ILE B 1 94 ? 2.672 -12.875 -17.938 1 98.31 94 ILE B O 1
ATOM 2578 N N . ALA B 1 95 ? 1.636 -12.43 -16.062 1 98.56 95 ALA B N 1
ATOM 2579 C CA . ALA B 1 95 ? 0.654 -11.531 -16.656 1 98.56 95 ALA B CA 1
ATOM 2580 C C . ALA B 1 95 ? 0.231 -10.438 -15.68 1 98.56 95 ALA B C 1
ATOM 2582 O O . ALA B 1 95 ? 0.376 -10.594 -14.469 1 98.56 95 ALA B O 1
ATOM 2583 N N . LEU B 1 96 ? -0.246 -9.328 -16.25 1 98.62 96 LEU B N 1
ATOM 2584 C CA . LEU B 1 96 ? -0.784 -8.211 -15.484 1 98.62 96 LEU B CA 1
ATOM 2585 C C . LEU B 1 96 ? -2.223 -7.914 -15.891 1 98.62 96 LEU B C 1
ATOM 2587 O O . LEU B 1 96 ? -2.561 -7.965 -17.078 1 98.62 96 LEU B O 1
ATOM 2591 N N . LEU B 1 97 ? -3.023 -7.684 -14.867 1 98.5 97 LEU B N 1
ATOM 2592 C CA . LEU B 1 97 ? -4.391 -7.227 -15.094 1 98.5 97 LEU B CA 1
ATOM 2593 C C . LEU B 1 97 ? -4.551 -5.77 -14.68 1 98.5 97 LEU B C 1
ATOM 2595 O O . LEU B 1 97 ? -4.219 -5.402 -13.547 1 98.5 97 LEU B O 1
ATOM 2599 N N . LYS B 1 98 ? -4.996 -4.98 -15.609 1 98 98 LYS B N 1
ATOM 2600 C CA . LYS B 1 98 ? -5.453 -3.646 -15.227 1 98 98 LYS B CA 1
ATOM 2601 C C . LYS B 1 98 ? -6.91 -3.672 -14.773 1 98 98 LYS B C 1
ATOM 2603 O O . LYS B 1 98 ? -7.773 -4.199 -15.477 1 98 98 LYS B O 1
ATOM 2608 N N . LEU B 1 99 ? -7.207 -3.117 -13.664 1 97.69 99 LEU B N 1
ATOM 2609 C CA . LEU B 1 99 ? -8.562 -3.057 -13.133 1 97.69 99 LEU B CA 1
ATOM 2610 C C . LEU B 1 99 ? -9.352 -1.929 -13.789 1 97.69 99 LEU B C 1
ATOM 2612 O O . LEU B 1 99 ? -8.773 -0.954 -14.266 1 97.69 99 LEU B O 1
ATOM 2616 N N . ASP B 1 100 ? -10.656 -2.059 -13.805 1 97.12 100 ASP B N 1
ATOM 2617 C CA . ASP B 1 100 ? -11.516 -1.054 -14.422 1 97.12 100 ASP B CA 1
ATOM 2618 C C . ASP B 1 100 ? -11.508 0.243 -13.609 1 97.12 100 ASP B C 1
ATOM 2620 O O . ASP B 1 100 ? -11.727 1.324 -14.164 1 97.12 100 ASP B O 1
ATOM 2624 N N . ARG B 1 101 ? -11.289 0.175 -12.32 1 95.19 101 ARG B N 1
ATOM 2625 C CA . ARG B 1 101 ? -11.109 1.293 -11.398 1 95.19 101 ARG B CA 1
ATOM 2626 C C . ARG B 1 101 ? -10.195 0.908 -10.242 1 95.19 101 ARG B C 1
ATOM 2628 O O . ARG B 1 101 ? -10.07 -0.272 -9.906 1 95.19 101 ARG B O 1
ATOM 2635 N N . PRO B 1 102 ? -9.578 1.87 -9.641 1 95.81 102 PRO B N 1
ATOM 2636 C CA . PRO B 1 102 ? -8.641 1.552 -8.562 1 95.81 102 PRO B CA 1
ATOM 2637 C C . PRO B 1 102 ? -9.336 0.966 -7.336 1 95.81 102 PRO B C 1
ATOM 2639 O O . PRO B 1 102 ? -10.523 1.218 -7.117 1 95.81 102 PRO B O 1
ATOM 2642 N N . VAL B 1 103 ? -8.594 0.196 -6.598 1 96.75 103 VAL B N 1
ATOM 2643 C CA . VAL B 1 103 ? -9.062 -0.227 -5.281 1 96.75 103 VAL B CA 1
ATOM 2644 C C . VAL B 1 103 ? -8.688 0.82 -4.238 1 96.75 103 VAL B C 1
ATOM 2646 O O . VAL B 1 103 ? -7.828 1.67 -4.484 1 96.75 103 VAL B O 1
ATOM 2649 N N . VAL B 1 104 ? -9.375 0.761 -3.135 1 95.19 104 VAL B N 1
ATOM 2650 C CA . VAL B 1 104 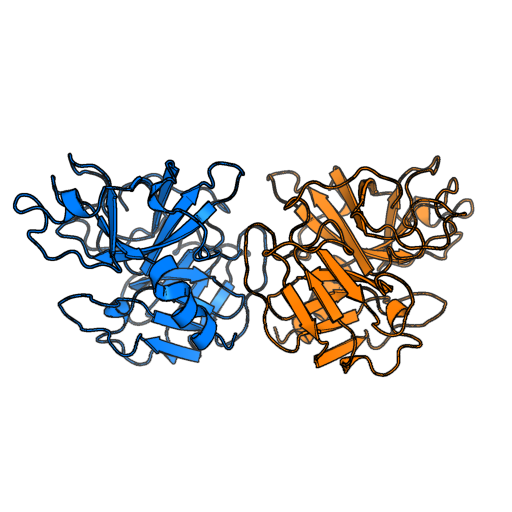? -9.078 1.615 -1.988 1 95.19 104 VAL B CA 1
ATOM 2651 C C . VAL B 1 104 ? -8.336 0.812 -0.923 1 95.19 104 VAL B C 1
ATOM 2653 O O . VAL B 1 104 ? -8.789 -0.262 -0.52 1 95.19 104 VAL B O 1
ATOM 2656 N N . CYS B 1 105 ? -7.203 1.373 -0.541 1 95.75 105 CYS B N 1
ATOM 2657 C CA . CYS B 1 105 ? -6.422 0.617 0.43 1 95.75 105 CYS B CA 1
ATOM 2658 C C . CYS B 1 105 ? -7.121 0.578 1.783 1 95.75 105 CYS B C 1
ATOM 2660 O O . CYS B 1 105 ? -7.891 1.48 2.113 1 95.75 105 CYS B O 1
ATOM 2662 N N . SER B 1 106 ? -6.934 -0.461 2.539 1 94.56 106 SER B N 1
ATOM 2663 C CA . SER B 1 106 ? -7.402 -0.711 3.898 1 94.56 106 SER B CA 1
ATOM 2664 C C . SER B 1 106 ? -6.539 -1.757 4.598 1 94.56 106 SER B C 1
ATOM 2666 O O . SER B 1 106 ? -5.543 -2.217 4.039 1 94.56 106 SER B O 1
ATOM 2668 N N . ARG B 1 107 ? -6.918 -2.062 5.812 1 93.06 107 ARG B N 1
ATOM 2669 C CA . ARG B 1 107 ? -6.234 -3.131 6.535 1 93.06 107 ARG B CA 1
ATOM 2670 C C . ARG B 1 107 ? -6.328 -4.449 5.781 1 93.06 107 ARG B C 1
ATOM 2672 O O . ARG B 1 107 ? -5.438 -5.297 5.883 1 93.06 107 ARG B O 1
ATOM 2679 N N . TYR B 1 108 ? -7.355 -4.578 4.918 1 95.31 108 TYR B N 1
ATOM 2680 C CA . TYR B 1 108 ? -7.637 -5.84 4.242 1 95.31 108 TYR B CA 1
ATOM 2681 C C . TYR B 1 108 ? -7.199 -5.785 2.783 1 95.31 108 TYR B C 1
ATOM 2683 O O . TYR B 1 108 ? -7.191 -6.805 2.092 1 95.31 108 TYR B O 1
ATOM 2691 N N . VAL B 1 109 ? -6.898 -4.617 2.314 1 97.06 109 VAL B N 1
ATOM 2692 C CA . VAL B 1 109 ? -6.473 -4.391 0.938 1 97.06 109 VAL B CA 1
ATOM 2693 C C . VAL B 1 109 ? -5.172 -3.596 0.922 1 97.06 109 VAL B C 1
ATOM 2695 O O . VAL B 1 109 ? -5.168 -2.393 1.189 1 97.06 109 VAL B O 1
ATOM 2698 N N . GLN B 1 110 ? -4.113 -4.25 0.638 1 97.12 110 GLN B N 1
ATOM 2699 C CA . GLN B 1 110 ? -2.777 -3.662 0.598 1 97.12 110 GLN B CA 1
ATOM 2700 C C . GLN B 1 110 ? -2.014 -4.113 -0.645 1 97.12 110 GLN B C 1
ATOM 2702 O O . GLN B 1 110 ? -2.492 -4.965 -1.396 1 97.12 110 GLN B O 1
ATOM 2707 N N . LEU B 1 111 ? -0.882 -3.525 -0.873 1 97.88 111 LEU B N 1
ATOM 2708 C CA . LEU B 1 111 ? -0.07 -3.877 -2.033 1 97.88 111 LEU B CA 1
ATOM 2709 C C . LEU B 1 111 ? 0.99 -4.91 -1.663 1 97.88 111 LEU B C 1
ATOM 2711 O O . LEU B 1 111 ? 1.512 -4.895 -0.546 1 97.88 111 LEU B O 1
ATOM 2715 N N . GLY B 1 112 ? 1.182 -5.852 -2.564 1 97.62 112 GLY B N 1
ATOM 2716 C CA . GLY B 1 112 ? 2.387 -6.664 -2.533 1 97.62 112 GLY B CA 1
ATOM 2717 C C . GLY B 1 112 ? 3.516 -6.09 -3.367 1 97.62 112 GLY B C 1
ATOM 2718 O O . GLY B 1 112 ? 3.355 -5.867 -4.57 1 97.62 112 GLY B O 1
ATOM 2719 N N . CYS B 1 113 ? 4.648 -5.891 -2.764 1 97 113 CYS B N 1
ATOM 2720 C CA . CYS B 1 113 ? 5.75 -5.219 -3.447 1 97 113 CYS B CA 1
ATOM 2721 C C . CYS B 1 113 ? 6.77 -6.23 -3.959 1 97 113 CYS B C 1
ATOM 2723 O O . CYS B 1 113 ? 7.219 -7.098 -3.209 1 97 113 CYS B O 1
ATOM 2725 N N . VAL B 1 114 ? 7.082 -6.113 -5.18 1 97.38 114 VAL B N 1
ATOM 2726 C CA . VAL B 1 114 ? 8.062 -6.973 -5.836 1 97.38 114 VAL B CA 1
ATOM 2727 C C . VAL B 1 114 ? 9.477 -6.504 -5.496 1 97.38 114 VAL B C 1
ATOM 2729 O O . VAL B 1 114 ? 9.734 -5.301 -5.438 1 97.38 114 VAL B O 1
ATOM 2732 N N . PRO B 1 115 ? 10.359 -7.426 -5.234 1 95.75 115 PRO B N 1
ATOM 2733 C CA . PRO B 1 115 ? 11.711 -7.012 -4.848 1 95.75 115 PRO B CA 1
ATOM 2734 C C . PRO B 1 115 ? 12.508 -6.441 -6.02 1 95.75 115 PRO B C 1
ATOM 2736 O O . PRO B 1 115 ? 12.375 -6.914 -7.152 1 95.75 115 PRO B O 1
ATOM 2739 N N . GLU B 1 116 ? 13.258 -5.398 -5.641 1 88.62 116 GLU B N 1
ATOM 2740 C CA . GLU B 1 116 ? 14.195 -4.863 -6.621 1 88.62 116 GLU B CA 1
ATOM 2741 C C . GLU B 1 116 ? 15.391 -5.793 -6.809 1 88.62 116 GLU B C 1
ATOM 2743 O O . GLU B 1 116 ? 15.578 -6.734 -6.031 1 88.62 116 GLU B O 1
ATOM 2748 N N . ALA B 1 117 ? 16.219 -5.465 -7.793 1 84.81 117 ALA B N 1
ATOM 2749 C CA . ALA B 1 117 ? 17.297 -6.352 -8.242 1 84.81 117 ALA B CA 1
ATOM 2750 C C . ALA B 1 117 ? 18.344 -6.531 -7.148 1 84.81 117 ALA B C 1
ATOM 2752 O O . ALA B 1 117 ? 19.016 -7.566 -7.09 1 84.81 117 ALA B O 1
ATOM 2753 N N . THR B 1 118 ? 18.422 -5.621 -6.238 1 86.62 118 THR B N 1
ATOM 2754 C CA . THR B 1 118 ? 19.5 -5.656 -5.266 1 86.62 118 THR B CA 1
ATOM 2755 C C . THR B 1 118 ? 19.172 -6.617 -4.125 1 86.62 118 THR B C 1
ATOM 2757 O O . THR B 1 118 ? 20.062 -7.012 -3.365 1 86.62 118 THR B O 1
ATOM 2760 N N . LEU B 1 119 ? 17.938 -6.98 -3.984 1 91.69 119 LEU B N 1
ATOM 2761 C CA . LEU B 1 119 ? 17.578 -7.922 -2.932 1 91.69 119 LEU B CA 1
ATOM 2762 C C . LEU B 1 119 ? 18 -9.336 -3.297 1 91.69 119 LEU B C 1
ATOM 2764 O O . LEU B 1 119 ? 17.719 -9.812 -4.402 1 91.69 119 LEU B O 1
ATOM 2768 N N . ASN B 1 120 ? 18.672 -10.008 -2.436 1 94.19 120 ASN B N 1
ATOM 2769 C CA . ASN B 1 120 ? 19.016 -11.414 -2.643 1 94.19 120 ASN B CA 1
ATOM 2770 C C . ASN B 1 120 ? 17.875 -12.328 -2.195 1 94.19 120 ASN B C 1
ATOM 2772 O O . ASN B 1 120 ? 17.828 -12.75 -1.039 1 94.19 120 ASN B O 1
ATOM 2776 N N . VAL B 1 121 ? 17.094 -12.695 -3.094 1 95.38 121 VAL B N 1
ATOM 2777 C CA . VAL B 1 121 ? 15.867 -13.445 -2.83 1 95.38 121 VAL B CA 1
ATOM 2778 C C . VAL B 1 121 ? 16.219 -14.812 -2.252 1 95.38 121 VAL B C 1
ATOM 2780 O O . VAL B 1 121 ? 15.531 -15.305 -1.343 1 95.38 121 VAL B O 1
ATOM 2783 N N . LEU B 1 122 ? 17.266 -15.422 -2.678 1 91.62 122 LEU B N 1
ATOM 2784 C CA . LEU B 1 122 ? 17.609 -16.781 -2.285 1 91.62 122 LEU B CA 1
ATOM 2785 C C . LEU B 1 122 ? 18.078 -16.828 -0.833 1 91.62 122 LEU B C 1
ATOM 2787 O O . LEU B 1 122 ? 18.141 -17.906 -0.236 1 91.62 122 LEU B O 1
ATOM 2791 N N . GLU B 1 123 ? 18.344 -15.672 -0.266 1 94.31 123 GLU B N 1
ATOM 2792 C CA . GLU B 1 123 ? 18.797 -15.625 1.123 1 94.31 123 GLU B CA 1
ATOM 2793 C C . GLU B 1 123 ? 17.609 -15.461 2.076 1 94.31 123 GLU B C 1
ATOM 2795 O O . GLU B 1 123 ? 17.781 -15.547 3.295 1 94.31 123 GLU B O 1
ATOM 2800 N N . LEU B 1 124 ? 16.469 -15.258 1.535 1 95.75 124 LEU B N 1
ATOM 2801 C CA . LEU B 1 124 ? 15.281 -15.141 2.381 1 95.75 124 LEU B CA 1
ATOM 2802 C C . LEU B 1 124 ? 14.859 -16.5 2.924 1 95.75 124 LEU B C 1
ATOM 2804 O O . LEU B 1 124 ? 14.75 -17.469 2.166 1 95.75 124 LEU B O 1
ATOM 2808 N N . LYS B 1 125 ? 14.57 -16.609 4.199 1 91.88 125 LYS B N 1
ATOM 2809 C CA 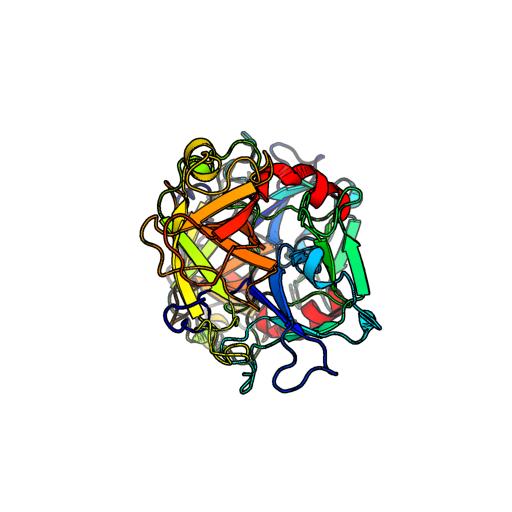. LYS B 1 125 ? 14.469 -17.922 4.852 1 91.88 125 LYS B CA 1
ATOM 2810 C C . LYS B 1 125 ? 13.016 -18.281 5.141 1 91.88 125 LYS B C 1
ATOM 2812 O O . LYS B 1 125 ? 12.68 -19.453 5.285 1 91.88 125 LYS B O 1
ATOM 2817 N N . THR B 1 126 ? 12.203 -17.344 5.344 1 95.62 126 THR B N 1
ATOM 2818 C CA . THR B 1 126 ? 10.812 -17.594 5.727 1 95.62 126 THR B CA 1
ATOM 2819 C C . THR B 1 126 ? 9.859 -17.188 4.605 1 95.62 126 THR B C 1
ATOM 2821 O O . THR B 1 126 ? 9.664 -16 4.344 1 95.62 126 THR B O 1
ATOM 2824 N N . CYS B 1 127 ? 9.305 -18.203 3.975 1 97.06 127 CYS B N 1
ATOM 2825 C CA . CYS B 1 127 ? 8.43 -17.938 2.838 1 97.06 127 CYS B CA 1
ATOM 2826 C C . CYS B 1 127 ? 7.074 -18.609 3.023 1 97.06 127 CYS B C 1
ATOM 2828 O O . CYS B 1 127 ? 6.953 -19.578 3.783 1 97.06 127 CYS B O 1
ATOM 2830 N N . TYR B 1 128 ? 6.027 -18.078 2.391 1 96.62 128 TYR B N 1
ATOM 2831 C CA . TYR B 1 128 ? 4.664 -18.578 2.455 1 96.62 128 TYR B CA 1
ATOM 2832 C C . TYR B 1 128 ? 3.992 -18.516 1.09 1 96.62 128 TYR B C 1
ATOM 2834 O O . TYR B 1 128 ? 4.355 -17.688 0.251 1 96.62 128 TYR B O 1
ATOM 2842 N N . ILE B 1 129 ? 3.068 -19.375 0.922 1 95.5 129 ILE B N 1
ATOM 2843 C CA . ILE B 1 129 ? 2.129 -19.312 -0.193 1 95.5 129 ILE B CA 1
ATOM 2844 C C . ILE B 1 129 ? 0.7 -19.266 0.34 1 95.5 129 ILE B C 1
ATOM 2846 O O . ILE B 1 129 ? 0.446 -19.609 1.494 1 95.5 129 ILE B O 1
ATOM 2850 N N . ALA B 1 130 ? -0.183 -18.75 -0.47 1 95.69 130 ALA B N 1
ATOM 2851 C CA . ALA B 1 130 ? -1.599 -18.719 -0.111 1 95.69 130 ALA B CA 1
ATOM 2852 C C . ALA B 1 130 ? -2.482 -18.812 -1.352 1 95.69 130 ALA B C 1
ATOM 2854 O O . ALA B 1 130 ? -2.064 -18.422 -2.447 1 95.69 130 ALA B O 1
ATOM 2855 N N . GLY B 1 131 ? -3.635 -19.312 -1.127 1 95.38 131 GLY B N 1
ATOM 2856 C CA . GLY B 1 131 ? -4.562 -19.391 -2.242 1 95.38 131 GLY B CA 1
ATOM 2857 C C . GLY B 1 131 ? -5.844 -20.141 -1.896 1 95.38 131 GLY B C 1
ATOM 2858 O O . GLY B 1 131 ? -5.977 -20.672 -0.797 1 95.38 131 GLY B O 1
ATOM 2859 N N . TRP B 1 132 ? -6.715 -20.172 -2.865 1 94.75 132 TRP B N 1
ATOM 2860 C CA . TRP B 1 132 ? -8.008 -20.828 -2.752 1 94.75 132 TRP B CA 1
ATOM 2861 C C . TRP B 1 132 ? -8.031 -22.109 -3.578 1 94.75 132 TRP B C 1
ATOM 2863 O O . TRP B 1 132 ? -9.102 -22.609 -3.939 1 94.75 132 TRP B O 1
ATOM 2873 N N . GLY B 1 133 ? -6.875 -22.531 -3.965 1 88.56 133 GLY B N 1
ATOM 2874 C CA . GLY B 1 133 ? -6.816 -23.766 -4.734 1 88.56 133 GLY B CA 1
ATOM 2875 C C . GLY B 1 133 ? -7.266 -24.984 -3.953 1 88.56 133 GLY B C 1
ATOM 2876 O O . GLY B 1 133 ? -7.547 -24.891 -2.756 1 88.56 133 GLY B O 1
ATOM 2877 N N . SER B 1 134 ? -7.375 -26.062 -4.684 1 81.75 134 SER B N 1
ATOM 2878 C CA . SER B 1 134 ? -7.773 -27.328 -4.07 1 81.75 134 SER B CA 1
ATOM 2879 C C . SER B 1 134 ? -6.777 -27.766 -3.002 1 81.75 134 SER B C 1
ATOM 2881 O O . SER B 1 134 ? -5.578 -27.516 -3.125 1 81.75 134 SER B O 1
ATOM 2883 N N . THR B 1 135 ? -7.277 -28.344 -1.946 1 74.25 135 THR B N 1
ATOM 2884 C CA . THR B 1 135 ? -6.418 -28.734 -0.837 1 74.25 135 THR B CA 1
ATOM 2885 C C . THR B 1 135 ? -6.012 -30.203 -0.975 1 74.25 135 THR B C 1
ATOM 2887 O O . THR B 1 135 ? -5.129 -30.688 -0.253 1 74.25 135 THR B O 1
ATOM 2890 N N . THR B 1 136 ? -6.723 -30.844 -1.847 1 67.06 136 THR B N 1
ATOM 2891 C CA . THR B 1 136 ? -6.371 -32.25 -2.082 1 67.06 136 THR B CA 1
ATOM 2892 C C . THR B 1 136 ? -6.34 -32.531 -3.576 1 67.06 136 THR B C 1
ATOM 2894 O O . THR B 1 136 ? -6.957 -31.828 -4.375 1 67.06 136 THR B O 1
ATOM 2897 N N . THR B 1 137 ? -5.504 -33.469 -3.928 1 60.19 137 THR B N 1
ATOM 2898 C CA . THR B 1 137 ? -5.43 -33.906 -5.316 1 60.19 137 THR B CA 1
ATOM 2899 C C . THR B 1 137 ? -6.801 -34.344 -5.82 1 60.19 137 THR B C 1
ATOM 2901 O O . THR B 1 137 ? -7.086 -34.25 -7.016 1 60.19 137 THR B O 1
ATOM 2904 N N . ARG B 1 138 ? -7.48 -34.938 -4.84 1 57.69 138 ARG B N 1
ATOM 2905 C CA . ARG B 1 138 ? -8.773 -35.5 -5.219 1 57.69 138 ARG B CA 1
ATOM 2906 C C . ARG B 1 138 ? -9.844 -34.406 -5.281 1 57.69 138 ARG B C 1
ATOM 2908 O O . ARG B 1 138 ? -10.867 -34.562 -5.949 1 57.69 138 ARG B O 1
ATOM 2915 N N . ALA B 1 139 ? -9.508 -33.375 -4.469 1 54.91 139 ALA B N 1
ATOM 2916 C CA . ALA B 1 139 ? -10.531 -32.344 -4.418 1 54.91 139 ALA B CA 1
ATOM 2917 C C . ALA B 1 139 ? -10.57 -31.547 -5.719 1 54.91 139 ALA B C 1
ATOM 2919 O O . ALA B 1 139 ? -9.539 -31.047 -6.18 1 54.91 139 ALA B O 1
ATOM 2920 N N . GLN B 1 140 ? -11.711 -31.719 -6.562 1 62.31 140 GLN B N 1
ATOM 2921 C CA . GLN B 1 140 ? -11.82 -31.109 -7.883 1 62.31 140 GLN B CA 1
ATOM 2922 C C . GLN B 1 140 ? -12.258 -29.656 -7.777 1 62.31 140 GLN B C 1
ATOM 2924 O O . GLN B 1 140 ? -12.312 -28.938 -8.781 1 62.31 140 GLN B O 1
ATOM 2929 N N . ARG B 1 141 ? -12.438 -29.156 -6.445 1 71.88 141 ARG B N 1
ATOM 2930 C CA . ARG B 1 141 ? -12.969 -27.797 -6.402 1 71.88 141 ARG B CA 1
ATOM 2931 C C . ARG B 1 141 ? -12.078 -26.875 -5.574 1 71.88 141 ARG B C 1
ATOM 2933 O O . ARG B 1 141 ? -11.492 -27.312 -4.578 1 71.88 141 ARG B O 1
ATOM 2940 N N . PRO B 1 142 ? -11.969 -25.625 -6.004 1 81.12 142 PRO B N 1
ATOM 2941 C CA . PRO B 1 142 ? -11.227 -24.641 -5.223 1 81.12 142 PRO B CA 1
ATOM 2942 C C . PRO B 1 142 ? -11.781 -24.469 -3.807 1 81.12 142 PRO B C 1
ATOM 2944 O O . PRO B 1 142 ? -12.961 -24.734 -3.566 1 81.12 142 PRO B O 1
ATOM 2947 N N . SER B 1 143 ? -10.922 -24.266 -2.871 1 87.06 143 SER B N 1
ATOM 2948 C CA . SER B 1 143 ? -11.297 -24.016 -1.485 1 87.06 143 SER B CA 1
ATOM 2949 C C . SER B 1 143 ? -12.094 -22.719 -1.354 1 87.06 143 SER B C 1
ATOM 2951 O O . SER B 1 143 ? -11.797 -21.734 -2.033 1 87.06 143 SER B O 1
ATOM 2953 N N . ASP B 1 144 ? -13.039 -22.688 -0.537 1 92.5 144 ASP B N 1
ATOM 2954 C CA . ASP B 1 144 ? -13.82 -21.5 -0.22 1 92.5 144 ASP B CA 1
ATOM 2955 C C . ASP B 1 144 ? -13.031 -20.562 0.693 1 92.5 144 ASP B C 1
ATOM 2957 O O . ASP B 1 144 ? -13.203 -19.344 0.635 1 92.5 144 ASP B O 1
ATOM 2961 N N . ILE B 1 145 ? -12.25 -21.188 1.534 1 94.25 145 ILE B N 1
ATOM 2962 C CA . ILE B 1 145 ? -11.5 -20.438 2.543 1 94.25 145 ILE B CA 1
ATOM 2963 C C . ILE B 1 145 ? -10.039 -20.328 2.111 1 94.25 145 ILE B C 1
ATOM 2965 O O . ILE B 1 145 ? -9.422 -21.312 1.716 1 94.25 145 ILE B O 1
ATOM 2969 N N . LEU B 1 146 ? -9.531 -19.109 2.186 1 95.69 146 LEU B N 1
ATOM 2970 C CA . LEU B 1 146 ? -8.133 -18.859 1.864 1 95.69 146 LEU B CA 1
ATOM 2971 C C . LEU B 1 146 ? -7.219 -19.672 2.785 1 95.69 146 LEU B C 1
ATOM 2973 O O . LEU B 1 146 ? -7.379 -19.641 4.008 1 95.69 146 LEU B O 1
ATOM 2977 N N . GLN B 1 147 ? -6.324 -20.406 2.168 1 94.81 147 GLN B N 1
ATOM 2978 C CA . GLN B 1 147 ? -5.359 -21.203 2.912 1 94.81 147 GLN B CA 1
ATOM 2979 C C . GLN B 1 147 ? -3.943 -20.656 2.746 1 94.81 147 GLN B C 1
ATOM 2981 O O . GLN B 1 147 ? -3.604 -20.109 1.693 1 94.81 147 GLN B O 1
ATOM 2986 N N . GLU B 1 148 ? -3.143 -20.781 3.77 1 95.19 148 GLU B N 1
ATOM 2987 C CA . GLU B 1 148 ? -1.723 -20.453 3.674 1 95.19 148 GLU B CA 1
ATOM 2988 C C . GLU B 1 148 ? -0.854 -21.625 4.109 1 95.19 148 GLU B C 1
ATOM 2990 O O . GLU B 1 148 ? -1.309 -22.5 4.848 1 95.19 148 GLU B O 1
ATOM 2995 N N . ALA B 1 149 ? 0.351 -21.625 3.621 1 93.12 149 ALA B N 1
ATOM 2996 C CA . ALA B 1 149 ? 1.332 -22.641 4.02 1 93.12 149 ALA B CA 1
ATOM 2997 C C . ALA B 1 149 ? 2.746 -22.062 3.998 1 93.12 149 ALA B C 1
ATOM 2999 O O . ALA B 1 149 ? 3.096 -21.297 3.1 1 93.12 149 ALA B O 1
ATOM 3000 N N . LYS B 1 150 ? 3.445 -22.516 4.996 1 94.44 150 LYS B N 1
ATOM 3001 C CA . LYS B 1 150 ? 4.867 -22.188 5.004 1 94.44 150 LYS B CA 1
ATOM 3002 C C . LYS B 1 150 ? 5.641 -23.062 4.02 1 94.44 150 LYS B C 1
ATOM 3004 O O . LYS B 1 150 ? 5.391 -24.266 3.918 1 94.44 150 LYS B O 1
ATOM 3009 N N . VAL B 1 151 ? 6.555 -22.453 3.297 1 94.25 151 VAL B N 1
ATOM 3010 C CA . VAL B 1 151 ? 7.41 -23.203 2.373 1 94.25 151 VAL B CA 1
ATOM 3011 C C . VAL B 1 151 ? 8.844 -22.688 2.48 1 94.25 151 VAL B C 1
ATOM 3013 O O . VAL B 1 151 ? 9.117 -21.703 3.16 1 94.25 151 VAL B O 1
ATOM 3016 N N . HIS B 1 152 ? 9.719 -23.438 1.834 1 94.19 152 HIS B N 1
ATOM 3017 C CA . HIS B 1 152 ? 11.125 -23.047 1.743 1 94.19 152 HIS B CA 1
ATOM 3018 C C . HIS B 1 152 ? 11.57 -22.953 0.29 1 94.19 152 HIS B C 1
ATOM 3020 O O . HIS B 1 152 ? 11.18 -23.766 -0.543 1 94.19 152 HIS B O 1
ATOM 3026 N N . LEU B 1 153 ? 12.352 -21.859 0.151 1 95.94 153 LEU B N 1
ATOM 3027 C CA . LEU B 1 153 ? 12.984 -21.797 -1.162 1 95.94 153 LEU B CA 1
ATOM 3028 C C . LEU B 1 153 ? 14 -22.922 -1.336 1 95.94 153 LEU B C 1
ATOM 3030 O O . LEU B 1 153 ? 14.727 -23.25 -0.399 1 95.94 153 LEU B O 1
ATOM 3034 N N . ILE B 1 154 ? 14.016 -23.484 -2.502 1 94.19 154 ILE B N 1
ATOM 3035 C CA . ILE B 1 154 ? 14.922 -24.578 -2.842 1 94.19 154 ILE B CA 1
ATOM 3036 C C . ILE B 1 154 ? 15.883 -24.125 -3.938 1 94.19 154 ILE B C 1
ATOM 3038 O O . ILE B 1 154 ? 15.484 -23.438 -4.879 1 94.19 154 ILE B O 1
ATOM 3042 N N . ASP B 1 155 ? 17.094 -24.547 -3.773 1 93.06 155 ASP B N 1
ATOM 3043 C CA . ASP B 1 155 ? 18.109 -24.234 -4.773 1 93.06 155 ASP B CA 1
ATOM 3044 C C . ASP B 1 155 ? 17.672 -24.688 -6.164 1 93.06 155 ASP B C 1
ATOM 3046 O O . ASP B 1 155 ? 17.234 -25.812 -6.34 1 93.06 155 ASP B O 1
ATOM 3050 N N . VAL B 1 156 ? 17.812 -23.781 -7.086 1 91.25 156 VAL B N 1
ATOM 3051 C CA . VAL B 1 156 ? 17.312 -24.031 -8.438 1 91.25 156 VAL B CA 1
ATOM 3052 C C . VAL B 1 156 ? 18.094 -25.188 -9.062 1 91.25 156 VAL B C 1
ATOM 3054 O O . VAL B 1 156 ? 17.547 -25.953 -9.844 1 91.25 156 VAL B O 1
ATOM 3057 N N . ARG B 1 157 ? 19.438 -25.391 -8.773 1 91.94 157 ARG B N 1
ATOM 3058 C CA . ARG B 1 157 ? 20.25 -26.469 -9.312 1 91.94 157 ARG B CA 1
ATOM 3059 C C . ARG B 1 157 ? 19.719 -27.828 -8.836 1 91.94 157 ARG B C 1
ATOM 3061 O O . ARG B 1 157 ? 19.656 -28.781 -9.617 1 91.94 157 ARG B O 1
ATOM 3068 N N . LEU B 1 158 ? 19.375 -27.828 -7.582 1 93.56 158 LEU B N 1
ATOM 3069 C CA . LEU B 1 158 ? 18.781 -29.047 -7.047 1 93.56 158 LEU B CA 1
ATOM 3070 C C . LEU B 1 158 ? 17.422 -29.312 -7.691 1 93.56 158 LEU B C 1
ATOM 3072 O O . LEU B 1 158 ? 17.156 -30.438 -8.133 1 93.56 158 LEU B O 1
ATOM 3076 N N . CYS B 1 159 ? 16.625 -28.312 -7.75 1 94.19 159 CYS B N 1
ATOM 3077 C CA . CYS B 1 159 ? 15.281 -28.406 -8.305 1 94.19 159 CYS B CA 1
ATOM 3078 C C . CYS B 1 159 ? 15.32 -28.875 -9.758 1 94.19 159 CYS B C 1
ATOM 3080 O O . CYS B 1 159 ? 14.43 -29.594 -10.211 1 94.19 159 CYS B O 1
ATOM 3082 N N . ASN B 1 160 ? 16.328 -28.516 -10.43 1 95.19 160 ASN B N 1
ATOM 3083 C CA . ASN B 1 160 ? 16.453 -28.797 -11.852 1 95.19 160 ASN B CA 1
ATOM 3084 C C . ASN B 1 160 ? 17.234 -30.078 -12.094 1 95.19 160 ASN B C 1
ATOM 3086 O O . ASN B 1 160 ? 17.562 -30.406 -13.242 1 95.19 160 ASN B O 1
ATOM 3090 N N . SER B 1 161 ? 17.656 -30.797 -11.125 1 95.25 161 SER B N 1
ATOM 3091 C CA . SER B 1 161 ? 18.453 -32 -11.25 1 95.25 161 SER B CA 1
ATOM 3092 C C . SER B 1 161 ? 17.672 -33.125 -11.914 1 95.25 161 SER B C 1
ATOM 3094 O O . SER B 1 161 ? 16.453 -33.062 -12.039 1 95.25 161 SER B O 1
ATOM 3096 N N . SER B 1 162 ? 18.344 -34.188 -12.367 1 94.56 162 SER B N 1
ATOM 3097 C CA . SER B 1 162 ? 17.781 -35.312 -13.133 1 94.56 162 SER B CA 1
ATOM 3098 C C . SER B 1 162 ? 16.766 -36.094 -12.305 1 94.56 162 SER B C 1
ATOM 3100 O O . SER B 1 162 ? 15.805 -36.625 -12.844 1 94.56 162 SER B O 1
ATOM 3102 N N . LEU B 1 163 ? 16.875 -36.062 -10.992 1 92.44 163 LEU B N 1
ATOM 3103 C CA . LEU B 1 163 ? 16 -36.812 -10.117 1 92.44 163 LEU B CA 1
ATOM 3104 C C . LEU B 1 163 ? 14.742 -36.031 -9.766 1 92.44 163 LEU B C 1
ATOM 3106 O O . LEU B 1 163 ? 13.805 -36.562 -9.188 1 92.44 163 LEU B O 1
ATOM 3110 N N . TRP B 1 164 ? 14.742 -34.75 -10.094 1 92.75 164 TRP B N 1
ATOM 3111 C CA . TRP B 1 164 ? 13.586 -33.906 -9.82 1 92.75 164 TRP B CA 1
ATOM 3112 C C . TRP B 1 164 ? 12.914 -33.469 -11.109 1 92.75 164 TRP B C 1
ATOM 3114 O O . TRP B 1 164 ? 12.273 -34.281 -11.797 1 92.75 164 TRP B O 1
ATOM 3124 N N . TYR B 1 165 ? 13.18 -32.188 -11.641 1 92.25 165 TYR B N 1
ATOM 3125 C CA . TYR B 1 165 ? 12.453 -31.719 -12.812 1 92.25 165 TYR B CA 1
ATOM 3126 C C . TYR B 1 165 ? 13.289 -31.891 -14.078 1 92.25 165 TYR B C 1
ATOM 3128 O O . TYR B 1 165 ? 12.852 -31.516 -15.172 1 92.25 165 TYR B O 1
ATOM 3136 N N . ALA B 1 166 ? 14.438 -32.438 -14.016 1 93.12 166 ALA B N 1
ATOM 3137 C CA . ALA B 1 166 ? 15.273 -32.938 -15.109 1 93.12 166 ALA B CA 1
ATOM 3138 C C . ALA B 1 166 ? 15.391 -31.891 -16.219 1 93.12 166 ALA B C 1
ATOM 3140 O O . ALA B 1 166 ? 15.156 -32.188 -17.391 1 93.12 166 ALA B O 1
ATOM 3141 N N . GLY B 1 167 ? 15.695 -30.594 -15.82 1 92.25 167 GLY B N 1
ATOM 3142 C CA . GLY B 1 167 ? 16 -29.578 -16.812 1 92.25 167 GLY B CA 1
ATOM 3143 C C . GLY B 1 167 ? 14.805 -28.703 -17.156 1 92.25 167 GLY B C 1
ATOM 3144 O O . GLY B 1 167 ? 14.922 -27.781 -17.969 1 92.25 167 GLY B O 1
ATOM 3145 N N . ALA B 1 168 ? 13.664 -28.891 -16.578 1 90.94 168 ALA B N 1
ATOM 3146 C CA . ALA B 1 168 ? 12.438 -28.172 -16.922 1 90.94 168 ALA B CA 1
ATOM 3147 C C . ALA B 1 168 ? 12.398 -26.797 -16.266 1 90.94 168 ALA B C 1
ATOM 3149 O O . ALA B 1 168 ? 11.57 -25.953 -16.609 1 90.94 168 ALA B O 1
ATOM 3150 N N . ILE B 1 169 ? 13.297 -26.547 -15.266 1 92.88 169 ILE B N 1
ATOM 3151 C CA . ILE B 1 169 ? 13.344 -25.297 -14.531 1 92.88 169 ILE B CA 1
ATOM 3152 C C . ILE B 1 169 ? 14.227 -24.297 -15.273 1 92.88 169 ILE B C 1
ATOM 3154 O O . ILE B 1 169 ? 15.352 -24.609 -15.648 1 92.88 169 ILE B O 1
ATOM 3158 N N . HIS B 1 170 ? 13.703 -23.094 -15.461 1 90.69 170 HIS B N 1
ATOM 3159 C CA . HIS B 1 170 ? 14.422 -22.047 -16.172 1 90.69 170 HIS B CA 1
ATOM 3160 C C . HIS B 1 170 ? 14.898 -20.953 -15.211 1 90.69 170 HIS B C 1
ATOM 3162 O O . HIS B 1 170 ? 14.625 -21.016 -14.008 1 90.69 170 HIS B O 1
ATOM 3168 N N . THR B 1 171 ? 15.695 -19.922 -15.75 1 89.81 171 THR B N 1
ATOM 3169 C CA . THR B 1 171 ? 16.328 -18.891 -14.945 1 89.81 171 THR B CA 1
ATOM 3170 C C . THR B 1 171 ? 15.266 -17.984 -14.312 1 89.81 171 THR B C 1
ATOM 3172 O O . THR B 1 171 ? 15.516 -17.344 -13.289 1 89.81 171 THR B O 1
ATOM 3175 N N . GLN B 1 172 ? 14.133 -17.953 -14.898 1 94.06 172 GLN B N 1
ATOM 3176 C CA . GLN B 1 172 ? 13.086 -17.062 -14.422 1 94.06 172 GLN B CA 1
ATOM 3177 C C . GLN B 1 172 ? 12.188 -17.75 -13.406 1 94.06 172 GLN B C 1
ATOM 3179 O O . GLN B 1 172 ? 11.172 -17.188 -12.984 1 94.06 172 GLN B O 1
ATOM 3184 N N . ASN B 1 173 ? 12.562 -19 -13.031 1 96.06 173 ASN B N 1
ATOM 3185 C CA . ASN B 1 173 ? 11.758 -19.766 -12.094 1 96.06 173 ASN B CA 1
ATOM 3186 C C . ASN B 1 173 ? 12.359 -19.75 -10.688 1 96.06 173 ASN B C 1
ATOM 3188 O O . ASN B 1 173 ? 13.555 -19.516 -10.531 1 96.06 173 ASN B O 1
ATOM 3192 N N . LEU B 1 174 ? 11.508 -19.891 -9.727 1 96.38 174 LEU B N 1
ATOM 3193 C CA . LEU B 1 174 ? 11.836 -20.266 -8.359 1 96.38 174 LEU B CA 1
ATOM 3194 C C . LEU B 1 174 ? 11.211 -21.609 -7.988 1 96.38 174 LEU B C 1
ATOM 3196 O O . LEU B 1 174 ? 10.172 -21.984 -8.547 1 96.38 174 LEU B O 1
ATOM 3200 N N . CYS B 1 175 ? 11.852 -22.328 -7.137 1 94.94 175 CYS B N 1
ATOM 3201 C CA . CYS B 1 175 ? 11.297 -23.531 -6.555 1 94.94 175 CYS B CA 1
ATOM 3202 C C . CYS B 1 175 ? 11.102 -23.391 -5.051 1 94.94 175 CYS B C 1
ATOM 3204 O O . CYS B 1 175 ? 11.969 -22.844 -4.363 1 94.94 175 CYS B O 1
ATOM 3206 N N . ALA B 1 176 ? 10.008 -23.781 -4.594 1 94.62 176 ALA B N 1
ATOM 3207 C CA . ALA B 1 176 ? 9.758 -23.688 -3.156 1 94.62 176 ALA B CA 1
ATOM 3208 C C . ALA B 1 176 ? 8.875 -24.844 -2.684 1 94.62 176 ALA B C 1
ATOM 3210 O O . ALA B 1 176 ? 7.957 -25.266 -3.393 1 94.62 176 ALA B O 1
ATOM 3211 N N . GLY B 1 177 ? 9.062 -25.344 -1.534 1 92.31 177 GLY B N 1
ATOM 3212 C CA . GLY B 1 177 ? 8.359 -26.453 -0.918 1 92.31 177 GLY B CA 1
ATOM 3213 C C . GLY B 1 177 ? 9.242 -27.281 -0.011 1 92.31 177 GLY B C 1
ATOM 3214 O O . GLY B 1 177 ? 10.125 -26.75 0.667 1 92.31 177 GLY B O 1
ATOM 3215 N N . TYR B 1 178 ? 8.828 -28.562 0.065 1 90.06 178 TYR B N 1
ATOM 3216 C CA . TYR B 1 178 ? 9.594 -29.547 0.826 1 90.06 178 TYR B CA 1
ATOM 3217 C C . TYR B 1 178 ? 10.016 -30.719 -0.06 1 90.06 178 TYR B C 1
ATOM 3219 O O . TYR B 1 178 ? 9.211 -31.234 -0.839 1 90.06 178 TYR B O 1
ATOM 3227 N N . PRO B 1 179 ? 11.258 -31.109 0.12 1 88.75 179 PRO B N 1
ATOM 3228 C CA . PRO B 1 179 ? 11.711 -32.25 -0.684 1 88.75 179 PRO B CA 1
ATOM 3229 C C . PRO B 1 179 ? 10.836 -33.5 -0.509 1 88.75 179 PRO B C 1
ATOM 3231 O O . PRO B 1 179 ? 10.625 -34.25 -1.464 1 88.75 179 PRO B O 1
ATOM 3234 N N . GLU B 1 180 ? 10.32 -33.688 0.712 1 88.06 180 GLU B N 1
ATOM 3235 C CA . GLU B 1 180 ? 9.492 -34.844 0.999 1 88.06 180 GLU B CA 1
ATOM 3236 C C . GLU B 1 180 ? 8.086 -34.688 0.435 1 88.06 180 GLU B C 1
ATOM 3238 O O . GLU B 1 180 ? 7.297 -35.625 0.423 1 88.06 180 GLU B O 1
ATOM 3243 N N . GLY B 1 181 ? 7.797 -33.5 -0.065 1 80.81 181 GLY B N 1
ATOM 3244 C CA . GLY B 1 181 ? 6.461 -33.219 -0.569 1 80.81 181 GLY B CA 1
ATOM 3245 C C . GLY B 1 181 ? 5.492 -32.781 0.516 1 80.81 181 GLY B C 1
ATOM 3246 O O . GLY B 1 181 ? 5.906 -32.281 1.565 1 80.81 181 GLY B O 1
ATOM 3247 N N . GLY B 1 182 ? 4.145 -32.719 0.212 1 77.25 182 GLY B N 1
ATOM 3248 C CA . GLY B 1 182 ? 3.111 -32.375 1.182 1 77.25 182 GLY B CA 1
ATOM 3249 C C . GLY B 1 182 ? 2.512 -31.016 0.973 1 77.25 182 GLY B C 1
ATOM 3250 O O . GLY B 1 182 ? 1.303 -30.828 1.129 1 77.25 182 GLY B O 1
ATOM 3251 N N . ILE B 1 183 ? 3.359 -30.047 0.848 1 74.94 183 ILE B N 1
ATOM 3252 C CA . ILE B 1 183 ? 2.865 -28.688 0.653 1 74.94 183 ILE B CA 1
ATOM 3253 C C . ILE B 1 183 ? 3.211 -28.203 -0.755 1 74.94 183 ILE B C 1
ATOM 3255 O O . ILE B 1 183 ? 4.383 -28 -1.075 1 74.94 183 ILE B O 1
ATOM 3259 N N . ASN B 1 184 ? 2.26 -28.297 -1.689 1 72.25 184 ASN B N 1
ATOM 3260 C CA . ASN B 1 184 ? 2.398 -27.797 -3.051 1 72.25 184 ASN B CA 1
ATOM 3261 C C . ASN B 1 184 ? 1.149 -27.047 -3.502 1 72.25 184 ASN B C 1
ATOM 3263 O O . ASN B 1 184 ? 0.05 -27.297 -3.012 1 72.25 184 ASN B O 1
ATOM 3267 N N . PRO B 1 185 ? 1.483 -26.031 -4.293 1 73.12 185 PRO B N 1
ATOM 3268 C CA . PRO B 1 185 ? 0.289 -25.469 -4.93 1 73.12 185 PRO B CA 1
ATOM 3269 C C . PRO B 1 185 ? -0.481 -26.5 -5.754 1 73.12 185 PRO B C 1
ATOM 3271 O O . PRO B 1 185 ? 0.12 -27.406 -6.32 1 73.12 185 PRO B O 1
ATOM 3274 N N . CYS B 1 186 ? -1.761 -26.453 -5.582 1 76.94 186 CYS B N 1
ATOM 3275 C CA . CYS B 1 186 ? -2.645 -27.312 -6.363 1 76.94 186 CYS B CA 1
ATOM 3276 C C . CYS B 1 186 ? -3.477 -26.484 -7.344 1 76.94 186 CYS B C 1
ATOM 3278 O O . CYS B 1 186 ? -3.18 -25.328 -7.59 1 76.94 186 CYS B O 1
ATOM 3280 N N . GLN B 1 187 ? -4.332 -27.25 -8.023 1 70.44 187 GLN B N 1
ATOM 3281 C CA . GLN B 1 187 ? -5.195 -26.562 -8.977 1 70.44 187 GLN B CA 1
ATOM 3282 C C . GLN B 1 187 ? -5.91 -25.375 -8.32 1 70.44 187 GLN B C 1
ATOM 3284 O O . GLN B 1 187 ? -6.457 -25.516 -7.227 1 70.44 187 GLN B O 1
ATOM 3289 N N . GLY B 1 188 ? -5.836 -24.188 -8.93 1 76.25 188 GLY B N 1
ATOM 3290 C CA . GLY B 1 188 ? -6.473 -22.984 -8.414 1 76.25 188 GLY B CA 1
ATOM 3291 C C . GLY B 1 188 ? -5.512 -22.062 -7.691 1 76.25 188 GLY B C 1
ATOM 3292 O O . GLY B 1 188 ? -5.836 -20.906 -7.426 1 76.25 188 GLY B O 1
ATOM 3293 N N . ASP B 1 189 ? -4.418 -22.531 -7.434 1 88.81 189 ASP B N 1
ATOM 3294 C CA . ASP B 1 189 ? -3.438 -21.703 -6.742 1 88.81 189 ASP B CA 1
ATOM 3295 C C . ASP B 1 189 ? -2.613 -20.891 -7.734 1 88.81 189 ASP B C 1
ATOM 3297 O O . ASP B 1 189 ? -1.912 -19.953 -7.344 1 88.81 189 ASP B O 1
ATOM 3301 N N . SER B 1 190 ? -2.826 -21.203 -9 1 93.38 190 SER B N 1
ATOM 3302 C CA . SER B 1 190 ? -2.086 -20.5 -10.039 1 93.38 190 SER B CA 1
ATOM 3303 C C . SER B 1 190 ? -2.254 -19 -9.906 1 93.38 190 SER B C 1
ATOM 3305 O O . SER B 1 190 ? -3.342 -18.516 -9.586 1 93.38 190 SER B O 1
ATOM 3307 N N . GLY B 1 191 ? -1.122 -18.312 -10.156 1 97.31 191 GLY B N 1
ATOM 3308 C CA . GLY B 1 191 ? -1.16 -16.859 -10.125 1 97.31 191 GLY B CA 1
ATOM 3309 C C . GLY B 1 191 ? -1.023 -16.297 -8.719 1 97.31 191 GLY B C 1
ATOM 3310 O O . GLY B 1 191 ? -0.764 -15.109 -8.547 1 97.31 191 GLY B O 1
ATOM 3311 N N . GLY B 1 192 ? -1.187 -17.156 -7.695 1 97.62 192 GLY B N 1
ATOM 3312 C CA . GLY B 1 192 ? -1.091 -16.734 -6.309 1 97.62 192 GLY B CA 1
ATOM 3313 C C . GLY B 1 192 ? 0.318 -16.344 -5.898 1 97.62 192 GLY B C 1
ATOM 3314 O O . GLY B 1 192 ? 1.28 -16.656 -6.605 1 97.62 192 GLY B O 1
ATOM 3315 N N . PRO B 1 193 ? 0.387 -15.781 -4.77 1 98.25 193 PRO B N 1
ATOM 3316 C CA . PRO B 1 193 ? 1.665 -15.195 -4.355 1 98.25 193 PRO B CA 1
ATOM 3317 C C . PRO B 1 193 ? 2.57 -16.203 -3.646 1 98.25 193 PRO B C 1
ATOM 3319 O O . PRO B 1 193 ? 2.088 -17.047 -2.887 1 98.25 193 PRO B O 1
ATOM 3322 N N . LEU B 1 194 ? 3.842 -16.156 -3.914 1 97.81 194 LEU B N 1
ATOM 3323 C CA . LEU B 1 194 ? 4.934 -16.594 -3.047 1 97.81 194 LEU B CA 1
ATOM 3324 C C . LEU B 1 194 ? 5.598 -15.391 -2.373 1 97.81 194 LEU B C 1
ATOM 3326 O O . LEU B 1 194 ? 6.168 -14.531 -3.047 1 97.81 194 LEU B O 1
ATOM 3330 N N . VAL B 1 195 ? 5.453 -15.336 -1.018 1 98.19 195 VAL B N 1
ATOM 3331 C CA . VAL B 1 195 ? 6.035 -14.211 -0.294 1 98.19 195 VAL B CA 1
ATOM 3332 C C . VAL B 1 195 ? 7.105 -14.719 0.67 1 98.19 195 VAL B C 1
ATOM 3334 O O . VAL B 1 195 ? 6.996 -15.82 1.209 1 98.19 195 VAL B O 1
ATOM 3337 N N . CYS B 1 196 ? 8.117 -13.891 0.85 1 98.31 196 CYS B N 1
ATOM 3338 C CA . CYS B 1 196 ? 9.172 -14.219 1.808 1 98.31 196 CYS B CA 1
ATOM 3339 C C . CYS B 1 196 ? 9.461 -13.031 2.719 1 98.31 196 CYS B C 1
ATOM 3341 O O . CYS B 1 196 ? 9.445 -11.883 2.273 1 98.31 196 CYS B O 1
ATOM 3343 N N . LYS B 1 197 ? 9.727 -13.359 3.965 1 97.31 197 LYS B N 1
ATOM 3344 C CA . LYS B 1 197 ? 10.008 -12.336 4.969 1 97.31 197 LYS B CA 1
ATOM 3345 C C . LYS B 1 197 ? 11.391 -11.727 4.754 1 97.31 197 LYS B C 1
ATOM 3347 O O . LYS B 1 197 ? 12.359 -12.445 4.496 1 97.31 197 LYS B O 1
ATOM 3352 N N . ASP B 1 198 ? 11.414 -10.406 4.836 1 95.62 198 ASP B N 1
ATOM 3353 C CA . ASP B 1 198 ? 12.695 -9.711 4.816 1 95.62 198 ASP B CA 1
ATOM 3354 C C . ASP B 1 198 ? 13.57 -10.125 5.996 1 95.62 198 ASP B C 1
ATOM 3356 O O . ASP B 1 198 ? 13.07 -10.312 7.109 1 95.62 198 ASP B O 1
ATOM 3360 N N . ASN B 1 199 ? 14.875 -10.203 5.805 1 93.25 199 ASN B N 1
ATOM 3361 C CA . ASN B 1 199 ? 15.766 -10.68 6.859 1 93.25 199 ASN B CA 1
ATOM 3362 C C . ASN B 1 199 ? 15.922 -9.641 7.969 1 93.25 199 ASN B C 1
ATOM 3364 O O . ASN B 1 199 ? 16.188 -9.992 9.117 1 93.25 199 ASN B O 1
ATOM 3368 N N . ASP B 1 200 ? 15.695 -8.383 7.652 1 89.44 200 ASP B N 1
ATOM 3369 C CA . ASP B 1 200 ? 16.062 -7.316 8.57 1 89.44 200 ASP B CA 1
ATOM 3370 C C . ASP B 1 200 ? 14.844 -6.504 8.992 1 89.44 200 ASP B C 1
ATOM 3372 O O . ASP B 1 200 ? 14.984 -5.453 9.633 1 89.44 200 ASP B O 1
ATOM 3376 N N . ALA B 1 201 ? 13.703 -6.93 8.555 1 89.69 201 ALA B N 1
ATOM 3377 C CA . ALA B 1 201 ? 12.5 -6.16 8.867 1 89.69 201 ALA B CA 1
ATOM 3378 C C . ALA B 1 201 ? 11.266 -7.055 8.891 1 89.69 201 ALA B C 1
ATOM 3380 O O . ALA B 1 201 ? 11.273 -8.141 8.312 1 89.69 201 ALA B O 1
ATOM 3381 N N . ALA B 1 202 ? 10.242 -6.613 9.648 1 89.94 202 ALA B N 1
ATOM 3382 C CA . ALA B 1 202 ? 8.938 -7.273 9.625 1 89.94 202 ALA B CA 1
ATOM 3383 C C . ALA B 1 202 ? 8.148 -6.898 8.375 1 89.94 202 ALA B C 1
ATOM 3385 O O . ALA B 1 202 ? 7.094 -6.27 8.469 1 89.94 202 ALA B O 1
ATOM 3386 N N . TYR B 1 203 ? 8.75 -7.309 7.285 1 93.81 203 TYR B N 1
ATOM 3387 C CA . TYR B 1 203 ? 8.219 -6.988 5.969 1 93.81 203 TYR B CA 1
ATOM 3388 C C . TYR B 1 203 ? 8.297 -8.195 5.039 1 93.81 203 TYR B C 1
ATOM 3390 O O . TYR B 1 203 ? 9.297 -8.922 5.039 1 93.81 203 TYR B O 1
ATOM 3398 N N . PHE B 1 204 ? 7.266 -8.422 4.207 1 96.94 204 PHE B N 1
ATOM 3399 C CA . PHE B 1 204 ? 7.238 -9.539 3.271 1 96.94 204 PHE B CA 1
ATOM 3400 C C . PHE B 1 204 ? 7.332 -9.039 1.833 1 96.94 204 PHE B C 1
ATOM 3402 O O . PHE B 1 204 ? 6.645 -8.094 1.452 1 96.94 204 PHE B O 1
ATOM 3409 N N . TRP B 1 205 ? 8.148 -9.711 1.062 1 97.94 205 TRP B N 1
ATOM 3410 C CA . TRP B 1 205 ? 8.328 -9.422 -0.359 1 97.94 205 TRP B CA 1
ATOM 3411 C C . TRP B 1 205 ? 7.527 -10.406 -1.212 1 97.94 205 TRP B C 1
ATOM 3413 O O . TRP B 1 205 ? 7.504 -11.609 -0.93 1 97.94 205 TRP B O 1
ATOM 3423 N N . LEU B 1 206 ? 6.875 -9.883 -2.248 1 98.62 206 LEU B N 1
ATOM 3424 C CA . LEU B 1 206 ? 6.289 -10.727 -3.281 1 98.62 206 LEU B CA 1
ATOM 3425 C C . LEU B 1 206 ? 7.363 -11.25 -4.23 1 98.62 206 LEU B C 1
ATOM 3427 O O . LEU B 1 206 ? 7.691 -10.594 -5.223 1 98.62 206 LEU B O 1
ATOM 3431 N N . VAL B 1 207 ? 7.867 -12.484 -4.008 1 98.44 207 VAL B N 1
ATOM 3432 C CA . VAL B 1 207 ? 9.062 -12.922 -4.719 1 98.44 207 VAL B CA 1
ATOM 3433 C C . VAL B 1 207 ? 8.672 -13.812 -5.891 1 98.44 207 VAL B C 1
ATOM 3435 O O . VAL B 1 207 ? 9.469 -14.039 -6.805 1 98.44 207 VAL B O 1
ATOM 3438 N N . GLY B 1 208 ? 7.391 -14.273 -5.852 1 98.25 208 GLY B N 1
ATOM 3439 C CA . GLY B 1 208 ? 7.031 -15.18 -6.926 1 98.25 208 GLY B CA 1
ATOM 3440 C C . GLY B 1 208 ? 5.539 -15.227 -7.195 1 98.25 208 GLY B C 1
ATOM 3441 O O . GLY B 1 208 ? 4.738 -14.758 -6.383 1 98.25 208 GLY B O 1
ATOM 3442 N N . VAL B 1 209 ? 5.223 -15.758 -8.336 1 98.19 209 VAL B N 1
ATOM 3443 C CA . VAL B 1 209 ? 3.875 -16.062 -8.797 1 98.19 209 VAL B CA 1
ATOM 3444 C C . VAL B 1 209 ? 3.738 -17.562 -9.039 1 98.19 209 VAL B C 1
ATOM 3446 O O . VAL B 1 209 ? 4.539 -18.156 -9.766 1 98.19 209 VAL B O 1
ATOM 3449 N N . THR B 1 210 ? 2.762 -18.172 -8.43 1 96.44 210 THR B N 1
ATOM 3450 C CA . THR B 1 210 ? 2.572 -19.609 -8.609 1 96.44 210 THR B CA 1
ATOM 3451 C C . THR B 1 210 ? 2.355 -19.953 -10.086 1 96.44 210 THR B C 1
ATOM 3453 O O . THR B 1 210 ? 1.41 -19.453 -10.703 1 96.44 210 THR B O 1
ATOM 3456 N N . SER B 1 211 ? 3.162 -20.828 -10.617 1 95.12 211 SER B N 1
ATOM 3457 C CA . SER B 1 211 ? 3.145 -21.109 -12.047 1 95.12 211 SER B CA 1
ATOM 3458 C C . SER B 1 211 ? 2.713 -22.547 -12.328 1 95.12 211 SER B C 1
ATOM 3460 O O . SER B 1 211 ? 1.694 -22.781 -12.984 1 95.12 211 SER B O 1
ATOM 3462 N N . TRP B 1 212 ? 3.48 -23.516 -11.828 1 87.88 212 TRP B N 1
ATOM 3463 C CA . TRP B 1 212 ? 3.123 -24.906 -12.117 1 87.88 212 TRP B CA 1
ATOM 3464 C C . TRP B 1 212 ? 3.76 -25.859 -11.109 1 87.88 212 TRP B C 1
ATOM 3466 O O . TRP B 1 212 ? 4.555 -25.438 -10.266 1 87.88 212 TRP B O 1
ATOM 3476 N N . GLY B 1 213 ? 3.303 -26.984 -11.148 1 79.31 213 GLY B N 1
ATOM 3477 C CA . GLY B 1 213 ? 3.803 -28.094 -10.344 1 79.31 213 GLY B CA 1
ATOM 3478 C C . GLY B 1 213 ? 3.285 -29.453 -10.797 1 79.31 213 GLY B C 1
ATOM 3479 O O . GLY B 1 213 ? 2.248 -29.531 -11.461 1 79.31 213 GLY B O 1
ATOM 3480 N N . LYS B 1 214 ? 4.191 -30.422 -10.664 1 71.5 214 LYS B N 1
ATOM 3481 C CA . LYS B 1 214 ? 3.734 -31.766 -10.992 1 71.5 214 LYS B CA 1
ATOM 3482 C C . LYS B 1 214 ? 3.035 -32.406 -9.805 1 71.5 214 LYS B C 1
ATOM 3484 O O . LYS B 1 214 ? 3.684 -32.781 -8.82 1 71.5 214 LYS B O 1
ATOM 3489 N N . GLY B 1 215 ? 1.708 -32.344 -9.805 1 66.12 215 GLY B N 1
ATOM 3490 C CA . GLY B 1 215 ? 0.931 -32.906 -8.719 1 66.12 215 GLY B CA 1
ATOM 3491 C C . GLY B 1 215 ? 0.912 -32.062 -7.473 1 66.12 215 GLY B C 1
ATOM 3492 O O . GLY B 1 215 ? 1.684 -31.094 -7.363 1 66.12 215 GLY B O 1
ATOM 3493 N N . CYS B 1 216 ? -0.03 -32.188 -6.508 1 65.19 216 CYS B N 1
ATOM 3494 C CA . CYS B 1 216 ? -0.188 -31.312 -5.344 1 65.19 216 CYS B CA 1
ATOM 3495 C C . CYS B 1 216 ? 0.715 -31.781 -4.203 1 65.19 216 CYS B C 1
ATOM 3497 O O . CYS B 1 216 ? 1.088 -30.969 -3.342 1 65.19 216 CYS B O 1
ATOM 3499 N N . ALA B 1 217 ? 1.303 -32.906 -4.254 1 66.5 217 ALA B N 1
ATOM 3500 C CA . ALA B 1 217 ? 1.969 -33.281 -3.012 1 66.5 217 ALA B CA 1
ATOM 3501 C C . ALA B 1 217 ? 2.986 -34.406 -3.254 1 66.5 217 ALA B C 1
ATOM 3503 O O . ALA B 1 217 ? 3.201 -35.25 -2.393 1 66.5 217 ALA B O 1
ATOM 3504 N N . ARG B 1 218 ? 3.678 -34.188 -4.316 1 79.62 218 ARG B N 1
ATOM 3505 C CA . ARG B 1 218 ? 4.59 -35.312 -4.621 1 79.62 218 ARG B CA 1
ATOM 3506 C C . ARG B 1 218 ? 6.008 -34.969 -4.16 1 79.62 218 ARG B C 1
ATOM 3508 O O . ARG B 1 218 ? 6.457 -33.844 -4.273 1 79.62 218 ARG B O 1
ATOM 3515 N N . ALA B 1 219 ? 6.633 -36.062 -3.717 1 84.81 219 ALA B N 1
ATOM 3516 C CA . ALA B 1 219 ? 8.031 -35.938 -3.316 1 84.81 219 ALA B CA 1
ATOM 3517 C C . ALA B 1 219 ? 8.906 -35.562 -4.508 1 84.81 219 ALA B C 1
ATOM 3519 O O . ALA B 1 219 ? 8.688 -36.031 -5.621 1 84.81 219 ALA B O 1
ATOM 3520 N N . ASN B 1 220 ? 9.93 -34.656 -4.285 1 87.56 220 ASN B N 1
ATOM 3521 C CA . ASN B 1 220 ? 10.93 -34.219 -5.25 1 87.56 220 ASN B CA 1
ATOM 3522 C C . ASN B 1 220 ? 10.297 -33.438 -6.398 1 87.56 220 ASN B C 1
ATOM 3524 O O . ASN B 1 220 ? 10.859 -33.375 -7.496 1 87.56 220 ASN B O 1
ATOM 3528 N N . GLN B 1 221 ? 9.172 -32.906 -6.066 1 88.12 221 GLN B N 1
ATOM 3529 C CA . GLN B 1 221 ? 8.477 -32.062 -7.043 1 88.12 221 GLN B CA 1
ATOM 3530 C C . GLN B 1 221 ? 7.879 -30.828 -6.387 1 88.12 221 GLN B C 1
ATOM 3532 O O . GLN B 1 221 ? 6.66 -30.672 -6.355 1 88.12 221 GLN B O 1
ATOM 3537 N N . PRO B 1 222 ? 8.781 -29.984 -5.906 1 90.75 222 PRO B N 1
ATOM 3538 C CA . PRO B 1 222 ? 8.281 -28.766 -5.266 1 90.75 222 PRO B CA 1
ATOM 3539 C C . PRO B 1 222 ? 7.516 -27.859 -6.23 1 90.75 222 PRO B C 1
ATOM 3541 O O . PRO B 1 222 ? 7.559 -28.062 -7.445 1 90.75 222 PRO B O 1
ATOM 3544 N N . GLY B 1 223 ? 6.742 -26.938 -5.656 1 92.12 223 GLY B N 1
ATOM 3545 C CA . GLY B 1 223 ? 6.082 -25.953 -6.496 1 92.12 223 GLY B CA 1
ATOM 3546 C C . GLY B 1 223 ? 7.055 -25.078 -7.266 1 92.12 223 GLY B C 1
ATOM 3547 O O . GLY B 1 223 ? 8.133 -24.766 -6.77 1 92.12 223 GLY B O 1
ATOM 3548 N N . VAL B 1 224 ? 6.699 -24.766 -8.477 1 94.5 224 VAL B N 1
ATOM 3549 C CA . VAL B 1 224 ? 7.496 -23.891 -9.328 1 94.5 224 VAL B CA 1
ATOM 3550 C C . VAL B 1 224 ? 6.801 -22.547 -9.492 1 94.5 224 VAL B C 1
ATOM 3552 O O . VAL B 1 224 ? 5.594 -22.484 -9.742 1 94.5 224 VAL B O 1
ATOM 3555 N N . TYR B 1 225 ? 7.566 -21.516 -9.352 1 96.5 225 TYR B N 1
ATOM 3556 C CA . TYR B 1 225 ? 7.055 -20.156 -9.344 1 96.5 225 TYR B CA 1
ATOM 3557 C C . TYR B 1 225 ? 7.816 -19.281 -10.344 1 96.5 225 TYR B C 1
ATOM 3559 O O . TYR B 1 225 ? 9.008 -19.5 -10.578 1 96.5 225 TYR B O 1
ATOM 3567 N N . THR B 1 226 ? 7.082 -18.344 -10.914 1 97.44 226 THR B N 1
ATOM 3568 C CA . THR B 1 226 ? 7.738 -17.312 -11.711 1 97.44 226 THR B CA 1
ATOM 3569 C C . THR B 1 226 ? 8.414 -16.281 -10.812 1 97.44 226 THR B C 1
ATOM 3571 O O . THR B 1 226 ? 7.781 -15.75 -9.898 1 97.44 226 THR B O 1
ATOM 3574 N N . SER B 1 227 ? 9.695 -16.016 -11.016 1 97.62 227 SER B N 1
ATOM 3575 C CA . SER B 1 227 ? 10.438 -15.047 -10.219 1 97.62 227 SER B CA 1
ATOM 3576 C C . SER B 1 227 ? 10.023 -13.617 -10.555 1 97.62 227 SER B C 1
ATOM 3578 O O . SER B 1 227 ? 10.266 -13.141 -11.664 1 97.62 227 SER B O 1
ATOM 3580 N N . THR B 1 228 ? 9.469 -12.938 -9.594 1 98.12 228 THR B N 1
ATOM 3581 C CA . THR B 1 228 ? 9.047 -11.562 -9.852 1 98.12 228 THR B CA 1
ATOM 3582 C C . THR B 1 228 ? 10.258 -10.648 -10.023 1 98.12 228 THR B C 1
ATOM 3584 O O . THR B 1 228 ? 10.211 -9.688 -10.797 1 98.12 228 THR B O 1
ATOM 3587 N N . GLN B 1 229 ? 11.352 -10.969 -9.336 1 97.12 229 GLN B N 1
ATOM 3588 C CA . GLN B 1 229 ? 12.555 -10.156 -9.461 1 97.12 229 GLN B CA 1
ATOM 3589 C C . GLN B 1 229 ? 13.117 -10.211 -10.875 1 97.12 229 GLN B C 1
ATOM 3591 O O . GLN B 1 229 ? 13.578 -9.203 -11.406 1 97.12 229 GLN B O 1
ATOM 3596 N N . HIS B 1 230 ? 13.062 -11.406 -11.469 1 96.06 230 HIS B N 1
ATOM 3597 C CA . HIS B 1 230 ? 13.523 -11.562 -12.852 1 96.06 230 HIS B CA 1
ATOM 3598 C C . HIS B 1 230 ? 12.742 -10.656 -13.789 1 96.06 230 HIS B C 1
ATOM 3600 O O . HIS B 1 230 ? 13.297 -10.141 -14.766 1 96.06 230 HIS B O 1
ATOM 3606 N N . PHE B 1 231 ? 11.547 -10.398 -13.477 1 97 231 PHE B N 1
ATOM 3607 C CA . PHE B 1 231 ? 10.672 -9.648 -14.375 1 97 231 PHE B CA 1
ATOM 3608 C C . PHE B 1 231 ? 10.438 -8.242 -13.844 1 97 231 PHE B C 1
ATOM 3610 O O . PHE B 1 231 ? 9.461 -7.586 -14.219 1 97 231 PHE B O 1
ATOM 3617 N N . TYR B 1 232 ? 11.242 -7.797 -12.953 1 96.31 232 TYR B N 1
ATOM 3618 C CA . TYR B 1 232 ? 11.055 -6.504 -12.305 1 96.31 232 TYR B CA 1
ATOM 3619 C C . TYR B 1 232 ? 10.906 -5.395 -13.336 1 96.31 232 TYR B C 1
ATOM 3621 O O . TYR B 1 232 ? 9.938 -4.633 -13.312 1 96.31 232 TYR B O 1
ATOM 3629 N N . ASP B 1 233 ? 11.812 -5.312 -14.32 1 95.06 233 ASP B N 1
ATOM 3630 C CA . ASP B 1 233 ? 11.789 -4.258 -15.328 1 95.06 233 ASP B CA 1
ATOM 3631 C C . ASP B 1 233 ? 10.562 -4.395 -16.234 1 95.06 233 ASP B C 1
ATOM 3633 O O . ASP B 1 233 ? 9.945 -3.398 -16.594 1 95.06 233 ASP B O 1
ATOM 3637 N N . TRP B 1 234 ? 10.289 -5.621 -16.609 1 96.44 234 TRP B N 1
ATOM 3638 C CA . TRP B 1 234 ? 9.102 -5.848 -17.422 1 96.44 234 TRP B CA 1
ATOM 3639 C C . TRP B 1 234 ? 7.848 -5.328 -16.734 1 96.44 234 TRP B C 1
ATOM 3641 O O . TRP B 1 234 ? 7.023 -4.656 -17.359 1 96.44 234 TRP B O 1
ATOM 3651 N N . ILE B 1 235 ? 7.691 -5.637 -15.445 1 96.75 235 ILE B N 1
ATOM 3652 C CA . ILE B 1 235 ? 6.543 -5.211 -14.656 1 96.75 235 ILE B CA 1
ATOM 3653 C C . ILE B 1 235 ? 6.461 -3.686 -14.648 1 96.75 235 ILE B C 1
ATOM 3655 O O . ILE B 1 235 ? 5.402 -3.111 -14.898 1 96.75 235 ILE B O 1
ATOM 3659 N N . LEU B 1 236 ? 7.59 -3.021 -14.367 1 93.69 236 LEU B N 1
ATOM 3660 C CA . LEU B 1 236 ? 7.613 -1.564 -14.273 1 93.69 236 LEU B CA 1
ATOM 3661 C C . LEU B 1 236 ? 7.223 -0.931 -15.609 1 93.69 236 LEU B C 1
ATOM 3663 O O . LEU B 1 236 ? 6.457 0.037 -15.633 1 93.69 236 LEU B O 1
ATOM 3667 N N . VAL B 1 237 ? 7.645 -1.461 -16.703 1 93.44 237 VAL B N 1
ATOM 3668 C CA . VAL B 1 237 ? 7.332 -0.939 -18.031 1 93.44 237 VAL B CA 1
ATOM 3669 C C . VAL B 1 237 ? 5.844 -1.114 -18.312 1 93.44 237 VAL B C 1
ATOM 3671 O O . VAL B 1 237 ? 5.191 -0.2 -18.828 1 93.44 237 VAL B O 1
ATOM 3674 N N . GLN B 1 238 ? 5.34 -2.215 -17.891 1 91.94 238 GLN B N 1
ATOM 3675 C CA . GLN B 1 238 ? 3.949 -2.523 -18.219 1 91.94 238 GLN B CA 1
ATOM 3676 C C . GLN B 1 238 ? 2.994 -1.638 -17.422 1 91.94 238 GLN B C 1
ATOM 3678 O O . GLN B 1 238 ? 1.892 -1.334 -17.875 1 91.94 238 GLN B O 1
ATOM 3683 N N . ILE B 1 239 ? 3.41 -1.216 -16.25 1 86.19 239 ILE B N 1
ATOM 3684 C CA . ILE B 1 239 ? 2.5 -0.4 -15.461 1 86.19 239 ILE B CA 1
ATOM 3685 C C . ILE B 1 239 ? 2.854 1.076 -15.625 1 86.19 239 ILE B C 1
ATOM 3687 O O . ILE B 1 239 ? 2.496 1.904 -14.781 1 86.19 239 ILE B O 1
ATOM 3691 N N . ASP B 1 240 ? 3.523 1.38 -16.609 1 78.94 240 ASP B N 1
ATOM 3692 C CA . ASP B 1 240 ? 3.826 2.727 -17.094 1 78.94 240 ASP B CA 1
ATOM 3693 C C . ASP B 1 240 ? 4.828 3.422 -16.172 1 78.94 240 ASP B C 1
ATOM 3695 O O . ASP B 1 240 ? 4.629 4.578 -15.797 1 78.94 240 ASP B O 1
ATOM 3699 N N . LEU B 1 241 ? 5.641 2.691 -15.617 1 73.94 241 LEU B N 1
ATOM 3700 C CA . LEU B 1 241 ? 6.734 3.287 -14.867 1 73.94 241 LEU B CA 1
ATOM 3701 C C . LEU B 1 241 ? 8.039 3.205 -15.641 1 73.94 241 LEU B C 1
ATOM 3703 O O . LEU B 1 241 ? 8.234 2.285 -16.438 1 73.94 241 LEU B O 1
#

Foldseek 3Di:
DQFDFDDQLPQQFKKFKADPVDPDLRGQEMWGAADQFKTKFFQQSCPPPDPQQRIKIKGRDQFSVDDDPRIDIWGFPDKAQDPPQDPPLSPSGMIMTTTPDGDDDDSRHDGAHADALPDDPLPFFWKKWKFQQDNALPRPDGHRGIGMDIKGWDDQCLLCPCVAVVNSDDPQKTFIHDQQWDAADDRSHGGTFMWTADPPDRDIHRQWTFGDWDTGTHHSITTMTGGCNVCVVVVCVVVPD/DQFDFDDQLPQQFKKFKADPVDPDLRGQEMWGAADQFKTKFFQQSCPPPDPQQRIKIKGRDQFSVDDDPRIDIWGFPDKAQPPPQDPPLSPSGMIMTTTPDGDDDDSNHDGAHADALPDDPLPFFWKKWKFQQDNALPRPDGHRGIGMDIKGWDDQCLLCPCVAVVNSDDPQKTFIHDQQWDAADDRSHGGTFMWTADPPDRDIHRQWTFGDWDTGTHHSITTMTGGCNVCVVVVCVVVPD

Organism: Aphelocoma coerulescens (NCBI:txid39617)

InterPro domains:
  IPR001254 Serine proteases, trypsin domain [PF00089] (1-235)
  IPR001254 Serine proteases, trypsin domain [PS50240] (1-240)
  IPR001254 Serine proteases, trypsin domain [SM00020] (1-235)
  IPR001254 Serine proteases, trypsin domain [cd00190] (1-235)
  IPR001314 Peptidase S1A, chymotrypsin family [PR00722] (30-45)
  IPR001314 Peptidase S1A, chymotrypsin family [PR00722] (89-103)
  IPR001314 Peptidase S1A, chymotrypsin family [PR00722] (183-195)
  IPR009003 Peptidase S1, PA clan [SSF50494] (1-237)
  IPR018114 Serine proteases, trypsin family, histidine active site [PS00134] (40-45)
  IPR033116 Serine proteases, trypsin family, serine active site [PS00135] (184-195)